Protein AF-A0A2M8PPW5-F1 (afdb_monomer)

pLDDT: mean 92.78, std 8.99, range [45.06, 98.81]

Solvent-accessible surface area (backbone atoms only — not comparable to full-atom values): 19599 Å² total; per-residue (Å²): 140,80,89,73,86,63,79,53,68,70,58,52,49,52,49,52,53,49,50,54,50,52,49,37,56,77,67,54,73,50,67,51,58,43,33,59,69,95,47,61,63,82,92,73,76,54,95,43,74,75,39,46,45,60,32,55,53,48,49,51,51,46,52,52,48,46,62,74,28,61,87,38,63,71,61,32,53,53,48,49,52,56,47,31,52,47,45,29,46,28,51,41,33,32,80,33,89,54,45,67,61,48,20,21,50,41,28,56,29,33,77,74,40,16,30,44,50,50,9,53,47,27,75,76,70,36,50,67,60,47,57,48,38,40,52,61,48,21,59,70,26,59,88,50,10,68,60,41,21,50,36,46,62,40,48,20,49,51,38,30,54,42,22,58,51,25,57,74,39,43,72,61,12,66,64,46,12,62,64,60,38,64,80,39,72,87,39,67,76,65,61,72,47,50,37,20,52,52,35,36,24,38,48,49,14,60,45,34,56,54,47,30,54,52,25,39,56,39,46,31,49,47,24,41,74,77,67,35,60,69,55,11,54,56,56,42,68,50,51,62,69,36,62,56,61,29,68,48,63,40,46,68,73,45,35,45,58,27,52,52,37,42,31,48,46,36,28,52,53,8,64,79,67,71,33,59,71,33,25,19,48,21,13,38,47,49,16,51,48,39,36,37,30,56,88,54,56,70,53,58,54,52,52,52,50,52,43,52,50,51,48,60,58,40,36,77,76,68,65,60,62,89,60,51,58,56,55,51,47,50,36,21,49,59,16,34,44,45,51,49,49,52,46,24,75,74,41,71,43,50,68,62,55,46,49,50,39,19,47,60,56,52,63,70,52,74,54,65,61,69,65,48,57,72,39,42,80,80,113

Nearest PDB structures (foldseek):
  8pn9-assembly1_A  TM=6.179E-01  e=5.429E+00  Homo sapiens
  6s7o-assembly1_A  TM=4.667E-01  e=8.865E+00  Homo sapiens
  3wme-assembly1_A  TM=1.408E-01  e=7.529E+00  Cyanidioschyzon merolae strain 10D

Sequence (379 aa):
MNHYSRIPRGVAFIFILTLLWLLAVVLNIWESLRGDYGWRWGYVPPDSFQRILPLITLMVIYILGCYILFQRAKALISWILLLGLGLIAASIYTHHAQVIDTLYLRTLSTGTTGWHYAGVQMDERGTEEMLRKWPQVMESFKIYSAHVTISPPGMALAYHALNQTLETLEPLANWAGPSLRFQQCHNYTYNQMSNAQLTSSAIGGILTPIIALFAILPLWTLGRRYFSETVARWSIIWWPLVPAVLIFQPYPSVIYPFLTLSMTLVLMQGLLQNQRKWVFGAGVMMSAFSFINFSILPMLLLAGFLALGTYFYDRQQHKRNWWWPFEMGVWYGLGLITVWLGYYLLYGVTFFEILEATFANHLDLERPYFPWLFLHLYD

Structure (mmCIF, N/CA/C/O backbone):
data_AF-A0A2M8PPW5-F1
#
_entry.id   AF-A0A2M8PPW5-F1
#
loop_
_atom_site.group_PDB
_atom_site.id
_atom_site.type_symbol
_atom_site.label_atom_id
_atom_site.label_alt_id
_atom_site.label_comp_id
_atom_site.label_asym_id
_atom_site.label_entity_id
_atom_site.label_seq_id
_atom_site.pdbx_PDB_ins_code
_atom_site.Cartn_x
_atom_site.Cartn_y
_atom_site.Cartn_z
_atom_site.occupancy
_atom_site.B_iso_or_equiv
_atom_site.auth_seq_id
_atom_site.auth_comp_id
_atom_site.auth_asym_id
_atom_site.auth_atom_id
_atom_site.pdbx_PDB_model_num
ATOM 1 N N . MET A 1 1 ? -9.870 13.143 33.790 1.00 49.03 1 MET A N 1
ATOM 2 C CA . MET A 1 1 ? -8.758 12.582 32.985 1.00 49.03 1 MET A CA 1
ATOM 3 C C . MET A 1 1 ? -7.842 11.617 33.771 1.00 49.03 1 MET A C 1
ATOM 5 O O . MET A 1 1 ? -6.777 11.295 33.273 1.00 49.03 1 MET A O 1
ATOM 9 N N . ASN A 1 2 ? -8.252 11.053 34.923 1.00 45.06 2 ASN A N 1
ATOM 10 C CA . ASN A 1 2 ? -7.352 10.281 35.811 1.00 45.06 2 ASN A CA 1
ATOM 11 C C . ASN A 1 2 ? -7.540 8.745 35.813 1.00 45.06 2 ASN A C 1
ATOM 13 O O . ASN A 1 2 ? -7.018 8.082 36.702 1.00 45.06 2 ASN A O 1
ATOM 17 N N . HIS A 1 3 ? -8.246 8.148 34.843 1.00 46.50 3 HIS A N 1
ATOM 18 C CA . HIS A 1 3 ? -8.525 6.697 34.862 1.00 46.50 3 HIS A CA 1
ATOM 19 C C . HIS A 1 3 ? -7.547 5.797 34.081 1.00 46.50 3 HIS A C 1
ATOM 21 O O . HIS A 1 3 ? -7.738 4.587 34.063 1.00 46.50 3 HIS A O 1
ATOM 27 N N . TYR A 1 4 ? -6.466 6.342 33.511 1.00 51.19 4 TYR A N 1
ATOM 28 C CA . TYR A 1 4 ? -5.460 5.570 32.758 1.00 51.19 4 TYR A CA 1
ATOM 29 C C . TYR A 1 4 ? -4.048 5.647 33.366 1.00 51.19 4 TYR A C 1
ATOM 31 O O . TYR A 1 4 ? -3.059 5.669 32.644 1.00 51.19 4 TYR A O 1
ATOM 39 N N . SER A 1 5 ? -3.917 5.712 34.695 1.00 56.94 5 SER A N 1
ATOM 40 C CA . SER A 1 5 ? -2.601 5.877 35.343 1.00 56.94 5 SER A CA 1
ATOM 41 C C . SER A 1 5 ? -1.720 4.620 35.344 1.00 56.94 5 SER A C 1
ATOM 43 O O . SER A 1 5 ? -0.565 4.691 35.757 1.00 56.94 5 SER A O 1
ATOM 45 N N . ARG A 1 6 ? -2.224 3.464 34.890 1.00 74.38 6 ARG A N 1
ATOM 46 C CA . ARG A 1 6 ? -1.446 2.220 34.814 1.00 74.38 6 ARG A CA 1
ATOM 47 C C . ARG A 1 6 ? -1.544 1.615 33.421 1.00 74.38 6 ARG A C 1
ATOM 49 O O . ARG A 1 6 ? -2.631 1.245 32.983 1.00 74.38 6 ARG A O 1
ATOM 56 N N . ILE A 1 7 ? -0.397 1.484 32.755 1.00 73.19 7 ILE A N 1
ATOM 57 C CA . ILE A 1 7 ? -0.275 0.684 31.534 1.00 73.19 7 ILE A CA 1
ATOM 58 C C . ILE A 1 7 ? -0.686 -0.756 31.890 1.00 73.19 7 ILE A C 1
ATOM 60 O O . ILE A 1 7 ? -0.155 -1.306 32.862 1.00 73.19 7 ILE A O 1
ATOM 64 N N . PRO A 1 8 ? -1.631 -1.380 31.164 1.00 85.50 8 PRO A N 1
ATOM 65 C CA . PRO A 1 8 ? -2.000 -2.768 31.414 1.00 85.50 8 PRO A CA 1
ATOM 66 C C . PRO A 1 8 ? -0.764 -3.670 31.356 1.00 85.50 8 PRO A C 1
ATOM 68 O O . PRO A 1 8 ? 0.061 -3.525 30.456 1.00 85.50 8 PRO A O 1
ATOM 71 N N . ARG A 1 9 ? -0.636 -4.630 32.282 1.00 87.31 9 ARG A N 1
ATOM 72 C CA . ARG A 1 9 ? 0.545 -5.516 32.362 1.00 87.31 9 ARG A CA 1
ATOM 73 C C . ARG A 1 9 ? 0.864 -6.203 31.030 1.00 87.31 9 ARG A C 1
ATOM 75 O O . ARG A 1 9 ? 2.029 -6.298 30.673 1.00 87.31 9 ARG A O 1
ATOM 82 N N . GLY A 1 10 ? -0.164 -6.617 30.284 1.00 86.88 10 GLY A N 1
ATOM 83 C CA . GLY A 1 10 ? 0.005 -7.207 28.953 1.00 86.88 10 GLY A CA 1
ATOM 84 C C . GLY A 1 10 ? 0.624 -6.241 27.940 1.00 86.88 10 GLY A C 1
ATOM 85 O O . GLY A 1 10 ? 1.522 -6.626 27.205 1.00 86.88 10 GLY A O 1
ATOM 86 N N . VAL A 1 11 ? 0.223 -4.966 27.954 1.00 82.62 11 VAL A N 1
ATOM 87 C CA . VAL A 1 11 ? 0.802 -3.932 27.078 1.00 82.62 11 VAL A CA 1
ATOM 88 C C . VAL A 1 11 ? 2.254 -3.654 27.461 1.00 82.62 11 VAL A C 1
ATOM 90 O O . VAL A 1 11 ? 3.110 -3.578 26.587 1.00 82.62 11 VAL A O 1
ATOM 93 N N . ALA A 1 12 ? 2.551 -3.556 28.760 1.00 85.88 12 ALA A N 1
ATOM 94 C CA . ALA A 1 12 ? 3.923 -3.384 29.235 1.00 85.88 12 ALA A CA 1
ATOM 95 C C . ALA A 1 12 ? 4.817 -4.572 28.841 1.00 85.88 12 ALA A C 1
ATOM 97 O O . ALA A 1 12 ? 5.943 -4.370 28.398 1.00 85.88 12 ALA A O 1
ATOM 98 N N . PHE A 1 13 ? 4.303 -5.800 28.949 1.00 89.56 13 PHE A N 1
ATOM 99 C CA . PHE A 1 13 ? 5.007 -7.007 28.521 1.00 89.56 13 PHE A CA 1
ATOM 100 C C . PHE A 1 13 ? 5.304 -6.997 27.016 1.00 89.56 13 PHE A C 1
ATOM 102 O O . PHE A 1 13 ? 6.454 -7.190 26.633 1.00 89.56 13 PHE A O 1
ATOM 109 N N . ILE A 1 14 ? 4.305 -6.699 26.175 1.00 86.88 14 ILE A N 1
ATOM 110 C CA . ILE A 1 14 ? 4.480 -6.578 24.717 1.00 86.88 14 ILE A CA 1
ATOM 111 C C . ILE A 1 14 ? 5.525 -5.509 24.391 1.00 86.88 14 ILE A C 1
ATOM 113 O O . ILE A 1 14 ? 6.408 -5.741 23.568 1.00 86.88 14 ILE A O 1
ATOM 117 N N . PHE A 1 15 ? 5.466 -4.357 25.062 1.00 86.19 15 PHE A N 1
ATOM 118 C CA . PHE A 1 15 ? 6.424 -3.274 24.862 1.00 86.19 15 PHE A CA 1
ATOM 119 C C . PHE A 1 15 ? 7.857 -3.694 25.212 1.00 86.19 15 PHE A C 1
ATOM 121 O O . PHE A 1 15 ? 8.765 -3.489 24.410 1.00 86.19 15 PHE A O 1
ATOM 128 N N . ILE A 1 16 ? 8.065 -4.320 26.376 1.00 90.00 16 ILE A N 1
ATOM 129 C CA . ILE A 1 16 ? 9.387 -4.808 26.799 1.00 90.00 16 ILE A CA 1
ATOM 130 C C . ILE A 1 16 ? 9.910 -5.858 25.816 1.00 90.00 16 ILE A C 1
ATOM 132 O O . ILE A 1 16 ? 11.061 -5.776 25.399 1.00 90.00 16 ILE A O 1
ATOM 136 N N . LEU A 1 17 ? 9.070 -6.815 25.416 1.00 89.62 17 LEU A N 1
ATOM 137 C CA . LEU A 1 17 ? 9.449 -7.856 24.464 1.00 89.62 17 LEU A CA 1
ATOM 138 C C . LEU A 1 17 ? 9.835 -7.256 23.106 1.00 89.62 17 LEU A C 1
ATOM 140 O O . LEU A 1 17 ? 10.863 -7.629 22.548 1.00 89.62 17 LEU A O 1
ATOM 144 N N . THR A 1 18 ? 9.071 -6.274 22.624 1.00 86.44 18 THR A N 1
ATOM 145 C CA . THR A 1 18 ? 9.374 -5.539 21.386 1.00 86.44 18 THR A CA 1
ATOM 146 C C . THR A 1 18 ? 10.705 -4.800 21.500 1.00 86.44 18 THR A C 1
ATOM 148 O O . THR A 1 18 ? 11.524 -4.867 20.590 1.00 86.44 18 THR A O 1
ATOM 151 N N . LEU A 1 19 ? 10.965 -4.132 22.629 1.00 88.75 19 LEU A N 1
ATOM 152 C CA . LEU A 1 19 ? 12.215 -3.405 22.855 1.00 88.75 19 LEU A CA 1
ATOM 153 C C . LEU A 1 19 ? 13.428 -4.342 22.889 1.00 88.75 19 LEU A C 1
ATOM 155 O O . LEU A 1 19 ? 14.445 -4.043 22.268 1.00 88.75 19 LEU A O 1
ATOM 159 N N . LEU A 1 20 ? 13.324 -5.474 23.590 1.00 91.38 20 LEU A N 1
ATOM 160 C CA . LEU A 1 20 ? 14.384 -6.484 23.643 1.00 91.38 20 LEU A CA 1
ATOM 161 C C . LEU A 1 20 ? 14.651 -7.084 22.262 1.00 91.38 20 LEU A C 1
ATOM 163 O O . LEU A 1 20 ? 15.807 -7.250 21.880 1.00 91.38 20 LEU A O 1
ATOM 167 N N . TRP A 1 21 ? 13.592 -7.366 21.504 1.00 86.69 21 TRP A N 1
ATOM 168 C CA . TRP A 1 21 ? 13.702 -7.875 20.142 1.00 86.69 21 TRP A CA 1
ATOM 169 C C . TRP A 1 21 ? 14.369 -6.850 19.209 1.00 86.69 21 TRP A C 1
ATOM 171 O O . TRP A 1 21 ? 15.332 -7.183 18.520 1.00 86.69 21 TRP A O 1
ATOM 181 N N . LEU A 1 22 ? 13.950 -5.580 19.258 1.00 87.31 22 LEU A N 1
ATOM 182 C CA . LEU A 1 22 ? 14.570 -4.496 18.487 1.00 87.31 22 LEU A CA 1
ATOM 183 C C . LEU A 1 22 ? 16.043 -4.310 18.856 1.00 87.31 22 LEU A C 1
ATOM 185 O O . LEU A 1 22 ? 16.877 -4.136 17.971 1.00 87.31 22 LEU A O 1
ATOM 189 N N . LEU A 1 23 ? 16.384 -4.386 20.145 1.00 91.06 23 LEU A N 1
ATOM 190 C CA . LEU A 1 23 ? 17.770 -4.319 20.598 1.00 91.06 23 LEU A CA 1
ATOM 191 C C . LEU A 1 23 ? 18.589 -5.491 20.041 1.00 91.06 23 LEU A C 1
ATOM 193 O O . LEU A 1 23 ? 19.716 -5.285 19.602 1.00 91.06 23 LEU A O 1
ATOM 197 N N . ALA A 1 24 ? 18.022 -6.698 20.005 1.00 91.88 24 ALA A N 1
ATOM 198 C CA . ALA A 1 24 ? 18.688 -7.864 19.434 1.00 91.88 24 ALA A CA 1
ATOM 199 C C . ALA A 1 24 ? 18.958 -7.712 17.928 1.00 91.88 24 ALA A C 1
ATOM 201 O O . ALA A 1 24 ? 20.031 -8.101 17.465 1.00 91.88 24 ALA A O 1
ATOM 202 N N . VAL A 1 25 ? 18.033 -7.098 17.182 1.00 87.44 25 VAL A N 1
ATOM 203 C CA . VAL A 1 25 ? 18.222 -6.768 15.759 1.00 87.44 25 VAL A CA 1
ATOM 204 C C . VAL A 1 25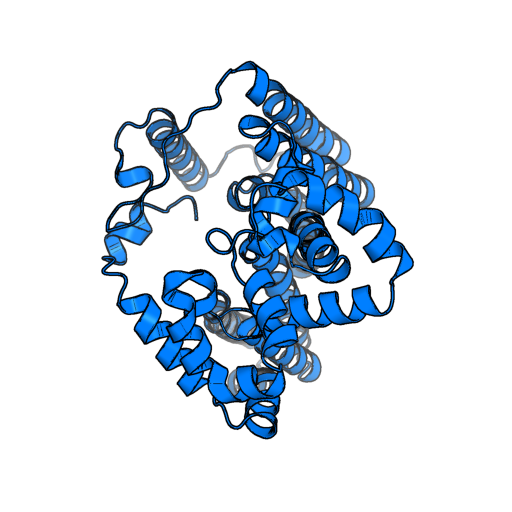 ? 19.271 -5.676 15.570 1.00 87.44 25 VAL A C 1
ATOM 206 O O . VAL A 1 25 ? 20.186 -5.845 14.766 1.00 87.44 25 VAL A O 1
ATOM 209 N N . VAL A 1 26 ? 19.179 -4.578 16.327 1.00 88.38 26 VAL A N 1
ATOM 210 C CA . VAL A 1 26 ? 20.111 -3.440 16.238 1.00 88.38 26 VAL A CA 1
ATOM 211 C C . VAL A 1 26 ? 21.531 -3.846 16.617 1.00 88.38 26 VAL A C 1
ATOM 213 O O . VAL A 1 26 ? 22.476 -3.381 15.999 1.00 88.38 26 VAL A O 1
ATOM 216 N N . LEU A 1 27 ? 21.698 -4.720 17.608 1.00 92.44 27 LEU A N 1
ATOM 217 C CA . LEU A 1 27 ? 23.007 -5.241 18.004 1.00 92.44 27 LEU A CA 1
ATOM 218 C C . LEU A 1 27 ? 23.456 -6.437 17.150 1.00 92.44 27 LEU A C 1
ATOM 220 O O . LEU A 1 27 ? 24.534 -6.972 17.391 1.00 92.44 27 LEU A O 1
ATOM 224 N N . ASN A 1 28 ? 22.639 -6.861 16.175 1.00 91.75 28 ASN A N 1
ATOM 225 C CA . ASN A 1 28 ? 22.863 -8.036 15.334 1.00 91.75 28 ASN A CA 1
ATOM 226 C C . ASN A 1 28 ? 23.278 -9.276 16.157 1.00 91.75 28 ASN A C 1
ATOM 228 O O . ASN A 1 28 ? 24.207 -9.989 15.788 1.00 91.75 28 ASN A O 1
ATOM 232 N N . ILE A 1 29 ? 22.599 -9.521 17.288 1.00 94.69 29 ILE A N 1
ATOM 233 C CA . ILE A 1 29 ? 22.933 -10.618 18.219 1.00 94.69 29 ILE A CA 1
ATOM 234 C C . ILE A 1 29 ? 22.806 -11.979 17.523 1.00 94.69 29 ILE A C 1
ATOM 236 O O . ILE A 1 29 ? 23.594 -12.887 17.779 1.00 94.69 29 ILE A O 1
ATOM 240 N N . TRP A 1 30 ? 21.818 -12.119 16.636 1.00 91.88 30 TRP A N 1
ATOM 24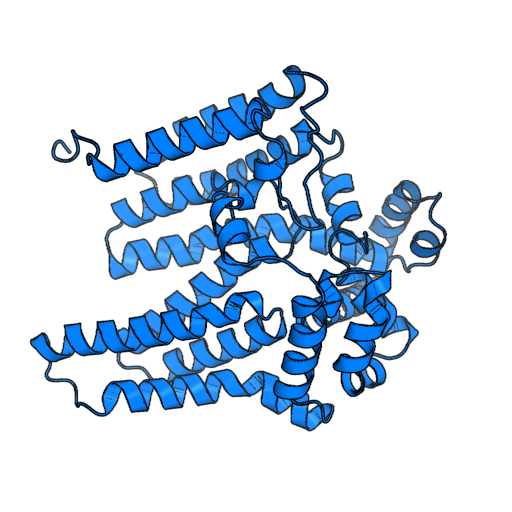1 C CA . TRP A 1 30 ? 21.600 -13.325 15.848 1.00 91.88 30 TRP A CA 1
ATOM 242 C C . TRP A 1 30 ? 21.165 -12.960 14.429 1.00 91.88 30 TRP A C 1
ATOM 244 O O . TRP A 1 30 ? 20.128 -12.330 14.230 1.00 91.88 30 TRP A O 1
ATOM 254 N N . GLU A 1 31 ? 21.958 -13.357 13.431 1.00 89.00 31 GLU A N 1
ATOM 255 C CA . GLU A 1 31 ? 21.743 -12.945 12.039 1.00 89.00 31 GLU A CA 1
ATOM 256 C C . GLU A 1 31 ? 20.401 -13.398 11.460 1.00 89.00 31 GLU A C 1
ATOM 258 O O . GLU A 1 31 ? 19.836 -12.680 10.638 1.00 89.00 31 GLU A O 1
ATOM 263 N N . SER A 1 32 ? 19.863 -14.538 11.907 1.00 88.31 32 SER A N 1
ATOM 264 C CA . SER A 1 32 ? 18.569 -15.046 11.438 1.00 88.31 32 SER A CA 1
ATOM 265 C C . SER A 1 32 ? 17.397 -14.132 11.820 1.00 88.31 32 SER A C 1
ATOM 267 O O . SER A 1 32 ? 16.352 -14.193 11.180 1.00 88.31 32 SER A O 1
ATOM 269 N N . LEU A 1 33 ? 17.559 -13.222 12.796 1.00 86.44 33 LEU A N 1
ATOM 270 C CA . LEU A 1 33 ? 16.553 -12.190 13.105 1.00 86.44 33 LEU A CA 1
ATOM 271 C C . LEU A 1 33 ? 16.348 -11.195 11.953 1.00 86.44 33 LEU A C 1
ATOM 273 O O . LEU A 1 33 ? 15.334 -10.509 11.897 1.00 86.44 33 LEU A O 1
ATOM 277 N N . ARG A 1 34 ? 17.308 -11.120 11.026 1.00 84.12 34 ARG A N 1
ATOM 278 C CA . ARG A 1 34 ? 17.220 -10.365 9.772 1.00 84.12 34 ARG A CA 1
ATOM 279 C C . ARG A 1 34 ? 16.749 -11.243 8.612 1.00 84.12 34 ARG A C 1
ATOM 281 O O . ARG A 1 34 ? 16.998 -10.904 7.463 1.00 84.12 34 ARG A O 1
ATOM 288 N N . GLY A 1 35 ? 16.126 -12.381 8.883 1.00 80.44 35 GLY A N 1
ATOM 289 C CA . GLY A 1 35 ? 15.725 -13.350 7.870 1.00 80.44 35 GLY A CA 1
ATOM 290 C C . GLY A 1 35 ? 16.686 -14.534 7.751 1.00 80.44 35 GLY A C 1
ATOM 291 O O . GLY A 1 35 ? 17.872 -14.476 8.092 1.00 80.44 35 GLY A O 1
ATOM 292 N N . ASP A 1 36 ? 16.133 -15.638 7.269 1.00 79.06 36 ASP A N 1
ATOM 293 C CA . ASP A 1 36 ? 16.816 -16.902 7.028 1.00 79.06 36 ASP A CA 1
ATOM 294 C C . ASP A 1 36 ? 16.077 -17.674 5.918 1.00 79.06 36 ASP A C 1
ATOM 296 O O . ASP A 1 36 ? 15.023 -17.228 5.460 1.00 79.06 36 ASP A O 1
ATOM 300 N N . TYR A 1 37 ? 16.599 -18.828 5.495 1.00 77.50 37 TYR A N 1
ATOM 301 C CA . TYR A 1 37 ? 15.982 -19.682 4.460 1.00 77.50 37 TYR A CA 1
ATOM 302 C C . TYR A 1 37 ? 15.890 -18.999 3.082 1.00 77.50 37 TYR A C 1
ATOM 304 O O . TYR A 1 37 ? 14.817 -18.762 2.526 1.00 77.50 37 TYR A O 1
ATOM 312 N N . GLY A 1 38 ? 17.057 -18.641 2.536 1.00 70.19 38 GLY A N 1
ATOM 313 C CA . GLY A 1 38 ? 17.193 -18.087 1.182 1.00 70.19 38 GLY A CA 1
ATOM 314 C C . GLY A 1 38 ? 16.958 -16.578 1.069 1.00 70.19 38 GLY A C 1
ATOM 315 O O . GLY A 1 38 ? 17.161 -16.012 -0.003 1.00 70.19 38 GLY A O 1
ATOM 316 N N . TRP A 1 39 ? 16.579 -15.898 2.156 1.00 73.31 39 TRP A N 1
ATOM 317 C CA . TRP A 1 39 ? 16.455 -14.441 2.183 1.00 73.31 39 TRP A CA 1
ATOM 318 C C . TRP A 1 39 ? 16.856 -13.859 3.540 1.00 73.31 39 TRP A C 1
ATOM 320 O O . TRP A 1 39 ? 16.326 -14.254 4.575 1.00 73.31 39 TRP A O 1
ATOM 330 N N . ARG A 1 40 ? 17.794 -12.907 3.531 1.00 83.19 40 ARG A N 1
ATOM 331 C CA . ARG A 1 40 ? 18.271 -12.193 4.722 1.00 83.19 40 ARG A CA 1
ATOM 332 C C . ARG A 1 40 ? 18.572 -10.741 4.360 1.00 83.19 40 ARG A C 1
ATOM 334 O O . ARG A 1 40 ? 19.278 -10.483 3.386 1.00 83.19 40 ARG A O 1
ATOM 341 N N . TRP A 1 41 ? 18.082 -9.795 5.154 1.00 76.75 41 TRP A N 1
ATOM 342 C CA . TRP A 1 41 ? 18.435 -8.382 5.035 1.00 76.75 41 TRP A CA 1
ATOM 343 C C . TRP A 1 41 ? 19.926 -8.187 5.281 1.00 76.75 41 TRP A C 1
ATOM 345 O O . TRP A 1 41 ? 20.466 -8.741 6.236 1.00 76.75 41 TRP A O 1
ATOM 355 N N . GLY A 1 42 ? 20.594 -7.342 4.498 1.00 85.38 42 GLY A N 1
ATOM 356 C CA . GLY A 1 42 ? 21.946 -6.896 4.836 1.00 85.38 42 GLY A CA 1
ATOM 357 C C . GLY A 1 42 ? 21.952 -6.132 6.165 1.00 85.38 42 GLY A C 1
ATOM 358 O O . GLY A 1 42 ? 21.086 -5.292 6.399 1.00 85.38 42 GLY A O 1
ATOM 359 N N . TYR A 1 43 ? 22.919 -6.409 7.043 1.00 86.56 43 TYR A N 1
ATOM 360 C CA . TYR A 1 43 ? 23.142 -5.568 8.220 1.00 86.56 43 TYR A CA 1
ATOM 361 C C . TYR A 1 43 ? 23.973 -4.370 7.795 1.00 86.56 43 TYR A C 1
ATOM 363 O O . TYR A 1 43 ? 25.194 -4.456 7.681 1.00 86.56 43 TYR A O 1
ATOM 371 N N . VAL A 1 44 ? 23.286 -3.272 7.510 1.00 86.81 44 VAL A N 1
ATOM 372 C CA . VAL A 1 44 ? 23.904 -2.035 7.041 1.00 86.81 44 VAL A CA 1
ATOM 373 C C . VAL A 1 44 ? 23.536 -0.943 8.038 1.00 86.81 44 VAL A C 1
ATOM 375 O O . VAL A 1 44 ? 22.520 -0.282 7.843 1.00 86.81 44 VAL A O 1
ATOM 378 N N . PRO A 1 45 ? 24.275 -0.779 9.151 1.00 86.62 45 PRO A N 1
ATOM 379 C CA . PRO A 1 45 ? 24.047 0.351 10.043 1.00 86.62 45 PRO A CA 1
ATOM 380 C C . PRO A 1 45 ? 24.358 1.670 9.309 1.00 86.62 45 PRO A C 1
ATOM 382 O O . PRO A 1 45 ? 25.149 1.670 8.366 1.00 86.62 45 PRO A O 1
ATOM 385 N N . PRO A 1 46 ? 23.754 2.804 9.709 1.00 87.62 46 PRO A N 1
ATOM 386 C CA . PRO A 1 46 ? 24.072 4.099 9.115 1.00 87.62 46 PRO A CA 1
ATOM 387 C C . PRO A 1 46 ? 25.565 4.429 9.231 1.00 87.62 46 PRO A C 1
ATOM 389 O O . PRO A 1 46 ? 26.150 4.250 10.300 1.00 87.62 46 PRO A O 1
ATOM 392 N N . ASP A 1 47 ? 26.152 4.985 8.166 1.00 86.44 47 ASP A N 1
ATOM 393 C CA . ASP A 1 47 ? 27.584 5.339 8.102 1.00 86.44 47 ASP A CA 1
ATOM 394 C C . ASP A 1 47 ? 28.025 6.281 9.234 1.00 86.44 47 ASP A C 1
ATOM 396 O O . ASP A 1 47 ? 29.190 6.317 9.629 1.00 86.44 47 ASP A O 1
ATOM 400 N N . SER A 1 48 ? 27.093 7.087 9.749 1.00 91.94 48 SER A N 1
ATOM 401 C CA . SER A 1 48 ? 27.338 7.971 10.879 1.00 91.94 48 SER A CA 1
ATOM 402 C C . SER A 1 48 ? 26.081 8.188 11.713 1.00 91.94 48 SER A C 1
ATOM 404 O O . SER A 1 48 ? 24.962 8.291 11.205 1.00 91.94 48 SER A O 1
ATOM 406 N N . PHE A 1 49 ? 26.276 8.358 13.022 1.00 91.06 49 PHE A N 1
ATOM 407 C CA . PHE A 1 49 ? 25.197 8.714 13.947 1.00 91.06 49 PHE A CA 1
ATOM 408 C C . PHE A 1 49 ? 24.522 10.047 13.576 1.00 91.06 49 PHE A C 1
ATOM 410 O O . PHE A 1 49 ? 23.331 10.238 13.814 1.00 91.06 49 PHE A O 1
ATOM 417 N N . GLN A 1 50 ? 25.257 10.956 12.924 1.00 94.94 50 GLN A N 1
ATOM 418 C CA . GLN A 1 50 ? 24.733 12.244 12.465 1.00 94.94 50 GLN A CA 1
ATOM 419 C C . GLN A 1 50 ? 23.570 12.088 11.479 1.00 94.94 50 GLN A C 1
ATOM 421 O O . GLN A 1 50 ? 22.663 12.914 11.492 1.00 94.94 50 GLN A O 1
ATOM 426 N N . ARG A 1 51 ? 23.542 11.014 10.677 1.00 93.31 51 ARG A N 1
ATOM 427 C CA . ARG A 1 51 ? 22.428 10.736 9.756 1.00 93.31 51 ARG A CA 1
ATOM 428 C C . ARG A 1 51 ? 21.141 10.306 10.462 1.00 93.31 51 ARG A C 1
ATOM 430 O O . ARG A 1 51 ? 20.068 10.403 9.878 1.00 93.31 51 ARG A O 1
ATOM 437 N N . ILE A 1 52 ? 21.234 9.871 11.718 1.00 94.44 52 ILE A N 1
ATOM 438 C CA . ILE A 1 52 ? 20.092 9.449 12.540 1.00 94.44 52 ILE A CA 1
ATOM 439 C C . ILE A 1 52 ? 19.477 10.649 13.277 1.00 94.44 52 ILE A C 1
ATOM 441 O O . ILE A 1 52 ? 18.278 10.658 13.558 1.00 94.44 52 ILE A O 1
ATOM 445 N N . LEU A 1 53 ? 20.273 11.690 13.557 1.00 96.31 53 LEU A N 1
ATOM 446 C CA . LEU A 1 53 ? 19.819 12.872 14.295 1.00 96.31 53 LEU A CA 1
ATOM 447 C C . LEU A 1 53 ? 18.563 13.526 13.691 1.00 96.31 53 LEU A C 1
ATOM 449 O O . LEU A 1 53 ? 17.638 13.766 14.464 1.00 96.31 53 LEU A O 1
ATOM 453 N N . PRO A 1 54 ? 18.443 13.750 12.363 1.00 96.25 54 PRO A N 1
ATOM 454 C CA . PRO A 1 54 ? 17.224 14.316 11.786 1.00 96.25 54 PRO A CA 1
ATOM 455 C C . PRO A 1 54 ? 15.975 13.490 12.093 1.00 96.25 54 PRO A C 1
ATOM 457 O O . PRO A 1 54 ? 14.945 14.061 12.442 1.00 96.25 54 PRO A O 1
ATOM 460 N N . LEU A 1 55 ? 16.065 12.157 12.029 1.00 96.31 55 LEU A N 1
ATOM 461 C CA . LEU A 1 55 ? 14.946 11.267 12.342 1.00 96.31 55 LEU A CA 1
ATOM 462 C C . LEU A 1 55 ? 14.565 11.354 13.825 1.00 96.31 55 LEU A C 1
ATOM 464 O O . LEU A 1 55 ? 13.387 11.514 14.137 1.00 96.31 55 LEU A O 1
ATOM 468 N N . ILE A 1 56 ? 15.544 11.314 14.736 1.00 96.62 56 ILE A N 1
ATOM 469 C CA . ILE A 1 56 ? 15.305 11.449 16.184 1.00 96.62 56 ILE A CA 1
ATOM 470 C C . ILE A 1 56 ? 14.660 12.801 16.494 1.00 96.62 56 ILE A C 1
ATOM 472 O O . ILE A 1 56 ? 13.633 12.860 17.171 1.00 96.62 56 ILE A O 1
ATOM 476 N N . THR A 1 57 ? 15.239 13.892 15.988 1.00 98.06 57 THR A N 1
ATOM 477 C CA . THR A 1 57 ? 14.729 15.248 16.201 1.00 98.06 57 THR A CA 1
ATOM 478 C C . THR A 1 57 ? 13.309 15.380 15.669 1.00 98.06 57 THR A C 1
ATOM 480 O O . THR A 1 57 ? 12.432 15.870 16.382 1.00 98.06 57 THR A O 1
ATOM 483 N N . LEU A 1 58 ? 13.050 14.900 14.453 1.00 98.19 58 LEU A N 1
ATOM 484 C CA . LEU A 1 58 ? 11.729 14.994 13.853 1.00 98.19 58 LEU A CA 1
ATOM 485 C C . LEU A 1 58 ? 10.703 14.115 14.575 1.00 98.19 58 LEU A C 1
ATOM 487 O O . LEU A 1 58 ? 9.565 14.540 14.735 1.00 98.19 58 LEU A O 1
ATOM 491 N N . MET A 1 59 ? 11.100 12.945 15.083 1.00 97.81 59 MET A N 1
ATOM 492 C CA . MET A 1 59 ? 10.245 12.087 15.907 1.00 97.81 59 MET A CA 1
ATOM 493 C C . MET A 1 59 ? 9.867 12.768 17.228 1.00 97.81 59 MET A C 1
ATOM 495 O O . MET A 1 59 ? 8.698 12.752 17.613 1.00 97.81 59 MET A O 1
ATOM 499 N N . VAL A 1 60 ? 10.816 13.427 17.899 1.00 98.19 60 VAL A N 1
ATOM 500 C CA . VAL A 1 60 ? 10.534 14.205 19.117 1.00 98.19 60 VAL A CA 1
ATOM 501 C C . VAL A 1 60 ? 9.579 15.359 18.813 1.00 98.19 60 VAL A C 1
ATOM 503 O O . VAL A 1 60 ? 8.563 15.504 19.494 1.00 98.19 60 VAL A O 1
ATOM 506 N N . ILE A 1 61 ? 9.852 16.144 17.764 1.00 98.56 61 ILE A N 1
ATOM 507 C CA . ILE A 1 61 ? 8.973 17.238 17.322 1.00 98.56 61 ILE A CA 1
ATOM 508 C C . ILE A 1 61 ? 7.577 16.694 17.002 1.00 98.56 61 ILE A C 1
ATOM 510 O O . ILE A 1 61 ? 6.581 17.249 17.464 1.00 98.56 61 ILE A O 1
ATOM 514 N N . TYR A 1 62 ? 7.497 15.585 16.266 1.00 98.62 62 TYR A N 1
ATOM 515 C CA . TYR A 1 62 ? 6.250 14.927 15.897 1.00 98.62 62 TYR A CA 1
ATOM 516 C C . TYR A 1 62 ? 5.417 14.552 17.124 1.00 98.62 62 TYR A C 1
ATOM 518 O O . TYR A 1 62 ? 4.250 14.944 17.197 1.00 98.62 62 TYR A O 1
ATOM 526 N N . ILE A 1 63 ? 6.011 13.854 18.099 1.00 98.06 63 ILE A N 1
ATOM 527 C CA . ILE A 1 63 ? 5.329 13.400 19.321 1.00 98.06 63 ILE A CA 1
ATOM 528 C C . ILE A 1 63 ? 4.872 14.595 20.164 1.00 98.06 63 ILE A C 1
ATOM 530 O O . ILE A 1 63 ? 3.719 14.634 20.598 1.00 98.06 63 ILE A O 1
ATOM 534 N N . LEU A 1 64 ? 5.738 15.596 20.361 1.00 98.38 64 LEU A N 1
ATOM 535 C CA . LEU A 1 64 ? 5.394 16.812 21.105 1.00 98.38 64 LEU A CA 1
ATOM 536 C C . LEU A 1 64 ? 4.254 17.577 20.427 1.00 98.38 64 LEU A C 1
ATOM 538 O O . LEU A 1 64 ? 3.300 17.983 21.089 1.00 98.38 64 LEU A O 1
ATOM 542 N N . GLY A 1 65 ? 4.309 17.727 19.105 1.00 98.50 65 GLY A N 1
ATOM 543 C CA . GLY A 1 65 ? 3.242 18.353 18.335 1.00 98.50 65 GLY A CA 1
ATOM 544 C C . GLY A 1 65 ? 1.930 17.576 18.416 1.00 98.50 65 GLY A C 1
ATOM 545 O O . GLY A 1 65 ? 0.885 18.184 18.632 1.00 98.50 65 GLY A O 1
ATOM 546 N N . CYS A 1 66 ? 1.968 16.240 18.355 1.00 98.06 66 CYS A N 1
ATOM 547 C CA . CYS A 1 66 ? 0.785 15.399 18.555 1.00 98.06 66 CYS A CA 1
ATOM 548 C C . CYS A 1 66 ? 0.175 15.588 19.949 1.00 98.06 66 CYS A C 1
ATOM 550 O O . CYS A 1 66 ? -1.046 15.681 20.074 1.00 98.06 66 CYS A O 1
ATOM 552 N N . TYR A 1 67 ? 1.008 15.694 20.987 1.00 97.44 67 TYR A N 1
ATOM 553 C CA . TYR A 1 67 ? 0.563 15.960 22.354 1.00 97.44 67 TYR A CA 1
ATOM 554 C C . TYR A 1 67 ? -0.097 17.344 22.483 1.00 97.44 67 TYR A C 1
ATOM 556 O O . TYR A 1 67 ? -1.214 17.454 22.991 1.00 97.44 67 TYR A O 1
ATOM 564 N N . ILE A 1 68 ? 0.543 18.394 21.958 1.00 98.38 68 ILE A N 1
ATOM 565 C CA . ILE A 1 68 ? 0.031 19.776 21.996 1.00 98.38 68 ILE A CA 1
ATOM 566 C C . ILE A 1 68 ? -1.272 19.907 21.194 1.00 98.38 68 ILE A C 1
ATOM 568 O O . ILE A 1 68 ? -2.228 20.555 21.627 1.00 98.38 68 ILE A O 1
ATOM 572 N N . LEU A 1 69 ? -1.328 19.285 20.017 1.00 98.19 69 LEU A N 1
ATOM 573 C CA . LEU A 1 69 ? -2.460 19.366 19.097 1.00 98.19 69 LEU A CA 1
ATOM 574 C C . LEU A 1 69 ? -3.530 18.306 19.366 1.00 98.19 69 LEU A C 1
ATOM 576 O O . LEU A 1 69 ? -4.532 18.283 18.651 1.00 98.19 69 LEU A O 1
ATOM 580 N N . PHE A 1 70 ? -3.384 17.479 20.408 1.00 97.62 70 PHE A N 1
ATOM 581 C CA . PHE A 1 70 ? -4.287 16.359 20.684 1.00 97.62 70 PHE A CA 1
ATOM 582 C C . PHE A 1 70 ? -5.755 16.791 20.757 1.00 97.62 70 PHE A C 1
ATOM 584 O O . PHE A 1 70 ? -6.643 16.057 20.341 1.00 97.62 70 PHE A O 1
ATOM 591 N N . GLN A 1 71 ? -6.038 18.002 21.247 1.00 97.00 71 GLN A N 1
ATOM 592 C CA . GLN A 1 71 ? -7.408 18.519 21.347 1.00 97.00 71 GLN A CA 1
ATOM 593 C C . GLN A 1 71 ? -7.960 19.141 20.053 1.00 97.00 71 GLN A C 1
ATOM 595 O O . GLN A 1 71 ? -9.150 19.437 19.972 1.00 97.00 71 GLN A O 1
ATOM 600 N N . ARG A 1 72 ? -7.127 19.323 19.024 1.00 97.06 72 ARG A N 1
ATOM 601 C CA . ARG A 1 72 ? -7.445 20.051 17.788 1.00 97.06 72 ARG A CA 1
ATOM 602 C C . ARG A 1 72 ? -7.404 19.108 16.585 1.00 97.06 72 ARG A C 1
ATOM 604 O O . ARG A 1 72 ? -6.471 19.162 15.794 1.00 97.06 72 ARG A O 1
ATOM 611 N N . ALA A 1 73 ? -8.438 18.281 16.414 1.00 95.31 73 ALA A N 1
ATOM 612 C CA . ALA A 1 73 ? -8.461 17.189 15.427 1.00 95.31 73 ALA A CA 1
ATOM 613 C C . ALA A 1 73 ? -7.985 17.578 14.011 1.00 95.31 73 ALA A C 1
ATOM 615 O O . ALA A 1 73 ? -7.151 16.885 13.440 1.00 95.31 73 ALA A O 1
ATOM 616 N N . LYS A 1 74 ? -8.455 18.705 13.451 1.00 97.38 74 LYS A N 1
ATOM 617 C CA . LYS A 1 74 ? -8.021 19.163 12.115 1.00 97.38 74 LYS A CA 1
ATOM 618 C C . LYS A 1 74 ? -6.522 19.483 12.069 1.00 97.38 74 LYS A C 1
ATOM 620 O O . LYS A 1 74 ? -5.833 19.022 11.169 1.00 97.38 74 LYS A O 1
ATOM 625 N N . ALA A 1 75 ? -6.026 20.231 13.056 1.00 98.19 75 ALA A N 1
ATOM 626 C CA . ALA A 1 75 ? -4.611 20.580 13.150 1.00 98.19 75 ALA A CA 1
ATOM 627 C C . ALA A 1 75 ? -3.741 19.340 13.396 1.00 98.19 75 ALA A C 1
ATOM 629 O O . ALA A 1 75 ? -2.672 19.230 12.810 1.00 98.19 75 ALA A O 1
ATOM 630 N N . LEU A 1 76 ? -4.224 18.391 14.205 1.00 98.31 76 LEU A N 1
ATOM 631 C CA . LEU A 1 76 ? -3.565 17.109 14.437 1.00 98.31 76 LEU A CA 1
ATOM 632 C C . LEU A 1 76 ? -3.442 16.300 13.140 1.00 98.31 76 LEU A C 1
ATOM 634 O O . LEU A 1 76 ? -2.359 15.827 12.831 1.00 98.31 76 LEU A O 1
ATOM 638 N N . ILE A 1 77 ? -4.513 16.182 12.348 1.00 98.25 77 ILE A N 1
ATOM 639 C CA . ILE A 1 77 ? -4.476 15.473 11.058 1.00 98.25 77 ILE A CA 1
ATOM 640 C C . ILE A 1 77 ? -3.480 16.140 10.099 1.00 98.25 77 ILE A C 1
ATOM 642 O O . ILE A 1 77 ? -2.643 15.449 9.525 1.00 98.25 77 ILE A O 1
ATOM 646 N N . SER A 1 78 ? -3.515 17.470 9.956 1.00 98.25 78 SER A N 1
ATOM 647 C CA . SER A 1 78 ? -2.541 18.198 9.128 1.00 98.25 78 SER A CA 1
ATOM 648 C C . SER A 1 78 ? -1.104 17.986 9.609 1.00 98.25 78 SER A C 1
ATOM 650 O O . SER A 1 78 ? -0.216 17.753 8.794 1.00 98.25 78 SER A O 1
ATOM 652 N N . TRP A 1 79 ? -0.877 18.025 10.924 1.00 98.50 79 TRP A N 1
ATOM 653 C CA . TRP A 1 79 ? 0.426 17.766 11.535 1.00 98.50 79 TRP A CA 1
ATOM 654 C C . TR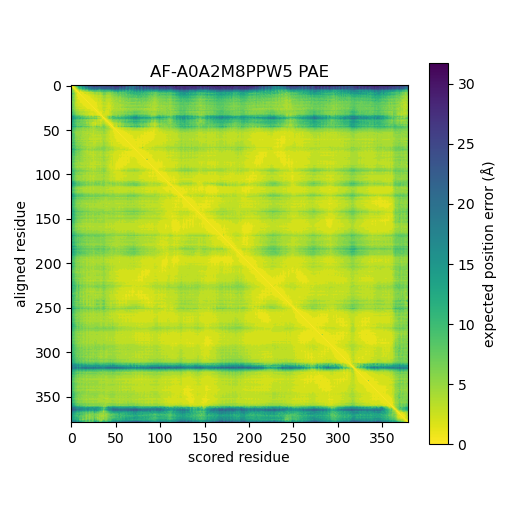P A 1 79 ? 0.933 16.358 11.223 1.00 98.50 79 TRP A C 1
ATOM 656 O O . TRP A 1 79 ? 2.082 16.195 10.821 1.00 98.50 79 TRP A O 1
ATOM 666 N N . ILE A 1 80 ? 0.058 15.358 11.350 1.00 98.44 80 ILE A N 1
ATOM 667 C CA . ILE A 1 80 ? 0.371 13.955 11.079 1.00 98.44 80 ILE A CA 1
ATOM 668 C C . ILE A 1 80 ? 0.737 13.744 9.610 1.00 98.44 80 ILE A C 1
ATOM 670 O O . ILE A 1 80 ? 1.717 13.064 9.331 1.00 98.44 80 ILE A O 1
ATOM 674 N N . LEU A 1 81 ? 0.002 14.347 8.672 1.00 98.06 81 LEU A N 1
ATOM 675 C CA . LEU A 1 81 ? 0.318 14.235 7.245 1.00 98.06 81 LEU A CA 1
ATOM 676 C C . LEU A 1 81 ? 1.661 14.896 6.910 1.00 98.06 81 LEU A C 1
ATOM 678 O O . LEU A 1 81 ? 2.505 14.283 6.264 1.00 98.06 81 LEU A O 1
ATOM 682 N N . LEU A 1 82 ? 1.876 16.131 7.373 1.00 98.06 82 LEU A N 1
ATOM 683 C CA . LEU A 1 82 ? 3.077 16.900 7.043 1.00 98.06 82 LEU A CA 1
ATOM 684 C C . LEU A 1 82 ? 4.334 16.307 7.682 1.00 98.06 82 LEU A C 1
ATOM 686 O O . LEU A 1 82 ? 5.316 16.041 6.991 1.00 98.06 82 LEU A O 1
ATOM 690 N N . LEU A 1 83 ? 4.315 16.079 8.996 1.00 98.31 83 LEU A N 1
ATOM 691 C CA . LEU A 1 83 ? 5.478 15.524 9.680 1.00 98.31 83 LEU A CA 1
ATOM 692 C C . LEU A 1 83 ? 5.605 14.016 9.491 1.00 98.31 83 LEU A C 1
ATOM 694 O O . LEU A 1 83 ? 6.722 13.521 9.547 1.00 98.31 83 LEU A O 1
ATOM 698 N N . GLY A 1 84 ? 4.525 13.293 9.190 1.00 98.00 84 GLY A N 1
ATOM 699 C CA . GLY A 1 84 ? 4.603 11.898 8.756 1.00 98.00 84 GLY A CA 1
ATOM 700 C C . GLY A 1 84 ? 5.408 11.748 7.465 1.00 98.00 84 GLY A C 1
ATOM 701 O O . GLY A 1 84 ? 6.284 10.889 7.394 1.00 98.00 84 GLY A O 1
ATOM 702 N N . LEU A 1 85 ? 5.199 12.633 6.479 1.00 97.75 85 LEU A N 1
ATOM 703 C CA . LEU A 1 85 ? 6.033 12.670 5.268 1.00 97.75 85 LEU A CA 1
ATOM 704 C C . LEU A 1 85 ? 7.487 13.000 5.603 1.00 97.75 85 LEU A C 1
ATOM 706 O O . LEU A 1 85 ? 8.403 12.373 5.074 1.00 97.75 85 LEU A O 1
ATOM 710 N N . GLY A 1 86 ? 7.699 13.952 6.512 1.00 98.00 86 GLY A N 1
ATOM 711 C CA . GLY A 1 86 ? 9.034 14.276 6.997 1.00 98.00 86 GLY A CA 1
ATOM 712 C C . GLY A 1 86 ? 9.720 13.088 7.682 1.00 98.00 86 GLY A C 1
ATOM 713 O O . GLY A 1 86 ? 10.909 12.882 7.467 1.00 98.00 86 GLY A O 1
ATOM 714 N N . LEU A 1 87 ? 8.994 12.286 8.471 1.00 98.31 87 LEU A N 1
ATOM 715 C CA . LEU A 1 87 ? 9.531 11.099 9.146 1.00 98.31 87 LEU A CA 1
ATOM 716 C C . LEU A 1 87 ? 9.936 10.025 8.142 1.00 98.31 87 LEU A C 1
ATOM 718 O O . LEU A 1 87 ? 11.022 9.467 8.265 1.00 98.31 87 LEU A O 1
ATOM 722 N N . ILE A 1 88 ? 9.110 9.787 7.121 1.00 97.50 88 ILE A N 1
ATOM 723 C CA . ILE A 1 88 ? 9.458 8.905 6.004 1.00 97.50 88 ILE A CA 1
ATOM 724 C C . ILE A 1 88 ? 10.740 9.399 5.318 1.00 97.50 88 ILE A C 1
ATOM 726 O O . ILE A 1 88 ? 11.687 8.634 5.142 1.00 97.50 88 ILE A O 1
ATOM 730 N N . ALA A 1 89 ? 10.806 10.688 4.975 1.00 97.44 89 ALA A N 1
ATOM 731 C CA . ALA A 1 89 ? 11.975 11.267 4.320 1.00 97.44 89 ALA A CA 1
ATOM 732 C C . ALA A 1 89 ? 13.236 11.170 5.195 1.00 97.44 89 ALA A C 1
ATOM 734 O O . ALA A 1 89 ? 14.291 10.764 4.710 1.00 97.44 89 ALA A O 1
ATOM 735 N N . ALA A 1 90 ? 13.125 11.473 6.490 1.00 97.00 90 ALA A N 1
ATOM 736 C CA . ALA A 1 90 ? 14.215 11.353 7.452 1.00 97.00 90 ALA A CA 1
ATOM 737 C C . ALA A 1 90 ? 14.655 9.894 7.646 1.00 97.00 90 ALA A C 1
ATOM 739 O O . ALA A 1 90 ? 15.845 9.639 7.806 1.00 97.00 90 ALA A O 1
ATOM 740 N N . SER A 1 91 ? 13.722 8.938 7.582 1.00 95.88 91 SER A N 1
ATOM 741 C CA . SER A 1 91 ? 14.019 7.504 7.640 1.00 95.88 91 SER A CA 1
ATOM 742 C C . SER A 1 91 ? 14.769 7.013 6.406 1.00 95.88 91 SER A C 1
ATOM 744 O O . SER A 1 91 ? 15.628 6.151 6.528 1.00 95.88 91 SER A O 1
ATOM 746 N N . ILE A 1 92 ? 14.475 7.538 5.216 1.00 95.44 92 ILE A N 1
ATOM 747 C CA . ILE A 1 92 ? 15.243 7.220 4.002 1.00 95.44 92 ILE A CA 1
ATOM 748 C C . ILE A 1 92 ? 16.624 7.886 4.063 1.00 95.44 92 ILE A C 1
ATOM 750 O O . ILE A 1 92 ? 17.628 7.269 3.697 1.00 95.44 92 ILE A O 1
ATOM 754 N N . TYR A 1 93 ? 16.682 9.117 4.581 1.00 96.00 93 TYR A N 1
ATOM 755 C CA . TYR A 1 93 ? 17.910 9.900 4.723 1.00 96.00 93 TYR A CA 1
ATOM 756 C C . TYR A 1 93 ? 18.985 9.218 5.578 1.00 96.00 93 TYR A C 1
ATOM 758 O O . TYR A 1 93 ? 20.178 9.421 5.338 1.00 96.00 93 TYR A O 1
ATOM 766 N N . THR A 1 94 ? 18.592 8.366 6.535 1.00 94.88 94 THR A N 1
ATOM 767 C CA . THR A 1 94 ? 19.549 7.639 7.385 1.00 94.88 94 THR A CA 1
ATOM 768 C C . THR A 1 94 ? 20.559 6.830 6.563 1.00 94.88 94 THR A C 1
ATOM 770 O O . THR A 1 94 ? 21.736 6.786 6.923 1.00 94.88 94 THR A O 1
ATOM 773 N N . HIS A 1 95 ? 20.132 6.271 5.425 1.00 91.81 95 HIS A N 1
ATOM 774 C CA . HIS A 1 95 ? 20.981 5.494 4.516 1.00 91.81 95 HIS A CA 1
ATOM 775 C C . HIS A 1 95 ? 21.257 6.204 3.188 1.00 91.81 95 HIS A C 1
ATOM 777 O O . HIS A 1 95 ? 22.319 6.002 2.600 1.00 91.81 95 HIS A O 1
ATOM 783 N N . HIS A 1 96 ? 20.358 7.075 2.724 1.00 93.19 96 HIS A N 1
ATO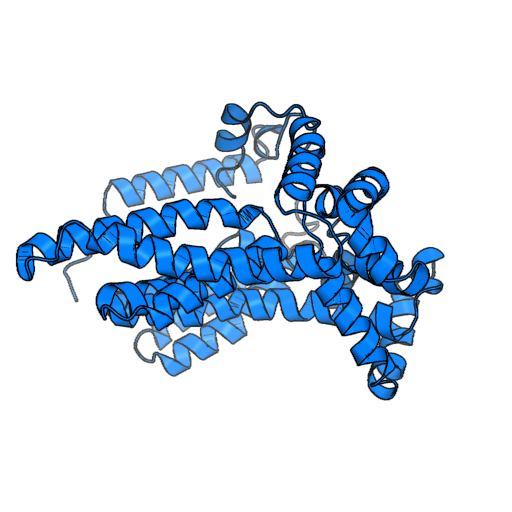M 784 C CA . HIS A 1 96 ? 20.451 7.676 1.396 1.00 93.19 96 HIS A CA 1
ATOM 785 C C . HIS A 1 96 ? 20.277 9.196 1.435 1.00 93.19 96 HIS A C 1
ATOM 787 O O . HIS A 1 96 ? 19.188 9.701 1.684 1.00 93.19 96 HIS A O 1
ATOM 793 N N . ALA A 1 97 ? 21.334 9.946 1.108 1.00 92.88 97 ALA A N 1
ATOM 794 C CA . ALA A 1 97 ? 21.297 11.411 1.147 1.00 92.88 97 ALA A CA 1
ATOM 795 C C . ALA A 1 97 ? 20.260 12.027 0.182 1.00 92.88 97 ALA A C 1
ATOM 797 O O . ALA A 1 97 ? 19.694 13.079 0.473 1.00 92.88 97 ALA A O 1
ATOM 798 N N . GLN A 1 98 ? 19.997 11.369 -0.952 1.00 94.75 98 GLN A N 1
ATOM 799 C CA . GLN A 1 98 ? 19.048 11.813 -1.974 1.00 94.75 98 GLN A CA 1
ATOM 800 C C . GLN A 1 98 ? 17.731 11.033 -1.851 1.00 94.75 98 GLN A C 1
ATOM 802 O O . GLN A 1 98 ? 17.552 9.970 -2.446 1.00 94.75 98 GLN A O 1
ATOM 807 N N . VAL A 1 99 ? 16.803 11.555 -1.044 1.00 95.38 99 VAL A N 1
ATOM 808 C CA . VAL A 1 99 ? 15.533 10.878 -0.718 1.00 95.38 99 VAL A CA 1
ATOM 809 C C . VAL A 1 99 ? 14.659 10.655 -1.955 1.00 95.38 99 VAL A C 1
ATOM 811 O O . VAL A 1 99 ? 14.187 9.542 -2.174 1.00 95.38 99 VAL A O 1
ATOM 814 N N . ILE A 1 100 ? 14.452 11.693 -2.771 1.00 94.81 100 ILE A N 1
ATOM 815 C CA . ILE A 1 100 ? 13.587 11.612 -3.959 1.00 94.81 100 ILE A CA 1
ATOM 816 C C . ILE A 1 100 ? 14.169 10.642 -4.988 1.00 94.81 100 ILE A C 1
ATOM 818 O O . ILE A 1 100 ? 13.454 9.762 -5.461 1.00 94.81 100 ILE A O 1
ATOM 822 N N . ASP A 1 101 ? 15.474 10.734 -5.245 1.00 94.50 101 ASP A N 1
ATOM 823 C CA . ASP A 1 101 ? 16.176 9.830 -6.160 1.00 94.50 101 ASP A CA 1
ATOM 824 C C . ASP A 1 101 ? 16.068 8.383 -5.669 1.00 94.50 101 ASP A C 1
ATOM 826 O O . ASP A 1 101 ? 15.806 7.475 -6.447 1.00 94.50 101 ASP A O 1
ATOM 830 N N . THR A 1 102 ? 16.148 8.155 -4.357 1.00 95.25 102 THR A N 1
ATOM 831 C CA . THR A 1 102 ? 15.959 6.818 -3.774 1.00 95.25 102 THR A CA 1
ATOM 832 C C . THR A 1 102 ? 14.552 6.269 -4.018 1.00 95.25 102 THR A C 1
ATOM 834 O O . THR A 1 102 ? 14.412 5.100 -4.376 1.00 95.25 102 THR A O 1
ATOM 837 N N . LEU A 1 103 ? 13.502 7.080 -3.846 1.00 96.12 103 LEU A N 1
ATOM 838 C CA . LEU A 1 103 ? 12.119 6.665 -4.119 1.00 96.12 103 LEU A CA 1
ATOM 839 C C . LEU A 1 103 ? 11.918 6.334 -5.605 1.00 96.12 103 LEU A C 1
ATOM 841 O O . LEU A 1 103 ? 11.350 5.295 -5.949 1.00 96.12 103 LEU A O 1
ATOM 845 N N . TYR A 1 104 ? 12.431 7.191 -6.485 1.00 95.69 104 TYR A N 1
ATOM 846 C CA . TYR A 1 104 ? 12.419 6.977 -7.928 1.00 95.69 104 TYR A CA 1
ATOM 847 C C . TYR A 1 104 ? 13.144 5.677 -8.312 1.00 95.69 104 TYR A C 1
ATOM 849 O O . TYR A 1 104 ? 12.546 4.797 -8.930 1.00 95.69 104 TYR A O 1
ATOM 857 N N . LEU A 1 105 ? 14.390 5.494 -7.870 1.00 95.00 105 LEU A N 1
ATOM 858 C CA . LEU A 1 105 ? 15.211 4.333 -8.223 1.00 95.00 105 LEU A CA 1
ATOM 859 C C . LEU A 1 105 ? 14.653 3.019 -7.675 1.00 95.00 105 LEU A C 1
ATOM 861 O O . LEU A 1 105 ? 14.713 1.997 -8.354 1.00 95.00 105 LEU A O 1
ATOM 865 N N . ARG A 1 106 ? 14.065 3.027 -6.474 1.00 94.94 106 ARG A N 1
ATOM 866 C CA . ARG A 1 106 ? 13.376 1.850 -5.919 1.00 94.94 106 ARG A CA 1
ATOM 867 C C . ARG A 1 106 ? 12.136 1.469 -6.732 1.00 94.94 106 ARG A C 1
ATOM 869 O O . ARG A 1 106 ? 11.823 0.287 -6.830 1.00 94.94 106 ARG A O 1
ATOM 876 N N . THR A 1 107 ? 11.452 2.442 -7.326 1.00 96.25 107 THR A N 1
ATOM 877 C CA . THR A 1 107 ? 10.294 2.183 -8.196 1.00 96.25 107 THR A CA 1
ATOM 878 C C . THR A 1 107 ? 10.725 1.682 -9.573 1.00 96.25 107 THR A C 1
ATOM 880 O O . THR A 1 107 ? 10.125 0.757 -10.107 1.00 96.25 107 THR A O 1
ATOM 883 N N . LEU A 1 108 ? 11.792 2.261 -10.127 1.00 95.25 108 LEU A N 1
ATOM 884 C CA . LEU A 1 108 ? 12.362 1.874 -11.418 1.00 95.25 108 LEU A CA 1
ATOM 885 C C . LEU A 1 108 ? 13.019 0.480 -11.379 1.00 95.25 108 LEU A C 1
ATOM 887 O O . LEU A 1 108 ? 13.003 -0.253 -12.365 1.00 95.25 108 LEU A O 1
ATOM 891 N N . SER A 1 109 ? 13.597 0.109 -10.234 1.00 93.94 109 SER A N 1
ATOM 892 C CA . SER A 1 109 ? 14.288 -1.164 -10.021 1.00 93.94 109 SER A CA 1
ATOM 893 C C . SER A 1 109 ? 13.360 -2.371 -10.176 1.00 93.94 109 SER A C 1
ATOM 895 O O . SER A 1 109 ? 12.363 -2.523 -9.456 1.00 93.94 109 SER A O 1
ATOM 897 N N . THR A 1 110 ? 13.754 -3.302 -11.049 1.00 93.00 110 THR A N 1
ATOM 898 C CA . THR A 1 110 ? 13.058 -4.585 -11.217 1.00 93.00 110 THR A CA 1
ATOM 899 C C . THR A 1 110 ? 13.157 -5.457 -9.965 1.00 93.00 110 THR A C 1
ATOM 901 O O . THR A 1 110 ? 12.182 -6.104 -9.581 1.00 93.00 110 THR A O 1
ATOM 904 N N . GLY A 1 111 ? 14.305 -5.409 -9.281 1.00 88.75 111 GLY A N 1
ATOM 905 C CA . GLY A 1 111 ? 14.559 -6.194 -8.075 1.00 88.75 111 GLY A CA 1
ATOM 906 C C . GLY A 1 111 ? 13.780 -5.707 -6.854 1.00 88.75 111 GLY A C 1
ATOM 907 O O . GLY A 1 111 ? 13.390 -6.518 -6.022 1.00 88.75 111 GLY A O 1
ATOM 908 N N . THR A 1 112 ? 13.523 -4.401 -6.751 1.00 88.31 112 THR A N 1
ATOM 909 C CA . THR A 1 112 ? 12.810 -3.834 -5.598 1.00 88.31 112 THR A CA 1
ATOM 910 C C . THR A 1 112 ? 11.300 -3.968 -5.755 1.00 88.31 112 THR A C 1
ATOM 912 O O . THR A 1 112 ? 10.623 -4.359 -4.819 1.00 88.31 112 THR A O 1
ATOM 915 N N . THR A 1 113 ? 10.743 -3.632 -6.921 1.00 89.94 113 THR A N 1
ATOM 916 C CA . THR A 1 113 ? 9.281 -3.630 -7.103 1.00 89.94 113 THR A CA 1
ATOM 917 C C . THR A 1 113 ? 8.845 -4.316 -8.394 1.00 89.94 113 THR A C 1
ATOM 919 O O . THR A 1 113 ? 7.941 -5.143 -8.372 1.00 89.94 113 THR A O 1
ATOM 922 N N . GLY A 1 114 ? 9.479 -4.004 -9.526 1.00 93.69 114 GLY A N 1
ATOM 923 C CA . GLY A 1 114 ? 9.245 -4.660 -10.818 1.00 93.69 114 GLY A CA 1
ATOM 924 C C . GLY A 1 114 ? 7.916 -4.375 -11.521 1.00 93.69 114 GLY A C 1
ATOM 925 O O . GLY A 1 114 ? 7.856 -4.537 -12.737 1.00 93.69 114 GLY A O 1
ATOM 926 N N . TRP A 1 115 ? 6.870 -3.902 -10.833 1.00 96.12 115 TRP A N 1
ATOM 927 C CA . TRP A 1 115 ? 5.584 -3.600 -11.483 1.00 96.12 115 TRP A CA 1
ATOM 928 C C . TRP A 1 115 ? 5.665 -2.450 -12.491 1.00 96.12 115 TRP A C 1
ATOM 930 O O . TRP A 1 115 ? 4.979 -2.501 -13.508 1.00 96.12 115 TRP A O 1
ATOM 940 N N . HIS A 1 116 ? 6.506 -1.438 -12.241 1.00 97.19 116 HIS A N 1
ATOM 941 C CA . HIS A 1 116 ? 6.747 -0.366 -13.215 1.00 97.19 116 HIS A CA 1
ATOM 942 C C . HIS A 1 116 ? 7.335 -0.931 -14.508 1.00 97.19 116 HIS A C 1
ATOM 944 O O . HIS A 1 116 ? 6.783 -0.704 -15.581 1.00 97.19 116 HIS A O 1
ATOM 950 N N . TYR A 1 117 ? 8.383 -1.750 -14.393 1.00 96.94 117 TYR A N 1
ATOM 951 C CA . TYR A 1 117 ? 8.991 -2.414 -15.541 1.00 96.94 117 TYR A CA 1
ATOM 952 C C . TYR A 1 117 ? 8.000 -3.329 -16.272 1.00 96.94 117 TYR A C 1
ATOM 954 O O . TYR A 1 117 ? 7.955 -3.324 -17.496 1.00 96.94 117 TYR A O 1
ATOM 962 N N . ALA A 1 118 ? 7.142 -4.057 -15.549 1.00 97.31 118 ALA A N 1
ATOM 963 C CA . ALA A 1 118 ? 6.066 -4.830 -16.169 1.00 97.31 118 ALA A CA 1
ATOM 964 C C . ALA A 1 118 ? 5.081 -3.946 -16.958 1.00 97.31 118 ALA A C 1
ATOM 966 O O . ALA A 1 118 ? 4.674 -4.332 -18.050 1.00 97.31 118 ALA A O 1
ATOM 967 N N . GLY A 1 119 ? 4.745 -2.757 -16.447 1.00 97.75 119 GLY A N 1
ATOM 968 C CA . GLY A 1 119 ? 3.943 -1.764 -17.169 1.00 97.75 119 GLY A CA 1
ATOM 969 C C . GLY A 1 119 ? 4.639 -1.222 -18.424 1.00 97.75 119 GLY A C 1
ATOM 970 O O . GLY A 1 119 ? 3.997 -1.089 -19.458 1.00 97.75 119 GLY A O 1
ATOM 971 N N . VAL A 1 120 ? 5.956 -0.993 -18.375 1.00 97.50 120 VAL A N 1
ATOM 972 C CA . VAL A 1 120 ? 6.769 -0.631 -19.557 1.00 97.50 120 VAL A CA 1
ATOM 973 C C . VAL A 1 120 ? 6.742 -1.742 -20.610 1.00 97.50 120 VAL A C 1
ATOM 975 O O . VAL A 1 120 ? 6.552 -1.475 -21.791 1.00 97.50 120 VAL A O 1
ATOM 978 N N . GLN A 1 121 ? 6.872 -3.006 -20.197 1.00 97.38 121 GLN A N 1
ATOM 979 C CA . GLN A 1 121 ? 6.806 -4.135 -21.129 1.00 97.38 121 GLN A CA 1
ATOM 980 C C . GLN A 1 121 ? 5.429 -4.265 -21.805 1.00 97.38 121 GLN A C 1
ATOM 982 O O . GLN A 1 121 ? 5.371 -4.764 -22.927 1.00 97.38 121 GLN A O 1
ATOM 987 N N . MET A 1 122 ? 4.340 -3.794 -21.178 1.00 97.75 122 MET A N 1
ATOM 988 C CA . MET A 1 122 ? 3.017 -3.735 -21.821 1.00 97.75 122 MET A CA 1
ATOM 989 C C . MET A 1 122 ? 2.987 -2.742 -22.987 1.00 97.75 122 MET A C 1
ATOM 991 O O . MET A 1 122 ? 2.375 -3.051 -24.009 1.00 97.75 122 MET A O 1
ATOM 995 N N . ASP A 1 123 ? 3.684 -1.606 -22.870 1.00 93.06 123 ASP A N 1
ATOM 996 C CA . ASP A 1 123 ? 3.831 -0.642 -23.971 1.00 93.06 123 ASP A CA 1
ATOM 997 C C . ASP A 1 123 ? 4.590 -1.276 -25.156 1.00 93.06 123 ASP A C 1
ATOM 999 O O . ASP A 1 123 ? 4.217 -1.097 -26.312 1.00 93.06 123 ASP A O 1
ATOM 1003 N N . GLU A 1 124 ? 5.640 -2.056 -24.872 1.00 92.31 124 GLU A N 1
ATOM 1004 C CA . GLU A 1 124 ? 6.531 -2.630 -25.893 1.00 92.31 124 GLU A CA 1
ATOM 1005 C C . GLU A 1 124 ? 5.979 -3.896 -26.565 1.00 92.31 124 GLU A C 1
ATOM 1007 O O . GLU A 1 124 ? 6.151 -4.092 -27.768 1.00 92.31 124 GLU A O 1
ATOM 1012 N N . ARG A 1 125 ? 5.355 -4.788 -25.787 1.00 93.62 125 ARG A N 1
ATOM 1013 C CA . ARG A 1 125 ? 4.918 -6.123 -26.239 1.00 93.62 125 ARG A CA 1
ATOM 1014 C C . ARG A 1 125 ? 3.425 -6.203 -26.544 1.00 93.62 125 ARG A C 1
ATOM 1016 O O . ARG A 1 125 ? 2.970 -7.218 -27.059 1.00 93.62 125 ARG A O 1
ATOM 1023 N N . GLY A 1 126 ? 2.669 -5.160 -26.216 1.00 96.69 126 GLY A N 1
ATOM 1024 C CA . GLY A 1 126 ? 1.220 -5.118 -26.358 1.00 96.69 126 GLY A CA 1
ATOM 1025 C C . GLY A 1 126 ? 0.491 -5.562 -25.089 1.00 96.69 126 GLY A C 1
ATOM 1026 O O . GLY A 1 126 ? 0.547 -6.721 -24.668 1.00 96.69 126 GLY A O 1
ATOM 1027 N N . THR A 1 127 ? -0.270 -4.632 -24.512 1.00 97.69 127 THR A N 1
ATOM 1028 C CA . THR A 1 127 ? -1.042 -4.824 -23.277 1.00 97.69 127 THR A CA 1
ATOM 1029 C C . THR A 1 127 ? -2.011 -5.997 -23.367 1.00 97.69 127 THR A C 1
ATOM 1031 O O . THR A 1 127 ? -2.056 -6.825 -22.460 1.00 97.69 127 THR A O 1
ATOM 1034 N N . GLU A 1 128 ? -2.773 -6.112 -24.459 1.00 97.69 128 GLU A N 1
ATOM 1035 C CA . GLU A 1 128 ? -3.754 -7.192 -24.612 1.00 97.69 128 GLU A CA 1
ATOM 1036 C C . GLU A 1 128 ? -3.087 -8.572 -24.603 1.00 97.69 128 GLU A C 1
ATOM 1038 O O . GLU A 1 128 ? -3.535 -9.466 -23.883 1.00 97.69 128 GLU A O 1
ATOM 1043 N N . GLU A 1 129 ? -2.000 -8.745 -25.361 1.00 97.12 129 GLU A N 1
ATOM 1044 C CA . GLU A 1 129 ? -1.285 -10.019 -25.418 1.00 97.12 129 GLU A CA 1
ATOM 1045 C C . GLU A 1 129 ? -0.745 -10.413 -24.040 1.00 97.12 129 GLU A C 1
ATOM 1047 O O . GLU A 1 129 ? -0.946 -11.549 -23.598 1.00 97.12 129 GLU A O 1
ATOM 1052 N N . MET A 1 130 ? -0.117 -9.469 -23.333 1.00 97.88 130 MET A N 1
ATOM 1053 C CA . MET A 1 130 ? 0.395 -9.717 -21.986 1.00 97.88 130 MET A CA 1
ATOM 1054 C C . MET A 1 130 ? -0.716 -10.080 -21.001 1.00 97.88 130 MET A C 1
ATOM 1056 O O . MET A 1 130 ? -0.525 -10.972 -20.179 1.00 97.88 130 MET A O 1
ATOM 1060 N N . LEU A 1 131 ? -1.883 -9.435 -21.082 1.00 98.38 131 LEU A N 1
ATOM 1061 C CA . LEU A 1 131 ? -3.004 -9.736 -20.194 1.00 98.38 131 LEU A CA 1
ATOM 1062 C C . LEU A 1 131 ? -3.646 -11.091 -20.490 1.00 98.38 131 LEU A C 1
ATOM 1064 O O . LEU A 1 131 ? -4.031 -11.772 -19.545 1.00 98.38 131 LEU A O 1
ATOM 1068 N N . ARG A 1 132 ? -3.725 -11.523 -21.755 1.00 98.44 132 ARG A N 1
ATOM 1069 C CA . ARG A 1 132 ? -4.193 -12.876 -22.119 1.00 98.44 132 ARG A CA 1
ATOM 1070 C C . ARG A 1 132 ? -3.233 -13.979 -21.674 1.00 98.44 132 ARG A C 1
ATOM 1072 O O . ARG A 1 132 ? -3.651 -15.118 -21.503 1.00 98.44 132 ARG A O 1
ATOM 1079 N N . LYS A 1 133 ? -1.953 -13.645 -21.503 1.00 98.12 133 LYS A N 1
ATOM 1080 C CA . LYS A 1 133 ? -0.880 -14.577 -21.131 1.00 98.12 133 LYS A CA 1
ATOM 1081 C C . LYS A 1 133 ? -0.272 -14.250 -19.765 1.00 98.12 133 LYS A C 1
ATOM 1083 O O . LYS A 1 133 ? 0.896 -14.551 -19.523 1.00 98.12 133 LYS A O 1
ATOM 1088 N N . TRP A 1 134 ? -1.024 -13.602 -18.870 1.00 98.19 134 TRP A N 1
ATOM 1089 C CA . TRP A 1 134 ? -0.460 -13.113 -17.607 1.00 98.19 134 TRP A CA 1
ATOM 1090 C C . TRP A 1 134 ? 0.190 -14.215 -16.749 1.00 98.19 134 TRP A C 1
ATOM 1092 O O . TRP A 1 134 ? 1.294 -13.978 -16.260 1.00 98.19 134 TRP A O 1
ATOM 1102 N N . PRO A 1 135 ? -0.378 -15.434 -16.619 1.00 98.00 135 PRO A N 1
ATOM 1103 C CA . PRO A 1 135 ? 0.300 -16.532 -15.922 1.00 98.00 135 PRO A CA 1
ATOM 1104 C C . PRO A 1 135 ? 1.687 -16.861 -16.506 1.00 98.00 135 PRO A C 1
ATOM 1106 O O . PRO A 1 135 ? 2.642 -17.078 -15.763 1.00 98.00 135 PRO A O 1
ATOM 1109 N N . GLN A 1 136 ? 1.841 -16.826 -17.834 1.00 97.62 136 GLN A N 1
ATOM 1110 C CA . GLN A 1 136 ? 3.133 -17.025 -18.500 1.00 97.62 136 GLN A CA 1
ATOM 1111 C C . GLN A 1 136 ? 4.060 -15.812 -18.330 1.00 97.62 136 GLN A C 1
ATOM 1113 O O . GLN A 1 136 ? 5.274 -15.974 -18.212 1.00 97.62 136 GLN A O 1
ATOM 1118 N N . VAL A 1 137 ? 3.504 -14.596 -18.283 1.00 97.12 137 VAL A N 1
ATOM 1119 C CA . VAL A 1 137 ? 4.263 -13.382 -17.954 1.00 97.12 137 VAL A CA 1
ATOM 1120 C C . VAL A 1 137 ? 4.850 -13.504 -16.549 1.00 97.12 137 VAL A C 1
ATOM 1122 O O . VAL A 1 137 ? 6.052 -13.300 -16.397 1.00 97.12 137 VAL A O 1
ATOM 1125 N N . MET A 1 138 ? 4.052 -13.903 -15.553 1.00 97.00 138 MET A N 1
ATOM 1126 C CA . MET A 1 138 ? 4.506 -14.115 -14.173 1.00 97.00 138 MET A CA 1
ATOM 1127 C C . MET A 1 138 ? 5.711 -15.060 -14.116 1.00 97.00 138 MET A C 1
ATOM 1129 O O . MET A 1 138 ? 6.702 -14.731 -13.469 1.00 97.00 138 MET A O 1
ATOM 1133 N N . GLU A 1 139 ? 5.668 -16.174 -14.850 1.00 94.56 139 GLU A N 1
ATOM 1134 C CA . GLU A 1 139 ? 6.788 -17.117 -14.957 1.00 94.56 139 GLU A CA 1
ATOM 1135 C C . GLU A 1 139 ? 8.021 -16.477 -15.613 1.00 94.56 139 GLU A C 1
ATOM 1137 O O . GLU A 1 139 ? 9.128 -16.529 -15.076 1.00 94.56 139 GLU A O 1
ATOM 1142 N N . SER A 1 140 ? 7.840 -15.799 -16.751 1.00 95.12 140 SER A N 1
ATOM 1143 C CA . SER A 1 140 ? 8.949 -15.153 -17.467 1.00 95.12 140 SER A CA 1
ATOM 1144 C C . SER A 1 140 ? 9.626 -14.036 -16.660 1.00 95.12 140 SER A C 1
ATOM 1146 O O . SER A 1 140 ? 10.782 -13.694 -16.912 1.00 95.12 140 SER A O 1
ATOM 1148 N N . PHE A 1 141 ? 8.923 -13.478 -15.669 1.00 95.25 141 PHE A N 1
ATOM 1149 C CA . PHE A 1 141 ? 9.427 -12.421 -14.800 1.00 95.25 141 PHE A CA 1
ATOM 1150 C C . PHE A 1 141 ? 10.291 -12.918 -13.637 1.00 95.25 141 PHE A C 1
ATOM 1152 O O . PHE A 1 141 ? 10.860 -12.076 -12.940 1.00 95.25 141 PHE A O 1
ATOM 1159 N N . LYS A 1 142 ? 10.484 -14.234 -13.454 1.00 91.75 142 LYS A N 1
ATOM 1160 C CA . LYS A 1 142 ? 11.337 -14.798 -12.385 1.00 91.75 142 LYS A CA 1
ATOM 1161 C C . LYS A 1 142 ? 12.745 -14.211 -12.353 1.00 91.75 142 LYS A C 1
ATOM 1163 O O . LYS A 1 142 ? 13.278 -13.956 -11.277 1.00 91.75 142 LYS A O 1
ATOM 1168 N N . ILE A 1 143 ? 13.324 -13.942 -13.523 1.00 90.62 143 ILE A N 1
ATOM 1169 C CA . ILE A 1 143 ? 14.672 -13.364 -13.633 1.00 90.62 143 ILE A CA 1
ATOM 1170 C C . ILE A 1 143 ? 14.714 -11.854 -13.355 1.00 90.62 143 ILE A C 1
ATOM 1172 O O . ILE A 1 143 ? 15.785 -11.312 -13.101 1.00 90.62 143 ILE A O 1
ATOM 1176 N N . TYR A 1 144 ? 13.569 -11.168 -13.415 1.00 91.38 144 TYR A N 1
ATOM 1177 C CA . TYR A 1 144 ? 13.487 -9.712 -13.280 1.00 91.38 144 TYR A CA 1
ATOM 1178 C C . TYR A 1 144 ? 12.965 -9.278 -11.912 1.00 91.38 144 TYR A C 1
ATOM 1180 O O . TYR A 1 144 ? 13.508 -8.341 -11.328 1.00 91.38 144 TYR A O 1
ATOM 1188 N N . SER A 1 145 ? 11.891 -9.910 -11.425 1.00 93.19 145 SER A N 1
ATOM 1189 C CA . SER A 1 145 ? 11.197 -9.498 -10.209 1.00 93.19 145 SER A CA 1
ATOM 1190 C C . SER A 1 145 ? 10.350 -10.608 -9.593 1.00 93.19 145 SER A C 1
ATOM 1192 O O . SER A 1 145 ? 9.311 -10.992 -10.136 1.00 93.19 145 SER A O 1
ATOM 1194 N N . ALA A 1 146 ? 10.711 -11.022 -8.377 1.00 90.06 146 ALA A N 1
ATOM 1195 C CA . ALA A 1 146 ? 9.895 -11.931 -7.574 1.00 90.06 146 ALA A CA 1
ATOM 1196 C C . ALA A 1 146 ? 8.491 -11.361 -7.295 1.00 90.06 146 ALA A C 1
ATOM 1198 O O . ALA A 1 146 ? 7.518 -12.106 -7.232 1.00 90.06 146 ALA A O 1
ATOM 1199 N N . HIS A 1 147 ? 8.348 -10.038 -7.187 1.00 91.81 147 HIS A N 1
ATOM 1200 C CA . HIS A 1 147 ? 7.072 -9.397 -6.869 1.00 91.81 147 HIS A CA 1
ATOM 1201 C C . HIS A 1 147 ? 6.045 -9.498 -7.997 1.00 91.81 147 HIS A C 1
ATOM 1203 O O . HIS A 1 147 ? 4.862 -9.712 -7.724 1.00 91.81 147 HIS A O 1
ATOM 1209 N N . VAL A 1 148 ? 6.481 -9.403 -9.255 1.00 95.50 148 VAL A N 1
ATOM 1210 C CA . VAL A 1 148 ? 5.597 -9.605 -10.412 1.00 95.50 148 VAL A CA 1
ATOM 1211 C C . VAL A 1 148 ? 5.173 -11.071 -10.508 1.00 95.50 148 VAL A C 1
ATOM 1213 O O . VAL A 1 148 ? 4.006 -11.345 -10.764 1.00 95.50 148 VAL A O 1
ATOM 1216 N N . THR A 1 149 ? 6.076 -12.010 -10.204 1.00 94.31 149 THR A N 1
ATOM 1217 C CA . THR A 1 149 ? 5.813 -13.459 -10.338 1.00 94.31 149 THR A CA 1
ATOM 1218 C C . THR A 1 149 ? 4.715 -13.992 -9.418 1.00 94.31 149 THR A C 1
ATOM 1220 O O . THR A 1 149 ? 4.150 -15.049 -9.684 1.00 94.31 149 THR A O 1
ATOM 1223 N N . ILE A 1 150 ? 4.397 -13.265 -8.345 1.00 93.12 150 ILE A N 1
ATOM 1224 C CA . ILE A 1 150 ? 3.387 -13.654 -7.351 1.00 93.12 150 ILE A CA 1
ATOM 1225 C C . ILE A 1 150 ? 2.163 -12.731 -7.346 1.00 93.12 150 ILE A C 1
ATOM 1227 O O . ILE A 1 150 ? 1.285 -12.895 -6.498 1.00 93.12 150 ILE A O 1
ATOM 1231 N N . SER A 1 151 ? 2.089 -11.758 -8.259 1.00 95.25 151 SER A N 1
ATOM 1232 C CA . SER A 1 151 ? 1.040 -10.734 -8.255 1.00 95.25 151 SER A CA 1
ATOM 1233 C C . SER A 1 151 ? 0.155 -10.794 -9.506 1.00 95.25 151 SER A C 1
ATOM 1235 O O . SER A 1 151 ? 0.652 -11.014 -10.612 1.00 95.25 151 SER A O 1
ATOM 1237 N N . PRO A 1 152 ? -1.149 -10.498 -9.373 1.00 97.75 152 PRO A N 1
ATOM 1238 C CA . PRO A 1 152 ? -2.003 -10.216 -10.524 1.00 97.75 152 PRO A CA 1
ATOM 1239 C C . PRO A 1 152 ? -1.594 -8.921 -11.262 1.00 97.75 152 PRO A C 1
ATOM 1241 O O . PRO A 1 152 ? -0.764 -8.153 -10.760 1.00 97.75 152 PRO A O 1
ATOM 1244 N N . PRO A 1 153 ? -2.172 -8.629 -12.445 1.00 98.00 153 PRO A N 1
ATOM 1245 C CA . PRO A 1 153 ? -1.677 -7.558 -13.311 1.00 98.00 153 PRO A CA 1
ATOM 1246 C C . PRO A 1 153 ? -2.045 -6.139 -12.868 1.00 98.00 153 PRO A C 1
ATOM 1248 O O . PRO A 1 153 ? -1.583 -5.187 -13.493 1.00 98.00 153 PRO A O 1
ATOM 1251 N N . GLY A 1 154 ? -2.854 -5.944 -11.822 1.00 97.75 154 GLY A N 1
ATOM 1252 C CA . GLY A 1 154 ? -3.420 -4.634 -11.489 1.00 97.75 154 GLY A CA 1
ATOM 1253 C C . GLY A 1 154 ? -2.384 -3.536 -11.242 1.00 97.75 154 GLY A C 1
ATOM 1254 O O . GLY A 1 154 ? -2.554 -2.428 -11.746 1.00 97.75 154 GLY A O 1
ATOM 1255 N N . MET A 1 155 ? -1.282 -3.824 -10.537 1.00 96.31 155 MET A N 1
ATOM 1256 C CA . MET A 1 155 ? -0.207 -2.832 -10.349 1.00 96.31 155 MET A CA 1
ATOM 1257 C C . MET A 1 155 ? 0.538 -2.514 -11.650 1.00 96.31 155 MET A C 1
ATOM 1259 O O . MET A 1 155 ? 0.854 -1.353 -11.899 1.00 96.31 155 MET A O 1
ATOM 1263 N N . ALA A 1 156 ? 0.817 -3.522 -12.481 1.00 97.62 156 ALA A N 1
ATOM 1264 C CA . ALA A 1 156 ? 1.479 -3.311 -13.769 1.00 97.62 156 ALA A CA 1
ATOM 1265 C C . ALA A 1 156 ? 0.592 -2.479 -14.708 1.00 97.62 156 ALA A C 1
ATOM 1267 O O . ALA A 1 156 ? 1.066 -1.529 -15.326 1.00 97.62 156 ALA A O 1
ATOM 1268 N N . LEU A 1 157 ? -0.716 -2.760 -14.720 1.00 98.12 157 LEU A N 1
ATOM 1269 C CA . LEU A 1 157 ? -1.704 -1.979 -15.459 1.00 98.12 157 LEU A CA 1
ATOM 1270 C C . LEU A 1 157 ? -1.825 -0.544 -14.955 1.00 98.12 157 LEU A C 1
ATOM 1272 O O . LEU A 1 157 ? -1.989 0.362 -15.765 1.00 98.12 157 LEU A O 1
ATOM 1276 N N . ALA A 1 158 ? -1.723 -0.316 -13.645 1.00 97.25 158 ALA A N 1
ATOM 1277 C CA . ALA A 1 158 ? -1.721 1.035 -13.095 1.00 97.25 158 ALA A CA 1
ATOM 1278 C C . ALA A 1 158 ? -0.516 1.849 -13.600 1.00 97.25 158 ALA A C 1
ATOM 1280 O O . ALA A 1 158 ? -0.681 3.008 -13.979 1.00 97.25 158 ALA A O 1
ATOM 1281 N N . TYR A 1 159 ? 0.674 1.240 -13.666 1.00 97.81 159 TYR A N 1
ATOM 1282 C CA . TYR A 1 159 ? 1.853 1.891 -14.244 1.00 97.81 159 TYR A CA 1
ATOM 1283 C C . TYR A 1 159 ? 1.737 2.089 -15.755 1.00 97.81 159 TYR A C 1
ATOM 1285 O O . TYR A 1 159 ? 2.051 3.174 -16.231 1.00 97.81 159 TYR A O 1
ATOM 1293 N N . HIS A 1 160 ? 1.231 1.103 -16.496 1.00 98.38 160 HIS A N 1
ATOM 1294 C CA . HIS A 1 160 ? 0.957 1.249 -17.927 1.00 98.38 160 HIS A CA 1
ATOM 1295 C C . HIS A 1 160 ? -0.026 2.403 -18.196 1.00 98.38 160 HIS A C 1
ATOM 1297 O O . HIS A 1 160 ? 0.258 3.293 -18.989 1.00 98.38 160 HIS A O 1
ATOM 1303 N N . ALA A 1 161 ? -1.140 2.475 -17.462 1.00 98.19 161 ALA A N 1
ATOM 1304 C CA . ALA A 1 161 ? -2.094 3.577 -17.583 1.00 98.19 161 ALA A CA 1
ATOM 1305 C C . ALA A 1 161 ? -1.459 4.941 -17.252 1.00 98.19 161 ALA A C 1
ATOM 1307 O O . ALA A 1 161 ? -1.768 5.947 -17.896 1.00 98.19 161 ALA A O 1
ATOM 1308 N N . LEU A 1 162 ? -0.551 4.985 -16.270 1.00 97.75 162 LEU A N 1
ATOM 1309 C CA . LEU A 1 162 ? 0.200 6.194 -15.941 1.00 97.75 162 LEU A CA 1
ATOM 1310 C C . LEU A 1 162 ? 1.188 6.578 -17.053 1.00 97.75 162 LEU A C 1
ATOM 1312 O O . LEU A 1 162 ? 1.281 7.763 -17.366 1.00 97.75 162 LEU A O 1
ATOM 1316 N N . ASN A 1 163 ? 1.871 5.609 -17.676 1.00 98.19 163 ASN A N 1
ATOM 1317 C CA . ASN A 1 163 ? 2.727 5.840 -18.846 1.00 98.19 163 ASN A CA 1
ATOM 1318 C C . ASN A 1 163 ? 1.914 6.493 -19.966 1.00 98.19 163 ASN A C 1
ATOM 1320 O O . ASN A 1 163 ? 2.238 7.600 -20.381 1.00 98.19 163 ASN A O 1
ATOM 1324 N N . GLN A 1 164 ? 0.801 5.869 -20.358 1.00 98.12 164 GLN A N 1
ATOM 1325 C CA . GLN A 1 164 ? -0.089 6.360 -21.414 1.00 98.12 164 GLN A CA 1
ATOM 1326 C C . GLN A 1 164 ? -0.625 7.767 -21.102 1.00 98.12 164 GLN A C 1
ATOM 1328 O O . GLN A 1 164 ? -0.647 8.652 -21.955 1.00 98.12 164 GLN A O 1
ATOM 1333 N N . THR A 1 165 ? -0.990 8.029 -19.844 1.00 97.94 165 THR A N 1
ATOM 1334 C CA . THR A 1 165 ? -1.421 9.371 -19.420 1.00 97.94 165 THR A CA 1
ATOM 1335 C C . THR A 1 165 ? -0.295 10.396 -19.578 1.00 97.94 165 THR A C 1
ATOM 1337 O O . THR A 1 165 ? -0.526 11.500 -20.066 1.00 97.94 165 THR A O 1
ATOM 1340 N N . LEU A 1 166 ? 0.934 10.055 -19.195 1.00 98.06 166 LEU A N 1
ATOM 1341 C CA . LEU A 1 166 ? 2.083 10.958 -19.298 1.00 9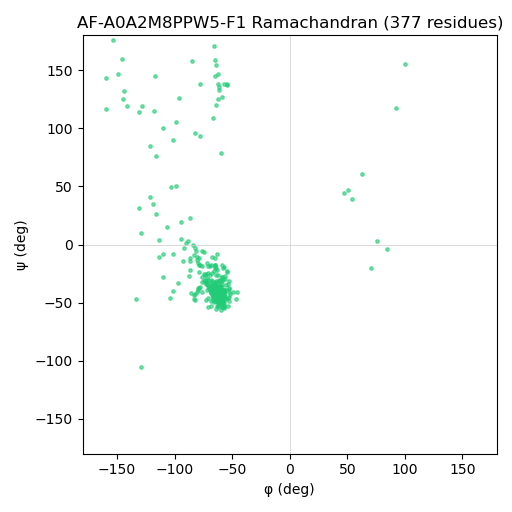8.06 166 LEU A CA 1
ATOM 1342 C C . LEU A 1 166 ? 2.581 11.144 -20.732 1.00 98.06 166 LEU A C 1
ATOM 1344 O O . LEU A 1 166 ? 3.128 12.202 -21.031 1.00 98.06 166 LEU A O 1
ATOM 1348 N N . GLU A 1 167 ? 2.354 10.174 -21.615 1.00 97.00 167 GLU A N 1
ATOM 1349 C CA . GLU A 1 167 ? 2.555 10.339 -23.057 1.00 97.00 167 GLU A CA 1
ATOM 1350 C C . GLU A 1 167 ? 1.601 11.392 -23.618 1.00 97.00 167 GLU A C 1
ATOM 1352 O O . GLU A 1 167 ? 2.024 12.237 -24.394 1.00 97.00 167 GLU A O 1
ATOM 1357 N N . THR A 1 168 ? 0.347 11.438 -23.156 1.00 97.38 168 THR A N 1
ATOM 1358 C CA . THR A 1 168 ? -0.569 12.529 -23.542 1.00 97.38 168 THR A CA 1
ATOM 1359 C C . THR A 1 168 ? -0.227 13.871 -22.882 1.00 97.38 168 THR A C 1
ATOM 1361 O O . THR A 1 168 ? -0.532 14.931 -23.427 1.00 97.38 168 THR A O 1
ATOM 1364 N N . LEU A 1 169 ? 0.432 13.848 -21.718 1.00 97.00 169 LEU A N 1
ATOM 1365 C CA . LEU A 1 169 ? 0.900 15.027 -20.984 1.00 97.00 169 LEU A CA 1
ATOM 1366 C C . LEU A 1 169 ? 2.389 15.301 -21.252 1.00 97.00 169 LEU A C 1
ATOM 1368 O O . LEU A 1 169 ? 3.170 15.525 -20.319 1.00 97.00 169 LEU A O 1
ATOM 1372 N N . GLU A 1 170 ? 2.769 15.332 -22.533 1.00 96.19 170 GLU A N 1
ATOM 1373 C CA . GLU A 1 170 ? 4.157 15.499 -22.984 1.00 96.19 170 GLU A CA 1
ATOM 1374 C C . GLU A 1 170 ? 4.940 16.616 -22.273 1.00 96.19 170 GLU A C 1
ATOM 1376 O O . GLU A 1 170 ? 6.102 16.378 -21.940 1.00 96.19 170 GLU A O 1
ATOM 1381 N N . PRO A 1 171 ? 4.380 17.814 -21.977 1.00 97.75 171 PRO A N 1
ATOM 1382 C CA . PRO A 1 171 ? 5.148 18.869 -21.317 1.00 97.75 171 PRO A CA 1
ATOM 1383 C C . PRO A 1 171 ? 5.699 18.455 -19.949 1.00 97.75 171 PRO A C 1
ATOM 1385 O O . PRO A 1 171 ? 6.832 18.796 -19.615 1.00 97.75 171 PRO A O 1
ATOM 1388 N N . LEU A 1 172 ? 4.924 17.697 -19.166 1.00 96.31 172 LEU A N 1
ATOM 1389 C CA . LEU A 1 172 ? 5.359 17.221 -17.854 1.00 96.31 172 LEU A CA 1
ATOM 1390 C C . LEU A 1 172 ? 6.434 16.141 -17.998 1.00 96.31 172 LEU A C 1
ATOM 1392 O O . LEU A 1 172 ? 7.467 16.204 -17.328 1.00 96.31 172 LEU A O 1
ATOM 1396 N N . ALA A 1 173 ? 6.209 15.183 -18.900 1.00 97.44 173 ALA A N 1
ATOM 1397 C CA . ALA A 1 173 ? 7.158 14.113 -19.173 1.00 97.44 173 ALA A CA 1
ATOM 1398 C C . ALA A 1 173 ? 8.493 14.669 -19.695 1.00 97.44 173 ALA A C 1
ATOM 1400 O O . ALA A 1 173 ? 9.555 14.303 -19.198 1.00 97.44 173 ALA A O 1
ATOM 1401 N N . ASN A 1 174 ? 8.461 15.599 -20.650 1.00 97.50 174 ASN A N 1
ATOM 1402 C CA . ASN A 1 174 ? 9.653 16.209 -21.240 1.00 97.50 174 ASN A CA 1
ATOM 1403 C C . ASN A 1 174 ? 10.389 17.149 -20.282 1.00 97.50 174 ASN A C 1
ATOM 1405 O O . ASN A 1 174 ? 11.596 17.330 -20.427 1.00 97.50 174 ASN A O 1
ATOM 1409 N N . TRP A 1 175 ? 9.695 17.712 -19.291 1.00 97.50 175 TRP A N 1
ATOM 1410 C CA . TRP A 1 175 ? 10.328 18.483 -18.226 1.00 97.50 175 TRP A CA 1
ATOM 1411 C C . TRP A 1 175 ? 11.088 17.587 -17.234 1.00 97.50 175 TRP A C 1
ATOM 1413 O O . TRP A 1 175 ? 12.244 17.868 -16.926 1.00 97.50 175 TRP A O 1
ATOM 1423 N N . ALA A 1 176 ? 10.475 16.499 -16.756 1.00 96.00 176 ALA A N 1
ATOM 1424 C CA . ALA A 1 176 ? 11.068 15.644 -15.719 1.00 96.00 176 ALA A CA 1
ATOM 1425 C C . ALA A 1 176 ? 12.022 14.567 -16.272 1.00 96.00 176 ALA A C 1
ATOM 1427 O O . ALA A 1 176 ? 13.089 14.315 -15.707 1.00 96.00 176 ALA A O 1
ATOM 1428 N N . GLY A 1 177 ? 11.650 13.933 -17.385 1.00 96.00 177 GLY A N 1
ATOM 1429 C CA . GLY A 1 177 ? 12.321 12.765 -17.958 1.00 96.00 177 GLY A CA 1
ATOM 1430 C C . GLY A 1 177 ? 13.828 12.935 -18.191 1.00 96.00 177 GLY A C 1
ATOM 1431 O O . GLY A 1 177 ? 14.587 12.069 -17.755 1.00 96.00 177 GLY A O 1
ATOM 1432 N N . PRO A 1 178 ? 14.310 14.031 -18.815 1.00 95.69 178 PRO A N 1
ATOM 1433 C CA . PRO A 1 178 ? 15.741 14.245 -19.024 1.00 95.69 178 PRO A CA 1
ATOM 1434 C C . PRO A 1 178 ? 16.545 14.237 -17.719 1.00 95.69 178 PRO A C 1
ATOM 1436 O O . PRO A 1 178 ? 17.557 13.544 -17.636 1.00 95.69 178 PRO A O 1
ATOM 1439 N N . SER A 1 179 ? 16.072 14.935 -16.681 1.00 95.12 179 SER A N 1
ATOM 1440 C CA . SER A 1 179 ? 16.725 14.972 -15.366 1.00 95.12 179 SER A CA 1
ATOM 1441 C C . SER A 1 179 ? 16.778 13.595 -14.708 1.00 95.12 179 SER A C 1
ATOM 1443 O O . SER A 1 179 ? 17.823 13.211 -14.185 1.00 95.12 179 SER A O 1
ATOM 1445 N N . LEU A 1 180 ? 15.687 12.828 -14.784 1.00 95.44 180 LEU A N 1
ATOM 1446 C CA . LEU A 1 180 ? 15.617 11.464 -14.249 1.00 95.44 180 LEU A CA 1
ATOM 1447 C C . LEU A 1 180 ? 16.545 10.497 -15.000 1.00 95.44 180 LEU A C 1
ATOM 1449 O O . LEU A 1 180 ? 17.174 9.634 -14.386 1.00 95.44 180 LEU A O 1
ATOM 1453 N N . ARG A 1 181 ? 16.689 10.674 -16.319 1.00 94.94 181 ARG A N 1
ATOM 1454 C CA . ARG A 1 181 ? 17.601 9.880 -17.154 1.00 94.94 181 ARG A CA 1
ATOM 1455 C C . ARG A 1 181 ? 19.063 10.093 -16.760 1.00 94.94 181 ARG A C 1
ATOM 1457 O O . ARG A 1 181 ? 19.809 9.121 -16.656 1.00 94.94 181 ARG A O 1
ATOM 1464 N N . PHE A 1 182 ? 19.473 11.332 -16.469 1.00 93.31 182 PHE A N 1
ATOM 1465 C CA . PHE A 1 182 ? 20.848 11.626 -16.038 1.00 93.31 182 PHE A CA 1
ATOM 1466 C C . PHE A 1 182 ? 21.259 10.860 -14.775 1.00 93.31 182 PHE A C 1
ATOM 1468 O O . PHE A 1 182 ? 22.427 10.497 -14.643 1.00 93.31 182 PHE A O 1
ATOM 1475 N N . GLN A 1 183 ? 20.314 10.544 -13.885 1.00 91.69 183 GLN A N 1
ATOM 1476 C CA . GLN A 1 183 ? 20.596 9.770 -12.673 1.00 91.69 183 GLN A CA 1
ATOM 1477 C C . GLN A 1 183 ? 20.978 8.310 -12.960 1.00 91.69 183 GLN A C 1
ATOM 1479 O O . GLN A 1 183 ? 21.533 7.643 -12.089 1.00 91.69 183 GLN A O 1
ATOM 1484 N N . GLN A 1 184 ? 20.683 7.797 -14.160 1.00 91.75 184 GLN A N 1
ATOM 1485 C CA . GLN A 1 184 ? 20.895 6.404 -14.567 1.00 91.75 184 GLN A CA 1
ATOM 1486 C C . GLN A 1 184 ? 21.609 6.298 -15.924 1.00 91.75 184 GLN A C 1
ATOM 1488 O O . GLN A 1 184 ? 21.420 5.336 -16.665 1.00 91.75 184 GLN A O 1
ATOM 1493 N N . CYS A 1 185 ? 22.481 7.256 -16.253 1.00 89.94 185 CYS A N 1
ATOM 1494 C CA . CYS A 1 185 ? 23.196 7.306 -17.537 1.00 89.94 185 CYS A CA 1
ATOM 1495 C C . CYS A 1 185 ? 24.039 6.051 -17.856 1.00 89.94 185 CYS A C 1
ATOM 1497 O O . CYS A 1 185 ? 24.346 5.796 -19.015 1.00 89.94 185 CYS A O 1
ATOM 1499 N N . HIS A 1 186 ? 24.381 5.246 -16.847 1.00 92.81 186 HIS A N 1
ATOM 1500 C CA . HIS A 1 186 ? 25.126 3.994 -16.996 1.00 92.81 186 HIS A CA 1
ATOM 1501 C C . HIS A 1 186 ? 24.237 2.770 -17.290 1.00 92.81 186 HIS A C 1
ATOM 1503 O O . HIS A 1 186 ? 24.758 1.723 -17.666 1.00 92.81 186 HIS A O 1
ATOM 1509 N N . ASN A 1 187 ? 22.913 2.864 -17.111 1.00 93.00 187 ASN A N 1
ATOM 1510 C CA . ASN A 1 187 ? 21.992 1.746 -17.313 1.00 93.00 187 ASN A CA 1
ATOM 1511 C C . ASN A 1 187 ? 21.319 1.844 -18.688 1.00 93.00 187 ASN A C 1
ATOM 1513 O O . ASN A 1 187 ? 20.431 2.669 -18.901 1.00 93.00 187 ASN A O 1
ATOM 1517 N N . TYR A 1 188 ? 21.741 1.002 -19.633 1.00 92.62 188 TYR A N 1
ATOM 1518 C CA . TYR A 1 188 ? 21.242 1.044 -21.011 1.00 92.62 188 TYR A CA 1
ATOM 1519 C C . TYR A 1 188 ? 19.718 0.876 -21.098 1.00 92.62 188 TYR A C 1
ATOM 1521 O O . TYR A 1 188 ? 19.061 1.683 -21.752 1.00 92.62 188 TYR A O 1
ATOM 1529 N N . THR A 1 189 ? 19.152 -0.090 -20.367 1.00 90.44 189 THR A N 1
ATOM 1530 C CA . THR A 1 189 ? 17.706 -0.359 -20.345 1.00 90.44 189 THR A CA 1
ATOM 1531 C C . THR A 1 189 ? 16.910 0.875 -19.927 1.00 90.44 189 THR A C 1
ATOM 1533 O O . THR A 1 189 ? 15.923 1.224 -20.564 1.00 90.44 189 THR A O 1
ATOM 1536 N N . TYR A 1 190 ? 17.355 1.588 -18.891 1.00 92.81 190 TYR A N 1
ATOM 1537 C CA . TYR A 1 190 ? 16.652 2.785 -18.417 1.00 92.81 190 TYR A CA 1
ATOM 1538 C C . TYR A 1 190 ? 16.828 3.981 -19.355 1.00 92.81 190 TYR A C 1
ATOM 1540 O O . TYR A 1 190 ? 15.925 4.804 -19.479 1.00 92.81 190 TYR A O 1
ATOM 1548 N N . ASN A 1 191 ? 17.958 4.077 -20.059 1.00 93.38 191 ASN A N 1
ATOM 1549 C CA . ASN A 1 191 ? 18.162 5.139 -21.045 1.00 93.38 191 ASN A CA 1
ATOM 1550 C C . ASN A 1 191 ? 17.272 4.987 -22.283 1.00 93.38 191 ASN A C 1
ATOM 1552 O O . ASN A 1 191 ? 16.956 5.998 -22.909 1.00 93.38 191 ASN A O 1
ATOM 1556 N N . GLN A 1 192 ? 16.853 3.761 -22.609 1.00 94.88 192 GLN A N 1
ATOM 1557 C CA . GLN A 1 192 ? 15.912 3.489 -23.698 1.00 94.88 192 GLN A CA 1
ATOM 1558 C C . GLN A 1 192 ? 14.457 3.823 -23.349 1.00 94.88 192 GLN A C 1
ATOM 1560 O O . GLN A 1 192 ? 13.649 3.993 -24.258 1.00 94.88 192 GLN A O 1
ATOM 1565 N N . MET A 1 193 ? 14.120 3.953 -22.062 1.00 96.75 193 MET A N 1
ATOM 1566 C CA . MET A 1 193 ? 12.762 4.297 -21.643 1.00 96.75 193 MET A CA 1
ATOM 1567 C C . MET A 1 193 ? 12.368 5.707 -22.096 1.00 96.75 193 MET A C 1
ATOM 1569 O O . MET A 1 193 ? 13.170 6.657 -22.091 1.00 96.75 193 MET A O 1
ATOM 1573 N N . SER A 1 194 ? 11.088 5.855 -22.438 1.00 97.62 194 SER A N 1
ATOM 1574 C CA . SER A 1 194 ? 10.508 7.145 -22.795 1.00 97.62 194 SER A CA 1
ATOM 1575 C C . SER A 1 194 ? 10.517 8.102 -21.596 1.00 97.62 194 SER A C 1
ATOM 1577 O O . SER A 1 194 ? 10.582 7.704 -20.429 1.00 97.62 194 SER A O 1
ATOM 1579 N N . ASN A 1 195 ? 10.432 9.406 -21.867 1.00 98.00 195 ASN A N 1
ATOM 1580 C CA . ASN A 1 195 ? 10.316 10.403 -20.801 1.00 98.00 195 ASN A CA 1
ATOM 1581 C C . ASN A 1 195 ? 9.070 10.171 -19.925 1.00 98.00 195 ASN A C 1
ATOM 1583 O O . ASN A 1 195 ? 9.124 10.400 -18.716 1.00 98.00 195 ASN A O 1
ATOM 1587 N N . ALA A 1 196 ? 7.974 9.683 -20.513 1.00 98.19 196 ALA A N 1
ATOM 1588 C CA . ALA A 1 196 ? 6.749 9.349 -19.795 1.00 98.19 196 ALA A CA 1
ATOM 1589 C C . ALA A 1 196 ? 6.960 8.171 -18.835 1.00 98.19 196 ALA A C 1
ATOM 1591 O O . ALA A 1 196 ? 6.589 8.263 -17.667 1.00 98.19 196 ALA A O 1
ATOM 1592 N N . GLN A 1 197 ? 7.644 7.117 -19.286 1.00 97.94 197 GLN A N 1
ATOM 1593 C CA . GLN A 1 197 ? 7.965 5.942 -18.471 1.00 97.94 197 GLN A CA 1
ATOM 1594 C C . GLN A 1 197 ? 8.905 6.277 -17.304 1.00 97.94 197 GLN A C 1
ATOM 1596 O O . GLN A 1 197 ? 8.699 5.809 -16.188 1.00 97.94 197 GLN A O 1
ATOM 1601 N N . LEU A 1 198 ? 9.918 7.123 -17.511 1.00 97.69 198 LEU A N 1
ATOM 1602 C CA . LEU A 1 198 ? 10.782 7.579 -16.413 1.00 97.69 198 LEU A CA 1
ATOM 1603 C C . LEU A 1 198 ? 10.015 8.461 -15.420 1.00 97.69 198 LEU A C 1
ATOM 1605 O O . LEU A 1 198 ? 10.172 8.340 -14.207 1.00 97.69 198 LEU A O 1
ATOM 1609 N N . THR A 1 199 ? 9.146 9.335 -15.925 1.00 97.69 199 THR A N 1
ATOM 1610 C CA . THR A 1 199 ? 8.333 10.214 -15.077 1.00 97.69 199 THR A CA 1
ATOM 1611 C C . THR A 1 199 ? 7.298 9.421 -14.273 1.00 97.69 199 THR A C 1
ATOM 1613 O O . THR A 1 199 ? 7.040 9.752 -13.115 1.00 97.69 199 THR A O 1
ATOM 1616 N N . SER A 1 200 ? 6.741 8.341 -14.832 1.00 97.75 200 SER A N 1
ATOM 1617 C CA . SER A 1 200 ? 5.760 7.495 -14.146 1.00 97.75 200 SER A CA 1
ATOM 1618 C C . SER A 1 200 ? 6.352 6.772 -12.936 1.00 97.75 200 SER A C 1
ATOM 1620 O O . SER A 1 200 ? 5.695 6.706 -11.896 1.00 97.75 200 SER A O 1
ATOM 1622 N N . SER A 1 201 ? 7.603 6.299 -13.013 1.00 96.44 201 SER A N 1
ATOM 1623 C CA . SER A 1 201 ? 8.278 5.678 -11.866 1.00 96.44 201 SER A CA 1
ATOM 1624 C C . SER A 1 201 ? 8.576 6.696 -10.765 1.00 96.44 201 SER A C 1
ATOM 1626 O O . SER A 1 201 ? 8.367 6.401 -9.589 1.00 96.44 201 SER A O 1
ATOM 1628 N N . ALA A 1 202 ? 8.979 7.921 -11.118 1.00 96.81 202 ALA A N 1
ATOM 1629 C CA . ALA A 1 202 ? 9.169 8.992 -10.141 1.00 96.81 202 ALA A CA 1
ATOM 1630 C C . ALA A 1 202 ? 7.849 9.364 -9.443 1.00 96.81 202 ALA A C 1
ATOM 1632 O O . ALA A 1 202 ? 7.803 9.462 -8.216 1.00 96.81 202 ALA A O 1
ATOM 1633 N N . ILE A 1 203 ? 6.758 9.505 -10.203 1.00 96.94 203 ILE A N 1
ATOM 1634 C CA . ILE A 1 203 ? 5.423 9.771 -9.651 1.00 96.94 203 ILE A CA 1
ATOM 1635 C C . ILE A 1 203 ? 4.971 8.621 -8.745 1.00 96.94 203 ILE A C 1
ATOM 1637 O O . ILE A 1 203 ? 4.541 8.881 -7.623 1.00 96.94 203 ILE A O 1
ATOM 1641 N N . GLY A 1 204 ? 5.110 7.364 -9.174 1.00 95.12 204 GLY A N 1
ATOM 1642 C CA . GLY A 1 204 ? 4.787 6.195 -8.350 1.00 95.12 204 GLY A CA 1
ATOM 1643 C C . GLY A 1 204 ? 5.570 6.175 -7.035 1.00 95.12 204 GLY A C 1
ATOM 1644 O O . GLY A 1 204 ? 4.983 6.004 -5.962 1.00 95.12 204 GLY A O 1
ATOM 1645 N N . GLY A 1 205 ? 6.873 6.459 -7.099 1.00 95.44 205 GLY A N 1
ATOM 1646 C CA . GLY A 1 205 ? 7.745 6.542 -5.932 1.00 95.44 205 GLY A CA 1
ATOM 1647 C C . GLY A 1 205 ? 7.359 7.647 -4.947 1.00 95.44 205 GLY A C 1
ATOM 1648 O O . GLY A 1 205 ? 7.396 7.430 -3.738 1.00 95.44 205 GLY A O 1
ATOM 1649 N N . ILE A 1 206 ? 6.948 8.818 -5.441 1.00 95.81 206 ILE A N 1
ATOM 1650 C CA . ILE A 1 206 ? 6.559 9.968 -4.607 1.00 95.81 206 ILE A CA 1
ATOM 1651 C C . ILE A 1 206 ? 5.135 9.816 -4.055 1.00 95.81 206 ILE A C 1
ATOM 1653 O O . ILE A 1 206 ? 4.876 10.170 -2.904 1.00 95.81 206 ILE A O 1
ATOM 1657 N N . LEU A 1 207 ? 4.197 9.290 -4.845 1.00 96.25 207 LEU A N 1
ATOM 1658 C CA . LEU A 1 207 ? 2.802 9.146 -4.426 1.00 96.25 207 LEU A CA 1
ATOM 1659 C C . LEU A 1 207 ? 2.610 8.035 -3.397 1.00 96.25 207 LEU A C 1
ATOM 1661 O O . LEU A 1 207 ? 1.763 8.169 -2.519 1.00 96.25 207 LEU A O 1
ATOM 1665 N N . THR A 1 208 ? 3.396 6.965 -3.463 1.00 95.88 208 THR A N 1
ATOM 1666 C CA . THR A 1 208 ? 3.285 5.828 -2.539 1.00 95.88 208 THR A CA 1
ATOM 1667 C C . THR A 1 208 ? 3.344 6.226 -1.050 1.00 95.88 208 THR A C 1
ATOM 1669 O O . THR A 1 208 ? 2.389 5.913 -0.332 1.00 95.88 208 THR A O 1
ATOM 1672 N N . PRO A 1 209 ? 4.354 6.976 -0.556 1.00 96.50 209 PRO A N 1
ATOM 1673 C CA . PRO A 1 209 ? 4.387 7.416 0.843 1.00 96.50 209 PRO A CA 1
ATOM 1674 C C . PRO A 1 209 ? 3.239 8.368 1.204 1.00 96.50 209 PRO A C 1
ATOM 1676 O O . PRO A 1 209 ? 2.742 8.343 2.330 1.00 96.50 209 PRO A O 1
ATOM 1679 N N . ILE A 1 210 ? 2.768 9.175 0.249 1.00 97.38 210 ILE A N 1
ATOM 1680 C CA . ILE A 1 210 ? 1.619 10.068 0.445 1.00 97.38 210 ILE A CA 1
ATOM 1681 C C . ILE A 1 210 ? 0.337 9.245 0.645 1.00 97.38 210 ILE A C 1
ATOM 1683 O O . ILE A 1 210 ? -0.408 9.473 1.600 1.00 97.38 210 ILE A O 1
ATOM 1687 N N . ILE A 1 211 ? 0.094 8.252 -0.215 1.00 97.19 211 ILE A N 1
ATOM 1688 C CA . ILE A 1 211 ? -1.064 7.351 -0.127 1.00 97.19 211 ILE A CA 1
ATOM 1689 C C . ILE A 1 211 ? -1.013 6.532 1.167 1.00 97.19 211 ILE A C 1
ATOM 1691 O O . ILE A 1 211 ? -2.031 6.403 1.848 1.00 97.19 211 ILE A O 1
ATOM 1695 N N . ALA A 1 212 ? 0.167 6.038 1.551 1.00 96.88 212 ALA A N 1
ATOM 1696 C CA . ALA A 1 212 ? 0.355 5.318 2.807 1.00 96.88 212 ALA A CA 1
ATOM 1697 C C . ALA A 1 212 ? -0.060 6.164 4.021 1.00 96.88 212 ALA A C 1
ATOM 1699 O O . ALA A 1 212 ? -0.739 5.674 4.922 1.00 96.88 212 ALA A O 1
ATOM 1700 N N . LEU A 1 213 ? 0.270 7.459 4.041 1.00 97.69 213 LEU A N 1
ATOM 1701 C CA . LEU A 1 213 ? -0.154 8.360 5.117 1.00 97.69 213 LEU A CA 1
ATOM 1702 C C . LEU A 1 213 ? -1.643 8.694 5.070 1.00 97.69 213 LEU A C 1
ATOM 1704 O O . LEU A 1 213 ? -2.248 8.890 6.123 1.00 97.69 213 LEU A O 1
ATOM 1708 N N . PHE A 1 214 ? -2.277 8.690 3.898 1.00 97.88 214 PHE A N 1
ATOM 1709 C CA . PHE A 1 214 ? -3.724 8.880 3.810 1.00 97.88 214 PHE A CA 1
ATOM 1710 C C . PHE A 1 214 ? -4.540 7.761 4.468 1.00 97.88 214 PHE A C 1
ATOM 1712 O O . PHE A 1 214 ? -5.721 7.980 4.748 1.00 97.88 214 PHE A O 1
ATOM 1719 N N . ALA A 1 215 ? -3.932 6.626 4.838 1.00 98.06 215 ALA A N 1
ATOM 1720 C CA . ALA A 1 215 ? -4.553 5.605 5.689 1.00 98.06 215 ALA A CA 1
ATOM 1721 C C . ALA A 1 215 ? -5.078 6.159 7.030 1.00 98.06 215 ALA A C 1
ATOM 1723 O O . ALA A 1 215 ? -6.034 5.611 7.588 1.00 98.06 215 ALA A O 1
ATOM 1724 N N . ILE A 1 216 ? -4.550 7.291 7.518 1.00 98.19 216 ILE A N 1
ATOM 1725 C CA . ILE A 1 216 ? -5.080 7.937 8.727 1.00 98.19 216 ILE A CA 1
ATOM 1726 C C . ILE A 1 216 ? -6.530 8.398 8.569 1.00 98.19 216 ILE A C 1
ATOM 1728 O O . ILE A 1 216 ? -7.237 8.502 9.565 1.00 98.19 216 ILE A O 1
ATOM 1732 N N . LEU A 1 217 ? -6.998 8.690 7.351 1.00 98.25 217 LEU A N 1
ATOM 1733 C CA . LEU A 1 217 ? -8.350 9.202 7.117 1.00 98.25 217 LEU A CA 1
ATOM 1734 C C . LEU A 1 217 ? -9.431 8.134 7.352 1.00 98.25 217 LEU A C 1
ATOM 1736 O O . LEU A 1 217 ? -10.342 8.384 8.157 1.00 98.25 217 LEU A O 1
ATOM 1740 N N . PRO A 1 218 ? -9.370 6.941 6.723 1.00 98.25 218 PRO A N 1
ATOM 1741 C CA . PRO A 1 218 ? -10.299 5.872 7.059 1.00 98.25 218 PRO A CA 1
ATOM 1742 C C . PRO A 1 218 ? -10.094 5.386 8.500 1.00 98.25 218 PRO A C 1
ATOM 1744 O O . PRO A 1 218 ? -11.090 5.124 9.171 1.00 98.25 218 PRO A O 1
ATOM 1747 N N . LEU A 1 219 ? -8.861 5.366 9.027 1.00 97.94 219 LEU A N 1
ATOM 1748 C CA . LEU A 1 219 ? -8.593 4.996 10.424 1.00 97.94 219 LEU A CA 1
ATOM 1749 C C . LEU A 1 219 ? -9.258 5.953 11.425 1.00 97.94 219 LEU A C 1
ATOM 1751 O O . LEU A 1 219 ? -9.959 5.514 12.337 1.00 97.94 219 LEU A O 1
ATOM 1755 N N . TRP A 1 220 ? -9.100 7.264 11.223 1.00 98.25 220 TRP A N 1
ATOM 1756 C CA . TRP A 1 220 ? -9.782 8.310 11.986 1.00 98.25 220 TRP A CA 1
ATOM 1757 C C . TRP A 1 220 ? -11.294 8.120 11.950 1.00 98.25 220 TRP A C 1
ATOM 1759 O O . TRP A 1 220 ? -11.972 8.193 12.975 1.00 98.25 220 TRP A O 1
ATOM 1769 N N . THR A 1 221 ? -11.828 7.875 10.755 1.00 98.19 221 THR A N 1
ATOM 1770 C CA . THR A 1 221 ? -13.268 7.751 10.548 1.00 98.19 221 THR A CA 1
ATOM 1771 C C . THR A 1 221 ? -13.820 6.510 11.241 1.00 98.19 221 THR A C 1
ATOM 1773 O O . THR A 1 221 ? -14.823 6.625 11.943 1.00 98.19 221 THR A O 1
ATOM 1776 N N . LEU A 1 222 ? -13.153 5.359 11.110 1.00 97.12 222 LEU A N 1
ATOM 1777 C CA . LEU A 1 222 ? -13.477 4.122 11.825 1.00 97.12 222 LEU A CA 1
ATOM 1778 C C . LEU A 1 222 ? -13.450 4.343 13.342 1.00 97.12 222 LEU A C 1
ATOM 1780 O O . LEU A 1 222 ? -14.446 4.090 14.020 1.00 97.12 222 LEU A O 1
ATOM 1784 N N . GLY A 1 223 ? -12.343 4.887 13.856 1.00 96.56 223 GLY A N 1
ATOM 1785 C CA . GLY A 1 223 ? -12.149 5.169 15.276 1.00 96.56 223 GLY A CA 1
ATOM 1786 C C . GLY A 1 223 ? -13.234 6.083 15.843 1.00 96.56 223 GLY A C 1
ATOM 1787 O O . GLY A 1 223 ? -13.858 5.773 16.855 1.00 96.56 223 GLY A O 1
ATOM 1788 N N . ARG A 1 224 ? -13.507 7.200 15.161 1.00 96.94 224 ARG A N 1
ATOM 1789 C CA . ARG A 1 224 ? -14.457 8.214 15.635 1.00 96.94 224 ARG A CA 1
ATOM 1790 C C . ARG A 1 224 ? -15.893 7.711 15.575 1.00 96.94 224 ARG A C 1
ATOM 1792 O O . ARG A 1 224 ? -16.690 8.060 16.437 1.00 96.94 224 ARG A O 1
ATOM 1799 N N . ARG A 1 225 ? -16.233 6.952 14.533 1.00 96.25 225 ARG A N 1
ATOM 1800 C CA . ARG A 1 225 ? -17.609 6.529 14.268 1.00 96.25 225 ARG A CA 1
ATOM 1801 C C . ARG A 1 225 ? -18.047 5.346 15.121 1.00 96.25 225 ARG A C 1
ATOM 1803 O O . ARG A 1 225 ? -19.208 5.304 15.510 1.00 96.25 225 ARG A O 1
ATOM 1810 N N . TYR A 1 226 ? -17.148 4.397 15.363 1.00 93.31 226 TYR A N 1
ATOM 1811 C CA . TYR A 1 226 ? -17.490 3.129 16.009 1.00 93.31 226 TYR A CA 1
ATOM 1812 C C . TYR A 1 226 ? -16.923 2.986 17.424 1.00 93.31 226 TYR A C 1
ATOM 1814 O O . TYR A 1 226 ? -17.296 2.056 18.129 1.00 93.31 226 TYR A O 1
ATOM 1822 N N . PHE A 1 227 ? -16.058 3.909 17.855 1.00 93.88 227 PHE A N 1
ATOM 1823 C CA . PHE A 1 227 ? -15.486 3.912 19.199 1.00 93.88 227 PHE A CA 1
ATOM 1824 C C . PHE A 1 227 ? -15.654 5.289 19.851 1.00 93.88 227 PHE A C 1
ATOM 1826 O O . PHE A 1 227 ? -16.747 5.659 20.268 1.00 93.88 227 PHE A O 1
ATOM 1833 N N . SER A 1 228 ? -14.578 6.065 19.952 1.00 95.44 228 SER A N 1
ATOM 1834 C CA . SER A 1 228 ? -14.599 7.416 20.498 1.00 95.44 228 SER A CA 1
ATOM 1835 C C . SER A 1 228 ? -13.591 8.293 19.773 1.00 95.44 228 SER A C 1
ATOM 1837 O O . SER A 1 228 ? -12.628 7.812 19.172 1.00 95.44 228 SER A O 1
ATOM 1839 N N . GLU A 1 229 ? -13.776 9.607 19.864 1.00 96.19 229 GLU A N 1
ATOM 1840 C CA . GLU A 1 229 ? -12.825 10.553 19.288 1.00 96.19 229 GLU A CA 1
ATOM 1841 C C . GLU A 1 229 ? -11.425 10.402 19.904 1.00 96.19 229 GLU A C 1
ATOM 1843 O O . GLU A 1 229 ? -10.426 10.485 19.198 1.00 96.19 229 GLU A O 1
ATOM 1848 N N . THR A 1 230 ? -11.333 10.110 21.203 1.00 95.38 230 THR A N 1
ATOM 1849 C CA . THR A 1 230 ? -10.052 9.852 21.871 1.00 95.38 230 THR A CA 1
ATOM 1850 C C . THR A 1 230 ? -9.345 8.629 21.291 1.00 95.38 230 THR A C 1
ATOM 1852 O O . THR A 1 230 ? -8.151 8.714 21.011 1.00 95.38 230 THR A O 1
ATOM 1855 N N . VAL A 1 231 ? -10.066 7.524 21.066 1.00 95.06 231 VAL A N 1
ATOM 1856 C CA . VAL A 1 231 ? -9.507 6.324 20.419 1.00 95.06 231 VAL A CA 1
ATOM 1857 C C . VAL A 1 231 ? -9.031 6.665 19.011 1.00 95.06 231 VAL A C 1
ATOM 1859 O O . VAL A 1 231 ? -7.887 6.381 18.678 1.00 95.06 231 VAL A O 1
ATOM 1862 N N . ALA A 1 232 ? -9.852 7.368 18.227 1.00 97.00 232 ALA A N 1
ATOM 1863 C CA . ALA A 1 232 ? -9.501 7.787 16.873 1.00 97.00 232 ALA A CA 1
ATOM 1864 C C . ALA A 1 232 ? -8.205 8.609 16.823 1.00 97.00 232 ALA A C 1
ATOM 1866 O O . ALA A 1 232 ? -7.347 8.351 15.981 1.00 97.00 232 ALA A O 1
ATOM 1867 N N . ARG A 1 233 ? -8.049 9.577 17.740 1.00 97.62 233 ARG A N 1
ATOM 1868 C CA . ARG A 1 233 ? -6.861 10.445 17.838 1.00 97.62 233 ARG A CA 1
ATOM 1869 C C . ARG A 1 233 ? -5.616 9.636 18.154 1.00 97.62 233 ARG A C 1
ATOM 1871 O O . ARG A 1 233 ? -4.608 9.791 17.474 1.00 97.62 233 ARG A O 1
ATOM 1878 N N . TRP A 1 234 ? -5.694 8.750 19.143 1.00 96.19 234 TRP A N 1
ATOM 1879 C CA . TRP A 1 234 ? -4.571 7.881 19.475 1.00 96.19 234 TRP A CA 1
ATOM 1880 C C . TRP A 1 234 ? -4.203 6.956 18.318 1.00 96.19 234 TRP A C 1
ATOM 1882 O O . TRP A 1 234 ? -3.026 6.864 17.991 1.00 96.19 234 TRP A O 1
ATOM 1892 N N . SER A 1 235 ? -5.180 6.338 17.651 1.00 95.75 235 SER A N 1
ATOM 1893 C CA . SER A 1 235 ? -4.921 5.444 16.519 1.00 95.75 235 SER A CA 1
ATOM 1894 C C . SER A 1 235 ? -4.145 6.128 15.390 1.00 95.75 235 SER A C 1
ATOM 1896 O O . SER A 1 235 ? -3.196 5.545 14.876 1.00 95.75 235 SER A O 1
ATOM 1898 N N . ILE A 1 236 ? -4.499 7.365 15.022 1.00 97.94 236 ILE A N 1
ATOM 1899 C CA . ILE A 1 236 ? -3.817 8.063 13.920 1.00 97.94 236 ILE A CA 1
ATOM 1900 C C . ILE A 1 236 ? -2.435 8.609 14.294 1.00 97.94 236 ILE A C 1
ATOM 1902 O O . ILE A 1 236 ? -1.580 8.697 13.420 1.00 97.94 236 ILE A O 1
ATOM 1906 N N . ILE A 1 237 ? -2.187 8.944 15.568 1.00 98.06 237 ILE A N 1
ATOM 1907 C CA . ILE A 1 237 ? -0.874 9.436 16.030 1.00 98.06 237 ILE A CA 1
ATOM 1908 C C . ILE A 1 237 ? 0.206 8.370 15.841 1.00 98.06 237 ILE A C 1
ATOM 1910 O O . ILE A 1 237 ? 1.334 8.693 15.474 1.00 98.06 237 ILE A O 1
ATOM 1914 N N . TRP A 1 238 ? -0.133 7.103 16.068 1.00 96.00 238 TRP A N 1
ATOM 1915 C CA . TRP A 1 238 ? 0.822 6.004 15.952 1.00 96.00 238 TRP A CA 1
ATOM 1916 C C . TRP A 1 238 ? 1.067 5.558 14.509 1.00 96.00 238 TRP A C 1
ATOM 1918 O O . TRP A 1 238 ? 2.062 4.889 14.256 1.00 96.00 238 TRP A O 1
ATOM 1928 N N . TRP A 1 239 ? 0.211 5.943 13.556 1.00 96.56 239 TRP A N 1
ATOM 1929 C CA . TRP A 1 239 ? 0.280 5.436 12.185 1.00 96.56 239 TRP A CA 1
ATOM 1930 C C . TRP A 1 239 ? 1.613 5.730 11.468 1.00 96.56 239 TRP A C 1
ATOM 1932 O O . TRP A 1 239 ? 2.249 4.778 11.020 1.00 96.56 239 TRP A O 1
ATOM 1942 N N . PRO A 1 240 ? 2.119 6.980 11.405 1.00 96.62 240 PRO A N 1
ATOM 1943 C CA . PRO A 1 240 ? 3.415 7.247 10.777 1.00 96.62 240 PRO A CA 1
ATOM 1944 C C . PRO A 1 240 ? 4.608 6.661 11.539 1.00 96.62 240 PRO A C 1
ATOM 1946 O O . PRO A 1 240 ? 5.717 6.692 11.027 1.00 96.62 240 PRO A O 1
ATOM 1949 N N . LEU A 1 241 ? 4.406 6.174 12.768 1.00 95.12 241 LEU A N 1
ATOM 1950 C CA . LEU A 1 241 ? 5.451 5.563 13.591 1.00 95.12 241 LEU A CA 1
ATOM 1951 C C . LEU A 1 241 ? 5.524 4.042 13.408 1.00 95.12 241 LEU A C 1
ATOM 1953 O O . LEU A 1 241 ? 6.396 3.402 13.991 1.00 95.12 241 LEU A O 1
ATOM 1957 N N . VAL A 1 242 ? 4.628 3.457 12.606 1.00 92.06 242 VAL A N 1
ATOM 1958 C CA . VAL A 1 242 ? 4.706 2.046 12.221 1.00 92.06 242 VAL A CA 1
ATOM 1959 C C . VAL A 1 242 ? 5.982 1.849 11.391 1.00 92.06 242 VAL A C 1
ATOM 1961 O O . VAL A 1 242 ? 6.096 2.468 10.329 1.00 92.06 242 VAL A O 1
ATOM 1964 N N . PRO A 1 243 ? 6.934 0.991 11.816 1.00 88.06 243 PRO A N 1
ATOM 1965 C CA . PRO A 1 243 ? 8.221 0.834 11.136 1.00 88.06 243 PRO A CA 1
ATOM 1966 C C . PRO A 1 243 ? 8.072 0.549 9.645 1.00 88.06 243 PRO A C 1
ATOM 1968 O O . PRO A 1 243 ? 8.757 1.165 8.830 1.00 88.06 243 PRO A O 1
ATOM 1971 N N . ALA A 1 244 ? 7.107 -0.299 9.283 1.00 88.44 244 ALA A N 1
ATOM 1972 C CA . ALA A 1 244 ? 6.873 -0.655 7.896 1.00 88.44 244 ALA A CA 1
ATOM 1973 C C . ALA A 1 244 ? 6.518 0.555 7.006 1.00 88.44 244 ALA A C 1
ATOM 1975 O O . ALA A 1 244 ? 6.968 0.641 5.865 1.00 88.44 244 ALA A O 1
ATOM 1976 N N . VAL A 1 245 ? 5.778 1.534 7.543 1.00 93.06 245 VAL A N 1
ATOM 1977 C CA . VAL A 1 245 ? 5.429 2.779 6.836 1.00 93.06 245 VAL A CA 1
ATOM 1978 C C . VAL A 1 245 ? 6.667 3.648 6.604 1.00 93.06 245 VAL A C 1
ATOM 1980 O O . VAL A 1 245 ? 6.735 4.348 5.597 1.00 93.06 245 VAL A O 1
ATOM 1983 N N . LEU A 1 246 ? 7.654 3.597 7.499 1.00 93.06 246 LEU A N 1
ATOM 1984 C CA . LEU A 1 246 ? 8.871 4.403 7.409 1.00 93.06 246 LEU A CA 1
ATOM 1985 C C . LEU A 1 246 ? 9.924 3.792 6.476 1.00 93.06 246 LEU A C 1
ATOM 1987 O O . LEU A 1 246 ? 10.538 4.519 5.695 1.00 93.06 246 LEU A O 1
ATOM 1991 N N . ILE A 1 247 ? 10.134 2.472 6.538 1.00 87.50 247 ILE A N 1
ATOM 1992 C CA . ILE A 1 247 ? 11.305 1.829 5.915 1.00 87.50 247 ILE A CA 1
ATOM 1993 C C . ILE A 1 247 ? 11.031 1.232 4.531 1.00 87.50 247 ILE A C 1
ATOM 1995 O O . ILE A 1 247 ? 11.909 1.272 3.666 1.00 87.50 247 ILE A O 1
ATOM 1999 N N . PHE A 1 248 ? 9.819 0.725 4.281 1.00 90.50 248 PHE A N 1
ATOM 2000 C CA . PHE A 1 248 ? 9.486 0.038 3.027 1.00 90.50 248 PHE A CA 1
ATOM 2001 C C . PHE A 1 248 ? 9.039 0.991 1.922 1.00 90.50 248 PHE A C 1
ATOM 2003 O O . PHE A 1 248 ? 8.360 0.583 0.995 1.00 90.50 248 PHE A O 1
ATOM 2010 N N . GLN A 1 249 ? 9.391 2.270 1.961 1.00 94.25 249 GLN A N 1
ATOM 2011 C CA . GLN A 1 249 ? 8.988 3.184 0.893 1.00 94.25 249 GLN A CA 1
ATOM 2012 C C . GLN A 1 249 ? 9.879 3.005 -0.349 1.00 94.25 249 GLN A C 1
ATOM 2014 O O . GLN A 1 249 ? 11.102 2.884 -0.202 1.00 94.25 249 GLN A O 1
ATOM 2019 N N . PRO A 1 250 ? 9.327 3.005 -1.576 1.00 94.25 250 PRO A N 1
ATOM 2020 C CA . PRO A 1 250 ? 7.918 3.099 -1.972 1.00 94.25 250 PRO A CA 1
ATOM 2021 C C . PRO A 1 250 ? 7.327 1.736 -2.396 1.00 94.25 250 PRO A C 1
ATOM 2023 O O . PRO A 1 250 ? 6.738 1.609 -3.467 1.00 94.25 250 PRO A O 1
ATOM 2026 N N . TYR A 1 251 ? 7.502 0.678 -1.603 1.00 91.94 251 TYR A N 1
ATOM 2027 C CA . TYR A 1 251 ? 6.855 -0.602 -1.888 1.00 91.94 251 TYR A CA 1
ATOM 2028 C C . TYR A 1 251 ? 5.329 -0.439 -1.851 1.00 91.94 251 TYR A C 1
ATOM 2030 O O . TYR A 1 251 ? 4.800 0.078 -0.869 1.00 91.94 251 TYR A O 1
ATOM 2038 N N . PRO A 1 252 ? 4.581 -0.959 -2.837 1.00 88.44 252 PRO A N 1
ATOM 2039 C CA . PRO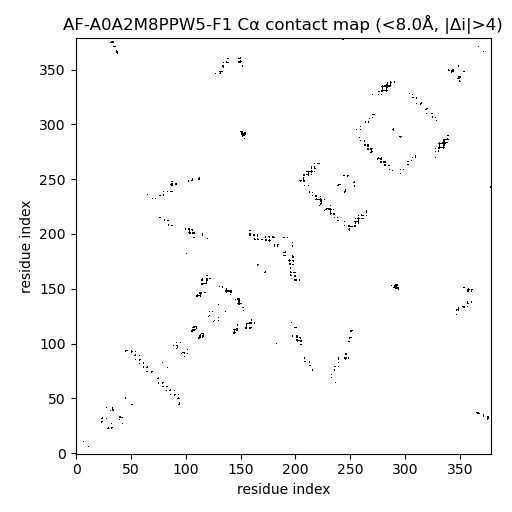 A 1 252 ? 3.120 -0.911 -2.843 1.00 88.44 252 PRO A CA 1
ATOM 2040 C C . PRO A 1 252 ? 2.460 -1.560 -1.623 1.00 88.44 252 PRO A C 1
ATOM 2042 O O . PRO A 1 252 ? 1.329 -1.228 -1.289 1.00 88.44 252 PRO A O 1
ATOM 2045 N N . SER A 1 253 ? 3.145 -2.436 -0.887 1.00 91.00 253 SER A N 1
ATOM 2046 C CA . SER A 1 253 ? 2.597 -2.978 0.361 1.00 91.00 253 SER A CA 1
ATOM 2047 C C . SER A 1 253 ? 2.215 -1.895 1.374 1.00 91.00 253 SER A C 1
ATOM 2049 O O . SER A 1 253 ? 1.238 -2.063 2.103 1.00 91.00 253 SER A O 1
ATOM 2051 N N . VAL A 1 254 ? 2.893 -0.742 1.364 1.00 93.38 254 VAL A N 1
ATOM 2052 C CA . VAL A 1 254 ? 2.584 0.378 2.265 1.00 93.38 254 VAL A CA 1
ATOM 2053 C C . VAL A 1 254 ? 1.282 1.108 1.908 1.00 93.38 254 VAL A C 1
ATOM 2055 O O . VAL A 1 254 ? 0.745 1.821 2.755 1.00 93.38 254 VAL A O 1
ATOM 2058 N N . ILE A 1 255 ? 0.729 0.915 0.699 1.00 94.88 255 ILE A N 1
ATOM 2059 C CA . ILE A 1 255 ? -0.584 1.469 0.322 1.00 94.88 255 ILE A CA 1
ATOM 2060 C C . ILE A 1 255 ? -1.744 0.556 0.729 1.00 94.88 255 ILE A C 1
ATOM 2062 O O . ILE A 1 255 ? -2.868 1.036 0.893 1.00 94.88 255 ILE A O 1
ATOM 2066 N N . TYR A 1 256 ? -1.504 -0.743 0.939 1.00 94.88 256 TYR A N 1
ATOM 2067 C CA . TYR A 1 256 ? -2.567 -1.702 1.257 1.00 94.88 256 TYR A CA 1
ATOM 2068 C C . TYR A 1 256 ? -3.359 -1.340 2.515 1.00 94.88 256 TYR A C 1
ATOM 2070 O O . TYR A 1 256 ? -4.579 -1.458 2.461 1.00 94.88 256 TYR A O 1
ATOM 2078 N N . PRO A 1 257 ? -2.761 -0.826 3.604 1.00 95.81 257 PRO A N 1
ATOM 2079 C CA . PRO A 1 257 ? -3.518 -0.367 4.763 1.00 95.81 257 PRO A CA 1
ATOM 2080 C C . PRO A 1 257 ? -4.558 0.709 4.434 1.00 95.81 257 PRO A C 1
ATOM 2082 O O . PRO A 1 257 ? -5.684 0.639 4.921 1.00 95.81 257 PRO A O 1
ATOM 2085 N N . PHE A 1 258 ? -4.240 1.678 3.567 1.00 97.44 258 PHE A N 1
ATOM 2086 C CA . PHE A 1 258 ? -5.224 2.670 3.120 1.00 97.44 258 PHE A CA 1
ATOM 2087 C C . PHE A 1 258 ? -6.392 1.995 2.388 1.00 97.44 258 PHE A C 1
ATOM 2089 O O . PHE A 1 258 ? -7.557 2.292 2.672 1.00 97.44 258 PHE A O 1
ATOM 2096 N N . LEU A 1 259 ? -6.087 1.053 1.492 1.00 96.88 259 LEU A N 1
ATOM 2097 C CA . LEU A 1 259 ? -7.086 0.295 0.739 1.00 96.88 259 LEU A CA 1
ATOM 2098 C C . LEU A 1 259 ? -7.974 -0.538 1.679 1.00 96.88 259 LEU A C 1
ATOM 2100 O O . LEU A 1 259 ? -9.200 -0.396 1.684 1.00 96.88 259 LEU A O 1
ATOM 2104 N N . THR A 1 260 ? -7.373 -1.362 2.534 1.00 97.06 260 THR A N 1
ATOM 2105 C CA . THR A 1 260 ? -8.082 -2.293 3.418 1.00 97.06 260 THR A CA 1
ATOM 2106 C C . THR A 1 260 ? -8.883 -1.576 4.501 1.00 97.06 260 THR A C 1
ATOM 2108 O O . THR A 1 260 ? -10.015 -1.981 4.773 1.00 97.06 260 THR A O 1
ATOM 2111 N N . LEU A 1 261 ? -8.382 -0.472 5.068 1.00 97.94 261 LEU A N 1
ATOM 2112 C CA . LEU A 1 261 ? -9.140 0.363 6.006 1.00 97.94 261 LEU A CA 1
ATOM 2113 C C . LEU A 1 261 ? -10.331 1.039 5.324 1.00 97.94 261 LEU A C 1
ATOM 2115 O O . LEU A 1 261 ? -11.413 1.107 5.907 1.00 97.94 261 LEU A O 1
ATOM 2119 N N . SER A 1 262 ? -10.163 1.505 4.085 1.00 98.38 262 SER A N 1
ATOM 2120 C CA . SER A 1 262 ? -11.255 2.107 3.314 1.00 98.38 262 SER A CA 1
ATOM 2121 C C . SER A 1 262 ? -12.343 1.080 2.988 1.00 98.38 262 SER A C 1
ATOM 2123 O O . SER A 1 262 ? -13.524 1.352 3.206 1.00 98.38 262 SER A O 1
ATOM 2125 N N . MET A 1 263 ? -11.963 -0.128 2.553 1.00 98.25 263 MET A N 1
ATOM 2126 C CA . MET A 1 263 ? -12.910 -1.233 2.344 1.00 98.25 263 MET A CA 1
ATOM 2127 C C . MET A 1 263 ? -13.608 -1.614 3.650 1.00 98.25 263 MET A C 1
ATOM 2129 O O . MET A 1 263 ? -14.830 -1.732 3.674 1.00 98.25 263 MET A O 1
ATOM 2133 N N . THR A 1 264 ? -12.862 -1.718 4.753 1.00 98.19 264 THR A N 1
ATOM 2134 C CA . THR A 1 264 ? -13.417 -2.039 6.077 1.00 98.19 264 THR A CA 1
ATOM 2135 C C . THR A 1 264 ? -14.416 -0.980 6.538 1.00 98.19 264 THR A C 1
ATOM 2137 O O . THR A 1 264 ? -15.477 -1.318 7.058 1.00 98.19 264 THR A O 1
ATOM 2140 N N . LEU A 1 265 ? -14.129 0.304 6.314 1.00 98.19 265 LEU A N 1
ATOM 2141 C CA . LEU A 1 265 ? -15.047 1.401 6.617 1.00 98.19 265 LEU A CA 1
ATOM 2142 C C . LEU A 1 265 ? -16.363 1.274 5.840 1.00 98.19 265 LEU A C 1
ATOM 2144 O O . LEU A 1 265 ? -17.435 1.414 6.435 1.00 98.19 265 LEU A O 1
ATOM 2148 N N . VAL A 1 266 ? -16.283 0.987 4.539 1.00 98.44 266 VAL A N 1
ATOM 2149 C CA . VAL A 1 266 ? -17.446 0.773 3.667 1.00 98.44 266 VAL A CA 1
ATOM 2150 C C . VAL A 1 266 ? -18.227 -0.481 4.074 1.00 98.44 266 VAL A C 1
ATOM 2152 O O . VAL A 1 266 ? -19.456 -0.443 4.159 1.00 98.44 266 VAL A O 1
ATOM 2155 N N . LEU A 1 267 ? -17.532 -1.566 4.413 1.00 98.44 267 LEU A N 1
ATOM 2156 C CA . LEU A 1 267 ? -18.143 -2.807 4.876 1.00 98.44 267 LEU A CA 1
ATOM 2157 C C . LEU A 1 267 ? -18.892 -2.597 6.192 1.00 98.44 267 LEU A C 1
ATOM 2159 O O . LEU A 1 267 ? -20.081 -2.893 6.271 1.00 98.44 267 LEU A O 1
ATOM 2163 N N . MET A 1 268 ? -18.230 -2.035 7.205 1.00 97.56 268 MET A N 1
ATOM 2164 C CA . MET A 1 268 ? -18.831 -1.743 8.511 1.00 97.56 268 MET A CA 1
ATOM 2165 C C . MET A 1 268 ? -20.051 -0.834 8.374 1.00 97.56 268 MET A C 1
ATOM 2167 O O . MET A 1 268 ? -21.072 -1.058 9.022 1.00 97.56 268 MET A O 1
ATOM 2171 N N . GLN A 1 269 ? -19.972 0.152 7.478 1.00 96.88 269 GLN A N 1
ATOM 2172 C CA . GLN A 1 269 ? -21.095 1.017 7.143 1.00 96.88 269 GLN A CA 1
ATOM 2173 C C . GLN A 1 269 ? -22.286 0.221 6.589 1.00 96.88 269 GLN A C 1
ATOM 2175 O O . GLN A 1 269 ? -23.424 0.456 6.991 1.00 96.88 269 GLN A O 1
ATOM 2180 N N . GLY A 1 270 ? -22.038 -0.735 5.692 1.00 97.31 270 GLY A N 1
ATOM 2181 C CA . GLY A 1 270 ? -23.072 -1.617 5.155 1.00 97.31 270 GLY A CA 1
ATOM 2182 C C . GLY A 1 270 ? -23.660 -2.573 6.188 1.00 97.31 270 GLY A C 1
ATOM 2183 O O . GLY A 1 270 ? -24.883 -2.681 6.280 1.00 97.31 270 GLY A O 1
ATOM 2184 N N . LEU A 1 271 ? -22.815 -3.223 6.989 1.00 96.38 271 LEU A N 1
ATOM 2185 C CA . LEU A 1 271 ? -23.234 -4.210 7.986 1.00 96.38 271 LEU A CA 1
ATOM 2186 C C . LEU A 1 271 ? -24.074 -3.568 9.097 1.00 96.38 271 LEU A C 1
ATOM 2188 O O . LEU A 1 271 ? -25.178 -4.037 9.381 1.00 96.38 271 LEU A O 1
ATOM 2192 N N . LEU A 1 272 ? -23.607 -2.460 9.678 1.00 94.31 272 LEU A N 1
ATOM 2193 C CA . LEU A 1 272 ? -24.294 -1.802 10.793 1.00 94.31 272 LEU A CA 1
ATOM 2194 C C . LEU A 1 272 ? -25.568 -1.073 10.358 1.00 94.31 272 LEU A C 1
ATOM 2196 O O . LEU A 1 272 ? -26.534 -1.031 11.110 1.00 94.31 272 LEU A O 1
ATOM 2200 N N . GLN A 1 273 ? -25.614 -0.533 9.136 1.00 94.31 273 GLN A N 1
ATOM 2201 C CA . GLN A 1 273 ? -26.827 0.113 8.614 1.00 94.31 273 GLN A CA 1
ATOM 2202 C C . GLN A 1 273 ? -27.759 -0.838 7.863 1.00 94.31 273 GLN A C 1
ATOM 2204 O O . GLN A 1 273 ? -28.776 -0.393 7.333 1.00 94.31 273 GLN A O 1
ATOM 2209 N N . ASN A 1 274 ? -27.418 -2.126 7.781 1.00 94.50 274 ASN A N 1
ATOM 2210 C CA . ASN A 1 274 ? -28.154 -3.120 7.004 1.00 94.50 274 ASN A CA 1
ATOM 2211 C C . ASN A 1 274 ? -28.351 -2.724 5.522 1.00 94.50 274 ASN A C 1
ATOM 2213 O O . ASN A 1 274 ? -29.416 -2.918 4.937 1.00 94.50 274 ASN A O 1
ATOM 2217 N N . GLN A 1 275 ? -27.330 -2.124 4.907 1.00 97.00 275 GLN A N 1
ATOM 2218 C CA . GLN A 1 275 ? -27.390 -1.597 3.545 1.00 97.00 275 GLN A CA 1
ATOM 2219 C C . GLN A 1 275 ? -26.539 -2.430 2.582 1.00 97.00 275 GLN A C 1
ATOM 2221 O O . GLN A 1 275 ? -25.331 -2.226 2.443 1.00 97.00 275 GLN A O 1
ATOM 2226 N N . ARG A 1 276 ? -27.219 -3.305 1.834 1.00 98.19 276 ARG A N 1
ATOM 2227 C CA . ARG A 1 276 ? -26.653 -4.220 0.824 1.00 98.19 276 ARG A CA 1
ATOM 2228 C C . ARG A 1 276 ? -25.709 -3.536 -0.169 1.00 98.19 276 ARG A C 1
ATOM 2230 O O . ARG A 1 276 ? -24.653 -4.073 -0.470 1.00 98.19 276 ARG A O 1
ATOM 2237 N N . LYS A 1 277 ? -26.049 -2.323 -0.625 1.00 98.31 277 LYS A N 1
ATOM 2238 C CA . LYS A 1 277 ? -25.238 -1.554 -1.589 1.00 98.31 277 LYS A CA 1
ATOM 2239 C C . LYS A 1 277 ? -23.818 -1.258 -1.095 1.00 98.31 277 LYS A C 1
ATOM 2241 O O . LYS A 1 277 ? -22.883 -1.291 -1.884 1.00 98.31 277 LYS A O 1
ATOM 2246 N N . TRP A 1 278 ? -23.644 -0.996 0.202 1.00 98.38 278 TRP A N 1
ATOM 2247 C CA . TRP A 1 278 ? -22.321 -0.744 0.777 1.00 98.38 278 TRP A CA 1
ATOM 2248 C C . TRP A 1 278 ? -21.548 -2.044 0.972 1.00 98.38 278 TRP A C 1
ATOM 2250 O O . TRP A 1 278 ? -20.351 -2.073 0.725 1.00 98.38 278 TRP A O 1
ATOM 2260 N N . VAL A 1 279 ? -22.229 -3.132 1.341 1.00 98.62 279 VAL A N 1
ATOM 2261 C CA . VAL A 1 279 ? -21.610 -4.464 1.424 1.00 98.62 279 VAL A CA 1
ATOM 2262 C C . VAL A 1 279 ? -21.131 -4.928 0.043 1.00 98.62 279 VAL A C 1
ATOM 2264 O O . VAL A 1 279 ? -19.991 -5.363 -0.093 1.00 98.62 279 VAL A O 1
ATOM 2267 N N . PHE A 1 280 ? -21.949 -4.735 -0.995 1.00 98.81 280 PHE A N 1
ATOM 2268 C CA . PHE A 1 280 ? -21.552 -4.933 -2.390 1.00 98.81 280 PHE A CA 1
ATOM 2269 C C . PHE A 1 280 ? -20.366 -4.040 -2.774 1.00 98.81 280 PHE A C 1
ATOM 2271 O O . PHE A 1 280 ? -19.380 -4.535 -3.309 1.00 98.81 280 PHE A O 1
ATOM 2278 N N . GLY A 1 281 ? -20.414 -2.745 -2.441 1.00 98.62 281 GLY A N 1
ATOM 2279 C CA . GLY A 1 281 ? -19.314 -1.810 -2.691 1.00 98.62 281 GL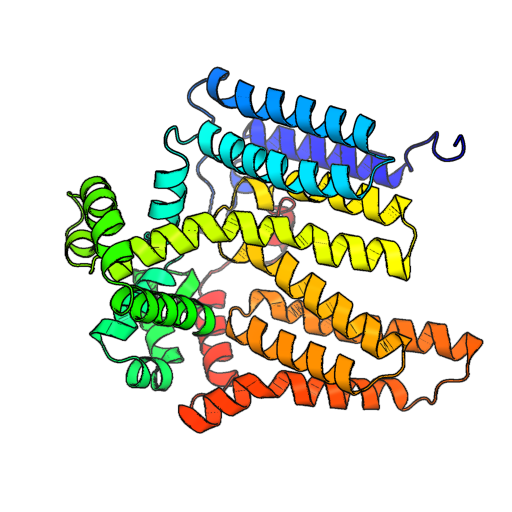Y A CA 1
ATOM 2280 C C . GLY A 1 281 ? -17.996 -2.234 -2.032 1.00 98.62 281 GLY A C 1
ATOM 2281 O O . GLY A 1 281 ? -16.951 -2.168 -2.673 1.00 98.62 281 GLY A O 1
ATOM 2282 N N . ALA A 1 282 ? -18.034 -2.744 -0.797 1.00 98.69 282 ALA A N 1
ATOM 2283 C CA . ALA A 1 282 ? -16.857 -3.314 -0.139 1.00 98.69 282 ALA A CA 1
ATOM 2284 C C . ALA A 1 282 ? -16.323 -4.549 -0.883 1.00 98.69 282 ALA A C 1
ATOM 2286 O O . ALA A 1 282 ? -15.110 -4.704 -1.012 1.00 98.69 282 ALA A O 1
ATOM 2287 N N . GLY A 1 283 ? -17.216 -5.394 -1.406 1.00 98.69 283 GLY A N 1
ATOM 2288 C CA . GLY A 1 283 ? -16.858 -6.512 -2.276 1.00 98.69 283 GLY A CA 1
ATOM 2289 C C . GLY A 1 283 ? -16.160 -6.049 -3.556 1.00 98.69 283 GLY A C 1
ATOM 2290 O O . GLY A 1 283 ? -15.101 -6.568 -3.888 1.00 98.69 283 GLY A O 1
ATOM 2291 N N . VAL A 1 284 ? -16.687 -5.024 -4.237 1.00 98.81 284 VAL A N 1
ATOM 2292 C CA . VAL A 1 284 ? -16.061 -4.436 -5.440 1.00 98.81 284 VAL A CA 1
ATOM 2293 C C . VAL A 1 284 ? -14.672 -3.882 -5.124 1.00 98.81 284 VAL A C 1
ATOM 2295 O O . VAL A 1 284 ? -13.723 -4.147 -5.859 1.00 98.81 284 VAL A O 1
ATOM 2298 N N . MET A 1 285 ? -14.522 -3.166 -4.004 1.00 98.56 285 MET A N 1
ATOM 2299 C CA . MET A 1 285 ? -13.212 -2.687 -3.549 1.00 98.56 285 MET A CA 1
ATOM 2300 C C . MET A 1 285 ? -12.247 -3.853 -3.326 1.00 98.56 285 MET A C 1
ATOM 2302 O O . MET A 1 285 ? -11.124 -3.818 -3.815 1.00 98.56 285 MET A O 1
ATOM 2306 N N . MET A 1 286 ? -12.689 -4.914 -2.648 1.00 98.44 286 MET A N 1
ATOM 2307 C CA . MET A 1 286 ? -11.877 -6.110 -2.435 1.00 98.44 286 MET A CA 1
ATOM 2308 C C . MET A 1 286 ? -11.508 -6.812 -3.752 1.00 98.44 286 MET A C 1
ATOM 2310 O O . MET A 1 286 ? -10.376 -7.267 -3.906 1.00 98.44 286 MET A O 1
ATOM 2314 N N . SER A 1 287 ? -12.423 -6.852 -4.725 1.00 98.62 287 SER A N 1
ATOM 2315 C CA . SER A 1 287 ? -12.165 -7.350 -6.081 1.00 98.62 287 SER A CA 1
ATOM 2316 C C . SER A 1 287 ? -11.017 -6.578 -6.731 1.00 98.62 287 SER A C 1
ATOM 2318 O O . SER A 1 287 ? -10.000 -7.165 -7.089 1.00 98.62 287 SER A O 1
ATOM 2320 N N . ALA A 1 288 ? -11.123 -5.247 -6.767 1.00 98.44 288 ALA A N 1
ATOM 2321 C CA . ALA A 1 288 ? -10.103 -4.374 -7.336 1.00 98.44 288 ALA A CA 1
ATOM 2322 C C . ALA A 1 288 ? -8.760 -4.497 -6.609 1.00 98.44 288 ALA A C 1
ATOM 2324 O O . ALA A 1 288 ? -7.714 -4.589 -7.241 1.00 98.44 288 ALA A O 1
ATOM 2325 N N . PHE A 1 289 ? -8.770 -4.537 -5.279 1.00 97.75 289 PHE A N 1
ATOM 2326 C CA . PHE A 1 289 ? -7.533 -4.620 -4.512 1.00 97.75 289 PHE A CA 1
ATOM 2327 C C . PHE A 1 289 ? -6.882 -6.003 -4.636 1.00 97.75 289 PHE A C 1
ATOM 2329 O O . PHE A 1 289 ? -5.660 -6.098 -4.670 1.00 97.75 289 PHE A O 1
ATOM 2336 N N . SER A 1 290 ? -7.665 -7.080 -4.746 1.00 97.62 290 SER A N 1
ATOM 2337 C CA . SER A 1 290 ? -7.105 -8.426 -4.936 1.00 97.62 290 SER A CA 1
ATOM 2338 C C . SER A 1 290 ? -6.516 -8.573 -6.332 1.00 97.62 290 SER A C 1
ATOM 2340 O O . SER A 1 290 ? -5.513 -9.255 -6.496 1.00 97.62 290 SER A O 1
ATOM 2342 N N . PHE A 1 291 ? -7.077 -7.861 -7.312 1.00 98.12 291 PHE A N 1
ATOM 2343 C CA . PHE A 1 291 ? -6.518 -7.710 -8.653 1.00 98.12 291 PHE A CA 1
ATOM 2344 C C . PHE A 1 291 ? -5.233 -6.864 -8.685 1.00 98.12 291 PHE A C 1
ATOM 2346 O O . PHE A 1 291 ? -4.465 -6.943 -9.637 1.00 98.12 291 PHE A O 1
ATOM 2353 N N . ILE A 1 292 ? -4.966 -6.068 -7.648 1.00 96.62 292 ILE A N 1
ATOM 2354 C CA . ILE A 1 292 ? -3.689 -5.368 -7.456 1.00 96.62 292 ILE A CA 1
ATOM 2355 C C . ILE A 1 292 ? -2.661 -6.314 -6.826 1.00 96.62 292 ILE A C 1
ATOM 2357 O O . ILE A 1 292 ? -1.524 -6.380 -7.294 1.00 96.62 292 ILE A O 1
ATOM 2361 N N . ASN A 1 293 ? -3.038 -7.039 -5.767 1.00 95.31 293 ASN A N 1
ATOM 2362 C CA . ASN A 1 293 ? -2.155 -7.983 -5.086 1.00 95.31 293 ASN A CA 1
ATOM 2363 C C . ASN A 1 293 ? -2.939 -9.021 -4.269 1.00 95.31 293 ASN A C 1
ATOM 2365 O O . ASN A 1 293 ? -3.915 -8.676 -3.614 1.00 95.31 293 ASN A O 1
ATOM 2369 N N . PHE A 1 294 ? -2.486 -10.274 -4.208 1.00 94.94 294 PHE A N 1
ATOM 2370 C CA . PHE A 1 294 ? -3.138 -11.300 -3.386 1.00 94.94 294 PHE A CA 1
ATOM 2371 C C . PHE A 1 294 ? -2.823 -11.234 -1.890 1.00 94.94 294 PHE A C 1
ATOM 2373 O O . PHE A 1 294 ? -3.539 -11.848 -1.098 1.00 94.94 294 PHE A O 1
ATOM 2380 N N . SER A 1 295 ? -1.836 -10.448 -1.458 1.00 91.56 295 SER A N 1
ATOM 2381 C CA . SER A 1 295 ? -1.501 -10.288 -0.036 1.00 91.56 295 SER A CA 1
ATOM 2382 C C . SER A 1 295 ? -2.664 -9.760 0.810 1.00 91.56 295 SER A C 1
ATOM 2384 O O . SER A 1 295 ? -2.645 -9.876 2.031 1.00 91.56 295 SER A O 1
ATOM 2386 N N . ILE A 1 296 ? -3.686 -9.174 0.183 1.00 94.88 296 ILE A N 1
ATOM 2387 C CA . ILE A 1 296 ? -4.876 -8.699 0.883 1.00 94.88 296 ILE A CA 1
ATOM 2388 C C . ILE A 1 296 ? -5.952 -9.773 1.074 1.00 94.88 296 ILE A C 1
ATOM 2390 O O . ILE A 1 296 ? -6.900 -9.521 1.808 1.00 94.88 296 ILE A O 1
ATOM 2394 N N . LEU A 1 297 ? -5.868 -10.944 0.429 1.00 94.56 297 LEU A N 1
ATOM 2395 C CA . LEU A 1 297 ? -6.899 -11.988 0.524 1.00 94.56 297 LEU A CA 1
ATOM 2396 C C . LEU A 1 297 ? -7.259 -12.395 1.967 1.00 94.56 297 LEU A C 1
ATOM 2398 O O . LEU A 1 297 ? -8.442 -12.657 2.202 1.00 94.56 297 LEU A O 1
ATOM 2402 N N . PRO A 1 298 ? -6.346 -12.362 2.964 1.00 94.38 298 PRO A N 1
ATOM 2403 C CA . PRO A 1 298 ? -6.716 -12.558 4.369 1.00 94.38 298 PRO A CA 1
ATOM 2404 C C . PRO A 1 298 ? -7.821 -11.610 4.871 1.00 94.38 298 PRO A C 1
ATOM 2406 O O . PRO A 1 298 ? -8.557 -11.943 5.800 1.00 94.38 298 PRO A O 1
ATOM 2409 N N . MET A 1 299 ? -8.018 -10.456 4.228 1.00 96.25 299 MET A N 1
ATOM 2410 C CA . MET A 1 299 ? -9.105 -9.526 4.538 1.00 96.25 299 MET A CA 1
ATOM 2411 C C . MET A 1 299 ? -10.500 -10.096 4.251 1.00 96.25 299 MET A C 1
ATOM 2413 O O . MET A 1 299 ? -11.467 -9.611 4.838 1.00 96.25 299 MET A O 1
ATOM 2417 N N . LEU A 1 300 ? -10.630 -11.137 3.417 1.00 97.00 300 LEU A N 1
ATOM 2418 C CA . LEU A 1 300 ? -11.892 -11.870 3.242 1.00 97.00 300 LEU A CA 1
ATOM 2419 C C . LEU A 1 300 ? -12.333 -12.525 4.553 1.00 97.00 300 LEU A C 1
ATOM 2421 O O . LEU A 1 300 ? -13.509 -12.473 4.917 1.00 97.00 300 LEU A O 1
ATOM 2425 N N . LEU A 1 301 ? -11.377 -13.094 5.294 1.00 96.38 301 LEU A N 1
ATOM 2426 C CA . LEU A 1 301 ? -11.641 -13.690 6.597 1.00 96.38 301 LEU A CA 1
ATOM 2427 C C . LEU A 1 301 ? -12.059 -12.618 7.606 1.00 96.38 301 LEU A C 1
ATOM 2429 O O . LEU A 1 301 ? -13.046 -12.806 8.319 1.00 96.38 301 LEU A O 1
ATOM 2433 N N . LEU A 1 302 ? -11.374 -11.466 7.618 1.00 95.62 302 LEU A N 1
ATOM 2434 C CA . LEU A 1 302 ? -11.781 -10.337 8.458 1.00 95.62 302 LEU A CA 1
ATOM 2435 C C . LEU A 1 302 ? -13.204 -9.879 8.118 1.00 95.62 302 LEU A C 1
ATOM 2437 O O . LEU A 1 302 ? -14.006 -9.680 9.026 1.00 95.62 302 LEU A O 1
ATOM 2441 N N . ALA A 1 303 ? -13.543 -9.744 6.833 1.00 97.31 303 ALA A N 1
ATOM 2442 C CA . ALA A 1 303 ? -14.885 -9.365 6.403 1.00 97.31 303 ALA A CA 1
ATOM 2443 C C . ALA A 1 303 ? -15.949 -10.355 6.912 1.00 97.31 303 ALA A C 1
ATOM 2445 O O . ALA A 1 303 ? -16.980 -9.935 7.444 1.00 97.31 303 ALA A O 1
ATOM 2446 N N . GLY A 1 304 ? -15.665 -11.659 6.828 1.00 97.25 304 GLY A N 1
ATOM 2447 C CA . GLY A 1 304 ? -16.509 -12.713 7.390 1.00 97.25 304 GLY A CA 1
ATOM 2448 C C . GLY A 1 304 ? -16.674 -12.593 8.907 1.00 97.25 304 GLY A C 1
ATOM 2449 O O . GLY A 1 304 ? -17.799 -12.612 9.408 1.00 97.25 304 GLY A O 1
ATOM 2450 N N . PHE A 1 305 ? -15.581 -12.394 9.648 1.00 97.31 305 PHE A N 1
ATOM 2451 C CA . PHE A 1 305 ? -15.634 -12.209 11.101 1.00 97.31 305 PHE A CA 1
ATOM 2452 C C . PHE A 1 305 ? -16.370 -10.937 11.516 1.00 97.31 305 PHE A C 1
ATOM 2454 O O . PHE A 1 305 ? -17.128 -10.974 12.482 1.00 97.31 305 PHE A O 1
ATOM 2461 N N . LEU A 1 306 ? -16.219 -9.833 10.784 1.00 96.44 306 LEU A N 1
ATOM 2462 C CA . LEU A 1 306 ? -16.970 -8.605 11.044 1.00 96.44 306 LEU A CA 1
ATOM 2463 C C . LEU A 1 306 ? -18.468 -8.807 10.804 1.00 96.44 306 LEU A C 1
ATOM 2465 O O . LEU A 1 306 ? -19.279 -8.373 11.625 1.00 96.44 306 LEU A O 1
ATOM 2469 N N . ALA A 1 307 ? -18.851 -9.506 9.732 1.00 96.19 307 ALA A N 1
ATOM 2470 C CA . ALA A 1 307 ? -20.245 -9.850 9.472 1.00 96.19 307 ALA A CA 1
ATOM 2471 C C . ALA A 1 307 ? -20.819 -10.735 10.590 1.00 96.19 307 ALA A C 1
ATOM 2473 O O . ALA A 1 307 ? -21.858 -10.407 11.163 1.00 96.19 307 ALA A O 1
ATOM 2474 N N . LEU A 1 308 ? -20.122 -11.811 10.966 1.00 96.25 308 LEU A N 1
ATOM 2475 C CA . LEU A 1 308 ? -20.550 -12.702 12.047 1.00 96.25 308 LEU A CA 1
ATOM 2476 C C . LEU A 1 308 ? -20.608 -11.985 13.401 1.00 96.25 308 LEU A C 1
ATOM 2478 O O . LEU A 1 308 ? -21.594 -12.122 14.122 1.00 96.25 308 LEU A O 1
ATOM 2482 N N . GLY A 1 309 ? -19.602 -11.179 13.733 1.00 94.94 309 GLY A N 1
ATOM 2483 C CA . GLY A 1 309 ? -19.565 -10.389 14.963 1.00 94.94 309 GLY A CA 1
ATOM 2484 C C . GLY A 1 309 ? -20.729 -9.405 15.047 1.00 94.94 309 GLY A C 1
ATOM 2485 O O . GLY A 1 309 ? -21.422 -9.358 16.062 1.00 94.94 309 GLY A O 1
ATOM 2486 N N . THR A 1 310 ? -21.014 -8.694 13.951 1.00 94.00 310 THR A N 1
ATOM 2487 C CA . THR A 1 310 ? -22.166 -7.780 13.852 1.00 94.00 310 THR A CA 1
ATOM 2488 C C . THR A 1 310 ? -23.485 -8.541 13.994 1.00 94.00 310 THR A C 1
ATOM 2490 O O . THR A 1 310 ? -24.390 -8.096 14.694 1.00 94.00 310 THR A O 1
ATOM 2493 N N . TYR A 1 311 ? -23.598 -9.722 13.381 1.00 94.94 311 TYR A N 1
ATOM 2494 C CA . TYR A 1 311 ? -24.767 -10.583 13.534 1.00 94.94 311 TYR A CA 1
ATOM 2495 C C . TYR A 1 311 ? -24.987 -11.009 14.988 1.00 94.94 311 TYR A C 1
ATOM 2497 O O . TYR A 1 311 ? -26.098 -10.864 15.493 1.00 94.94 311 TYR A O 1
ATOM 2505 N N . PHE A 1 312 ? -23.957 -11.514 15.670 1.00 94.06 312 PHE A N 1
ATOM 2506 C CA . PHE A 1 312 ? -24.089 -11.967 17.055 1.00 94.06 312 PHE A CA 1
ATOM 2507 C C . PHE A 1 312 ? -24.382 -10.817 18.018 1.00 94.06 312 PHE A C 1
ATOM 2509 O O . PHE A 1 312 ? -25.212 -10.985 18.911 1.00 94.06 312 PHE A O 1
ATOM 2516 N N . TYR A 1 313 ? -23.763 -9.654 17.806 1.00 89.88 313 TYR A N 1
ATOM 2517 C CA . TYR A 1 313 ? -24.027 -8.449 18.587 1.00 89.88 313 TYR A CA 1
ATOM 2518 C C . TYR A 1 313 ? -25.482 -7.976 18.422 1.00 89.88 313 TYR A C 1
ATOM 2520 O O . TYR A 1 313 ? -26.218 -7.862 19.403 1.00 89.88 313 TYR A O 1
ATOM 2528 N N . ASP A 1 314 ? -25.948 -7.806 17.181 1.00 87.44 314 ASP A N 1
ATOM 2529 C CA . ASP A 1 314 ? -27.300 -7.304 16.909 1.00 87.44 314 ASP A CA 1
ATOM 2530 C C . ASP A 1 314 ? -28.390 -8.346 17.164 1.00 87.44 314 ASP A C 1
ATOM 2532 O O . ASP A 1 314 ? -29.530 -7.987 17.453 1.00 87.44 314 ASP A O 1
ATOM 2536 N N . ARG A 1 315 ? -28.094 -9.650 17.093 1.00 85.50 315 ARG A N 1
ATOM 2537 C CA . ARG A 1 315 ? -29.070 -10.698 17.431 1.00 85.50 315 ARG A CA 1
ATOM 2538 C C . ARG A 1 315 ? -29.538 -10.577 18.880 1.00 85.50 315 ARG A C 1
ATOM 2540 O O . ARG A 1 315 ? -30.713 -10.830 19.142 1.00 85.50 315 ARG A O 1
ATOM 2547 N N . GLN A 1 316 ? -28.650 -10.172 19.789 1.00 81.38 316 GLN A N 1
ATOM 2548 C CA . GLN A 1 316 ? -28.995 -9.956 21.195 1.00 81.38 316 GLN A CA 1
ATOM 2549 C C . GLN A 1 316 ? -29.934 -8.756 21.387 1.00 81.38 316 GLN A C 1
ATOM 2551 O O . GLN A 1 316 ? -30.761 -8.784 22.293 1.00 81.38 316 GLN A O 1
ATOM 2556 N N . GLN A 1 317 ? -29.851 -7.737 20.524 1.00 82.06 317 GLN A N 1
ATOM 2557 C CA . GLN A 1 317 ? -30.590 -6.477 20.688 1.00 82.06 317 GLN A CA 1
ATOM 2558 C C . GLN A 1 317 ? -31.844 -6.366 19.804 1.00 82.06 317 GLN A C 1
ATOM 2560 O O . GLN A 1 317 ? -32.883 -5.883 20.247 1.00 82.06 317 GLN A O 1
ATOM 2565 N N . HIS A 1 318 ? -31.770 -6.824 18.553 1.00 76.38 318 HIS A N 1
ATOM 2566 C CA . HIS A 1 318 ? -32.730 -6.506 17.488 1.00 76.38 318 HIS A CA 1
ATOM 2567 C C . HIS A 1 318 ? -33.277 -7.733 16.739 1.00 76.38 318 HIS A C 1
ATOM 2569 O O . HIS A 1 318 ? -33.950 -7.579 15.723 1.00 76.38 318 HIS A O 1
ATOM 2575 N N . LYS A 1 319 ? -33.016 -8.958 17.227 1.00 80.75 319 LYS A N 1
ATOM 2576 C CA . LYS A 1 319 ? -33.534 -10.224 16.661 1.00 80.75 319 LYS A CA 1
ATOM 2577 C C . LYS A 1 319 ? -33.309 -10.373 15.144 1.00 80.75 319 LYS A C 1
ATOM 2579 O O . LYS A 1 319 ? -34.213 -10.759 14.407 1.00 80.75 319 LYS A O 1
ATOM 2584 N N . ARG A 1 320 ? -32.092 -10.094 14.664 1.00 87.31 320 ARG A N 1
ATOM 2585 C CA . ARG A 1 320 ? -31.716 -10.336 13.259 1.00 87.31 320 ARG A CA 1
ATOM 2586 C C . ARG A 1 320 ? -31.975 -11.793 12.843 1.00 87.31 320 ARG A C 1
ATOM 2588 O O . ARG A 1 320 ? -31.634 -12.723 13.578 1.00 87.31 320 ARG A O 1
ATOM 2595 N N . ASN A 1 321 ? -32.523 -11.982 11.642 1.00 91.56 321 ASN A N 1
ATOM 2596 C CA . ASN A 1 321 ? -32.792 -13.308 11.079 1.00 91.56 321 ASN A CA 1
ATOM 2597 C C . ASN A 1 321 ? -31.498 -14.110 10.886 1.00 91.56 321 ASN A C 1
ATOM 2599 O O . ASN A 1 321 ? -30.455 -13.551 10.551 1.00 91.56 321 ASN A O 1
ATOM 2603 N N . TRP A 1 322 ? -31.564 -15.432 11.055 1.00 93.69 322 TRP A N 1
ATOM 2604 C CA . TRP A 1 322 ? -30.388 -16.308 10.972 1.00 93.69 322 TRP A CA 1
ATOM 2605 C C . TRP A 1 322 ? -29.751 -16.369 9.575 1.00 93.69 322 TRP A C 1
ATOM 2607 O O . TRP A 1 322 ? -28.560 -16.638 9.474 1.00 93.69 322 TRP A O 1
ATOM 2617 N N . TRP A 1 323 ? -30.505 -16.057 8.514 1.00 95.19 323 TRP A N 1
ATOM 2618 C CA . TRP A 1 323 ? -29.999 -15.976 7.137 1.00 95.19 323 TRP A CA 1
ATOM 2619 C C . TRP A 1 323 ? -29.300 -14.650 6.805 1.00 95.19 323 TRP A C 1
ATOM 2621 O O . TRP A 1 323 ? -28.738 -14.508 5.721 1.00 95.19 323 TRP A O 1
ATOM 2631 N N . TRP A 1 324 ? -29.307 -13.670 7.713 1.00 95.62 324 TRP A N 1
ATOM 2632 C CA . TRP A 1 324 ? -28.713 -12.355 7.462 1.00 95.62 324 TRP A CA 1
ATOM 2633 C C . TRP A 1 324 ? -27.215 -12.405 7.092 1.00 95.62 324 TRP A C 1
ATOM 2635 O O . TRP A 1 324 ? -26.841 -11.750 6.118 1.00 95.62 324 TRP A O 1
ATOM 2645 N N . PRO A 1 325 ? -26.346 -13.186 7.776 1.00 95.69 325 PRO A N 1
ATOM 2646 C CA . PRO A 1 325 ? -24.936 -13.278 7.392 1.00 95.69 325 PRO A CA 1
ATOM 2647 C C . PRO A 1 325 ? -24.752 -13.844 5.984 1.00 95.69 325 PRO A C 1
ATOM 2649 O O . PRO A 1 325 ? -23.903 -13.365 5.239 1.00 95.69 325 PRO A O 1
ATOM 2652 N N . PHE A 1 326 ? -25.576 -14.828 5.608 1.00 96.56 326 PHE A N 1
ATOM 2653 C CA . PHE A 1 326 ? -25.553 -15.415 4.271 1.00 96.56 326 PHE A CA 1
ATOM 2654 C C . PHE A 1 326 ? -25.939 -14.379 3.214 1.00 96.56 326 PHE A C 1
ATOM 2656 O O . PHE A 1 326 ? -25.230 -14.208 2.230 1.00 96.56 326 PHE A O 1
ATOM 2663 N N . GLU A 1 327 ? -27.012 -13.623 3.451 1.00 97.25 327 GLU A N 1
ATOM 2664 C CA . GLU A 1 327 ? -27.451 -12.552 2.556 1.00 97.25 327 GLU A CA 1
ATOM 2665 C C . GLU A 1 327 ? -26.362 -11.486 2.349 1.00 97.25 327 GLU A C 1
ATOM 2667 O O . GLU A 1 327 ? -26.068 -11.113 1.213 1.00 97.25 327 GLU A O 1
ATOM 2672 N N . MET A 1 328 ? -25.732 -11.011 3.429 1.00 97.69 328 MET A N 1
ATOM 2673 C CA . MET A 1 328 ? -24.624 -10.054 3.329 1.00 97.69 328 MET A CA 1
ATOM 2674 C C . MET A 1 328 ? -23.416 -10.663 2.610 1.00 97.69 328 MET A C 1
ATOM 2676 O O . MET A 1 328 ? -22.797 -9.993 1.785 1.00 97.69 328 MET A O 1
ATOM 2680 N N . GLY A 1 329 ? -23.123 -11.941 2.866 1.00 97.94 329 GLY A N 1
ATOM 2681 C CA . GLY A 1 329 ? -22.090 -12.699 2.165 1.00 97.94 329 GLY A CA 1
ATOM 2682 C C . GLY A 1 329 ? -22.338 -12.780 0.659 1.00 97.94 329 GLY A C 1
ATOM 2683 O O . GLY A 1 329 ? -21.405 -12.571 -0.110 1.00 97.94 329 GLY A O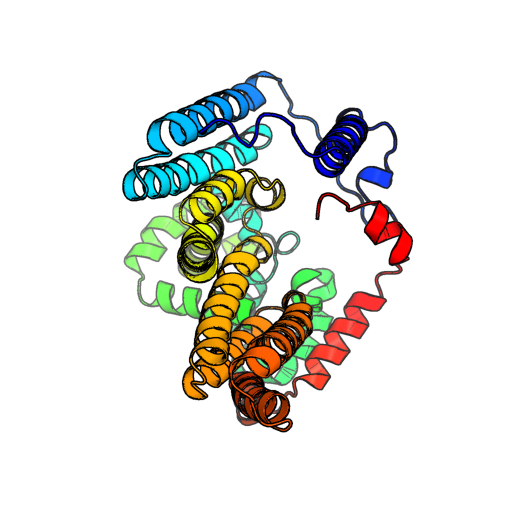 1
ATOM 2684 N N . VAL A 1 330 ? -23.586 -12.986 0.223 1.00 98.38 330 VAL A N 1
ATOM 2685 C CA . VAL A 1 330 ? -23.957 -12.982 -1.202 1.00 98.38 330 VAL A CA 1
ATOM 2686 C C . VAL A 1 330 ? -23.699 -11.613 -1.827 1.00 98.38 330 VAL A C 1
ATOM 2688 O O . VAL A 1 330 ? -23.035 -11.538 -2.856 1.00 98.38 330 VAL A O 1
ATOM 2691 N N . TRP A 1 331 ? -24.154 -10.517 -1.211 1.00 98.69 331 TRP A N 1
ATOM 2692 C CA . TRP A 1 331 ? -23.912 -9.174 -1.757 1.00 98.69 331 TRP A CA 1
ATOM 2693 C C . TRP A 1 331 ? -22.428 -8.823 -1.823 1.00 98.69 331 TRP A C 1
ATOM 2695 O O . TRP A 1 331 ? -21.977 -8.268 -2.823 1.00 98.69 331 TRP A O 1
ATOM 2705 N N . TYR A 1 332 ? -21.666 -9.172 -0.787 1.00 98.69 332 TYR A N 1
ATOM 2706 C CA . TYR A 1 332 ? -20.218 -8.998 -0.788 1.00 98.69 332 TYR A CA 1
ATOM 2707 C C . TYR A 1 332 ? -19.561 -9.839 -1.888 1.00 98.69 332 TYR A C 1
ATOM 2709 O O . TYR A 1 332 ? -18.753 -9.322 -2.652 1.00 98.69 332 TYR A O 1
ATOM 2717 N N . GLY A 1 333 ? -19.953 -11.110 -2.013 1.00 98.50 333 GLY A N 1
ATOM 2718 C CA . GLY A 1 333 ? -19.454 -12.042 -3.022 1.00 98.50 333 GLY A CA 1
ATOM 2719 C C . GLY A 1 333 ? -19.734 -11.576 -4.450 1.00 98.50 333 GLY A C 1
ATOM 2720 O O . GLY A 1 333 ? -18.834 -11.605 -5.282 1.00 98.50 333 GLY A O 1
ATOM 2721 N N . LEU A 1 334 ? -20.936 -11.054 -4.718 1.00 98.75 334 LEU A N 1
ATOM 2722 C CA . LEU A 1 334 ? -21.279 -10.446 -6.008 1.00 98.75 334 LEU A CA 1
ATOM 2723 C C . LEU A 1 334 ? -20.373 -9.255 -6.333 1.00 98.75 334 LEU A C 1
ATOM 2725 O O . LEU A 1 334 ? -19.969 -9.096 -7.479 1.00 98.75 334 LEU A O 1
ATOM 2729 N N . GLY A 1 335 ? -20.026 -8.437 -5.336 1.00 98.69 335 GLY A N 1
ATOM 2730 C CA . GLY A 1 335 ? -19.038 -7.372 -5.502 1.00 98.69 335 GLY A CA 1
ATOM 2731 C C . GLY A 1 335 ? -17.630 -7.923 -5.755 1.00 98.69 335 GLY A C 1
ATOM 2732 O O . GLY A 1 335 ? -16.935 -7.458 -6.656 1.00 98.69 335 GLY A O 1
ATOM 2733 N N . LEU A 1 336 ? -17.227 -8.945 -4.996 1.00 98.56 336 LEU A N 1
ATOM 2734 C CA . LEU A 1 336 ? -15.896 -9.561 -5.026 1.00 98.56 336 LEU A CA 1
ATOM 2735 C C . LEU A 1 336 ? -15.550 -10.176 -6.384 1.00 98.56 336 LEU A C 1
ATOM 2737 O O . LEU A 1 336 ? -14.393 -10.133 -6.796 1.00 98.56 336 LEU A O 1
ATOM 2741 N N . ILE A 1 337 ? -16.532 -10.717 -7.099 1.00 98.50 337 ILE A N 1
ATOM 2742 C CA . ILE A 1 337 ? -16.299 -11.313 -8.419 1.00 98.50 337 ILE A CA 1
ATOM 2743 C C . ILE A 1 337 ? -16.211 -10.281 -9.554 1.00 98.50 337 ILE A C 1
ATOM 2745 O O . ILE A 1 337 ? -15.808 -10.655 -10.646 1.00 98.50 337 ILE A O 1
ATOM 2749 N N . THR A 1 338 ? -16.559 -9.004 -9.347 1.00 98.62 338 THR A N 1
ATOM 2750 C CA . THR A 1 338 ? -16.753 -8.045 -10.458 1.00 98.62 338 THR A CA 1
ATOM 2751 C C . THR A 1 338 ? -15.525 -7.818 -11.343 1.00 98.62 338 THR A C 1
ATOM 2753 O O . THR A 1 338 ? -15.611 -8.026 -12.553 1.00 98.62 338 THR A O 1
ATOM 2756 N N . VAL A 1 339 ? -14.386 -7.406 -10.778 1.00 98.56 339 VAL A N 1
ATOM 2757 C CA . VAL A 1 339 ? -13.176 -7.094 -11.563 1.00 98.56 339 VAL A CA 1
ATOM 2758 C C . VAL A 1 339 ? -12.615 -8.360 -12.200 1.00 98.56 339 VAL A C 1
ATOM 2760 O O . VAL A 1 339 ? -12.275 -8.360 -13.380 1.00 98.56 339 VAL A O 1
ATOM 2763 N N . TRP A 1 340 ? -12.599 -9.459 -11.448 1.00 98.56 340 TRP A N 1
ATOM 2764 C CA . TRP A 1 340 ? -12.143 -10.762 -11.927 1.00 98.56 340 TRP A CA 1
ATOM 2765 C C . TRP A 1 340 ? -13.003 -11.323 -13.056 1.00 98.56 340 TRP A C 1
ATOM 2767 O O . TRP A 1 340 ? -12.464 -11.846 -14.026 1.00 98.56 340 TRP A O 1
ATOM 2777 N N . LEU A 1 341 ? -14.327 -11.181 -12.968 1.00 98.56 341 LEU A N 1
ATOM 2778 C CA . LEU A 1 341 ? -15.237 -11.569 -14.038 1.00 98.56 341 LEU A CA 1
ATOM 2779 C C . LEU A 1 341 ? -15.006 -10.709 -15.281 1.00 98.56 341 LEU A C 1
ATOM 2781 O O . LEU A 1 341 ? -14.933 -11.248 -16.378 1.00 98.56 341 LEU A O 1
ATOM 2785 N N . GLY A 1 342 ? -14.841 -9.393 -15.121 1.00 98.50 342 GLY A N 1
ATOM 2786 C CA . GLY A 1 342 ? -14.493 -8.507 -16.234 1.00 98.50 342 GLY A CA 1
ATOM 2787 C C . GLY A 1 342 ? -13.178 -8.910 -16.904 1.00 98.50 342 GLY A C 1
ATOM 2788 O O . GLY A 1 342 ? -13.111 -9.011 -18.125 1.00 98.50 342 GLY A O 1
ATOM 2789 N N . TYR A 1 343 ? -12.156 -9.215 -16.105 1.00 98.56 343 TYR A N 1
ATOM 2790 C CA . TYR A 1 343 ? -10.866 -9.682 -16.599 1.00 98.56 343 TYR A CA 1
ATOM 2791 C C . TYR A 1 343 ? -10.984 -11.012 -17.359 1.00 98.56 343 TYR A C 1
ATOM 2793 O O . TYR A 1 343 ? -10.488 -11.122 -18.480 1.00 98.56 343 TYR A O 1
ATOM 2801 N N . TYR A 1 344 ? -11.727 -11.979 -16.816 1.00 98.69 344 TYR A N 1
ATOM 2802 C CA . TYR A 1 344 ? -12.004 -13.247 -17.488 1.00 98.69 344 TYR A CA 1
ATOM 2803 C C . TYR A 1 344 ? -12.751 -13.056 -18.813 1.00 98.69 344 TYR A C 1
ATOM 2805 O O . TYR A 1 344 ? -12.350 -13.615 -19.829 1.00 98.69 344 TYR A O 1
ATOM 2813 N N . LEU A 1 345 ? -13.804 -12.235 -18.837 1.00 98.56 345 LEU A N 1
ATOM 2814 C CA . LEU A 1 345 ? -14.597 -12.004 -20.047 1.00 98.56 345 LEU A CA 1
ATOM 2815 C C . LEU A 1 345 ? -13.793 -11.321 -21.164 1.00 98.56 345 LEU A C 1
ATOM 2817 O O . LEU A 1 345 ? -14.034 -11.593 -22.336 1.00 98.56 345 LEU A O 1
ATOM 2821 N N . LEU A 1 346 ? -12.844 -10.446 -20.817 1.00 98.31 346 LEU A N 1
ATOM 2822 C CA . LEU A 1 346 ? -12.023 -9.725 -21.793 1.00 98.31 346 LEU A CA 1
ATOM 2823 C C . LEU A 1 346 ? -10.829 -10.555 -22.286 1.00 98.31 346 LEU A C 1
ATOM 2825 O O . LEU A 1 346 ? -10.542 -10.588 -23.487 1.00 98.31 346 LEU A O 1
ATOM 2829 N N . TYR A 1 347 ? -10.138 -11.235 -21.369 1.00 98.38 347 TYR A N 1
ATOM 2830 C CA . TYR A 1 347 ? -8.831 -11.837 -21.643 1.00 98.38 347 TYR A CA 1
ATOM 2831 C C . TYR A 1 347 ? -8.830 -13.366 -21.614 1.00 98.38 347 TYR A C 1
ATOM 2833 O O . TYR A 1 347 ? -7.868 -13.972 -22.075 1.00 98.38 347 TYR A O 1
ATOM 2841 N N . GLY A 1 348 ? -9.904 -13.998 -21.141 1.00 98.25 348 GLY A N 1
ATOM 2842 C CA . GLY A 1 348 ? -10.026 -15.454 -21.042 1.00 98.25 348 GLY A CA 1
ATOM 2843 C C . GLY A 1 348 ? -9.245 -16.076 -19.883 1.00 98.25 348 GLY A C 1
ATOM 2844 O O . GLY A 1 348 ? -9.269 -17.292 -19.746 1.00 98.25 348 GLY A O 1
ATOM 2845 N N . VAL A 1 349 ? -8.587 -15.263 -19.049 1.00 98.50 349 VAL A N 1
ATOM 2846 C CA . VAL A 1 349 ? -7.775 -15.717 -17.913 1.00 98.50 349 VAL A CA 1
ATOM 2847 C C . VAL A 1 349 ? -8.604 -15.660 -16.636 1.00 98.50 349 VAL A C 1
ATOM 2849 O O . VAL A 1 349 ? -9.182 -14.632 -16.276 1.00 98.50 349 VAL A O 1
ATOM 2852 N N . THR A 1 350 ? -8.670 -16.781 -15.939 1.00 98.12 350 THR A N 1
ATOM 2853 C CA . THR A 1 350 ? -9.414 -16.945 -14.696 1.00 98.12 350 THR A CA 1
ATOM 2854 C C . THR A 1 350 ? -8.596 -16.501 -13.481 1.00 98.12 350 THR A C 1
ATOM 2856 O O . THR A 1 350 ? -7.365 -16.494 -13.477 1.00 98.12 350 THR A O 1
ATOM 2859 N N . PHE A 1 351 ? -9.297 -16.177 -12.391 1.00 97.50 351 PHE A N 1
ATOM 2860 C CA . PHE A 1 351 ? -8.673 -15.954 -11.083 1.00 97.50 351 PHE A CA 1
ATOM 2861 C C . PHE A 1 351 ? -7.824 -17.156 -10.635 1.00 97.50 351 PHE A C 1
ATOM 2863 O O . PHE A 1 351 ? -6.750 -16.968 -10.069 1.00 97.50 351 PHE A O 1
ATOM 2870 N N . PHE A 1 352 ? -8.296 -18.380 -10.896 1.00 97.88 352 PHE A N 1
ATOM 2871 C CA . PHE A 1 352 ? -7.628 -19.601 -10.451 1.00 97.88 352 PHE A CA 1
ATOM 2872 C C . PHE A 1 352 ? -6.315 -19.861 -11.188 1.00 97.88 352 PHE A C 1
ATOM 2874 O O . PHE A 1 352 ? -5.364 -20.258 -10.533 1.00 97.88 352 PHE A O 1
ATOM 2881 N N . GLU A 1 353 ? -6.219 -19.561 -12.486 1.00 97.94 353 GLU A N 1
ATOM 2882 C CA . GLU A 1 353 ? -4.953 -19.677 -13.230 1.00 97.94 353 GLU A CA 1
ATOM 2883 C C . GLU A 1 353 ? -3.882 -18.723 -12.687 1.00 97.94 353 GLU A C 1
ATOM 2885 O O . GLU A 1 353 ? -2.723 -19.102 -12.530 1.00 97.94 353 GLU A O 1
ATOM 2890 N N . ILE A 1 354 ? -4.263 -17.486 -12.347 1.00 97.75 354 ILE A N 1
ATOM 2891 C CA . ILE A 1 354 ? -3.335 -16.525 -11.731 1.00 97.75 354 ILE A CA 1
ATOM 2892 C C . ILE A 1 354 ? -2.962 -16.977 -10.317 1.00 97.75 354 ILE A C 1
ATOM 2894 O O . ILE A 1 354 ? -1.800 -16.888 -9.933 1.00 97.75 354 ILE A O 1
ATOM 2898 N N . LEU A 1 355 ? -3.922 -17.483 -9.540 1.00 95.69 355 LEU A N 1
ATOM 2899 C CA . LEU A 1 355 ? -3.666 -17.990 -8.193 1.00 95.69 355 LEU A CA 1
ATOM 2900 C C . LEU A 1 355 ? -2.739 -19.213 -8.205 1.00 95.69 355 LEU A C 1
ATOM 2902 O O . LEU A 1 355 ? -1.827 -19.291 -7.384 1.00 95.69 355 LEU A O 1
ATOM 2906 N N . GLU A 1 356 ? -2.945 -20.137 -9.141 1.00 95.38 356 GLU A N 1
ATOM 2907 C CA . GLU A 1 356 ? -2.095 -21.307 -9.356 1.00 95.38 356 GLU A CA 1
ATOM 2908 C C . GLU A 1 356 ? -0.670 -20.884 -9.720 1.00 95.38 356 GLU A C 1
ATOM 2910 O O . GLU A 1 356 ? 0.273 -21.322 -9.063 1.00 95.38 356 GLU A O 1
ATOM 2915 N N . ALA A 1 357 ? -0.510 -19.959 -10.672 1.00 95.50 357 ALA A N 1
ATOM 2916 C CA . ALA A 1 357 ? 0.796 -19.402 -11.021 1.00 95.50 357 ALA A CA 1
ATOM 2917 C C . ALA A 1 357 ? 1.466 -18.706 -9.822 1.00 95.50 357 ALA A C 1
ATOM 2919 O O . ALA A 1 357 ? 2.652 -18.916 -9.567 1.00 95.50 357 ALA A O 1
ATOM 2920 N N . THR A 1 358 ? 0.713 -17.928 -9.034 1.00 93.88 358 THR A N 1
ATOM 2921 C CA . THR A 1 358 ? 1.231 -17.308 -7.807 1.00 93.88 358 THR A CA 1
ATOM 2922 C C . THR A 1 358 ? 1.733 -18.364 -6.826 1.00 93.88 358 THR A C 1
ATOM 2924 O O . THR A 1 358 ? 2.836 -18.214 -6.305 1.00 93.88 358 THR A O 1
ATOM 2927 N N . PHE A 1 359 ? 0.958 -19.417 -6.547 1.00 90.12 359 PHE A N 1
ATOM 2928 C CA . PHE A 1 359 ? 1.370 -20.450 -5.595 1.00 90.12 359 PHE A CA 1
ATOM 2929 C C . PHE A 1 359 ? 2.533 -21.287 -6.110 1.00 90.12 359 PHE A C 1
ATOM 2931 O O . PHE A 1 359 ? 3.428 -21.577 -5.323 1.00 90.12 359 PHE A O 1
ATOM 2938 N N . ALA A 1 360 ? 2.569 -21.620 -7.400 1.00 89.88 360 ALA A N 1
ATOM 2939 C CA . ALA A 1 360 ? 3.706 -22.309 -8.001 1.00 89.88 360 ALA A CA 1
ATOM 2940 C C . ALA A 1 360 ? 5.002 -21.508 -7.798 1.00 89.88 360 ALA A C 1
ATOM 2942 O O . ALA A 1 360 ? 6.010 -22.063 -7.376 1.00 89.88 360 ALA A O 1
ATOM 2943 N N . ASN A 1 361 ? 4.949 -20.188 -7.989 1.00 86.00 361 ASN A N 1
ATOM 2944 C CA . ASN A 1 361 ? 6.102 -19.305 -7.807 1.00 86.00 361 ASN A CA 1
ATOM 2945 C C . ASN A 1 361 ? 6.430 -19.023 -6.335 1.00 86.00 361 ASN A C 1
ATOM 2947 O O . ASN A 1 361 ? 7.591 -18.831 -5.983 1.00 86.00 361 ASN A O 1
ATOM 2951 N N . HIS A 1 362 ? 5.421 -18.980 -5.464 1.00 80.19 362 HIS A N 1
ATOM 2952 C CA . HIS A 1 362 ? 5.614 -18.704 -4.044 1.00 80.19 362 HIS A CA 1
ATOM 2953 C C . HIS A 1 362 ? 6.106 -19.928 -3.266 1.00 80.19 362 HIS A C 1
ATOM 2955 O O . HIS A 1 362 ? 6.921 -19.775 -2.363 1.00 80.19 362 HIS A O 1
ATOM 2961 N N . LEU A 1 363 ? 5.624 -21.129 -3.598 1.00 69.75 363 LEU A N 1
ATOM 2962 C CA . LEU A 1 363 ? 5.991 -22.379 -2.922 1.00 69.75 363 LEU A CA 1
ATOM 2963 C C . LEU A 1 363 ? 7.350 -22.928 -3.369 1.00 69.75 363 LEU A C 1
ATOM 2965 O O . LEU A 1 363 ? 7.938 -23.719 -2.639 1.00 69.75 363 LEU A O 1
ATOM 2969 N N . ASP A 1 364 ? 7.869 -22.471 -4.511 1.00 66.12 364 ASP A N 1
ATOM 2970 C CA . ASP A 1 364 ? 9.261 -22.703 -4.924 1.00 66.12 364 ASP A CA 1
ATOM 2971 C C . ASP A 1 364 ? 10.264 -22.006 -3.976 1.00 66.12 364 ASP A C 1
ATOM 2973 O O . ASP A 1 364 ? 11.438 -22.360 -3.893 1.00 66.12 364 ASP A O 1
ATOM 2977 N N . LEU A 1 365 ? 9.800 -21.031 -3.181 1.00 61.00 365 LEU A N 1
ATOM 2978 C CA . LEU A 1 365 ? 10.565 -20.489 -2.063 1.00 61.00 365 LEU A CA 1
ATOM 2979 C C . LEU A 1 365 ? 10.463 -21.476 -0.891 1.00 61.00 365 LEU A C 1
ATOM 2981 O O . LEU A 1 365 ? 9.525 -21.395 -0.099 1.00 61.00 365 LEU A O 1
ATOM 2985 N N . GLU A 1 366 ? 11.425 -22.392 -0.754 1.00 60.62 366 GLU A N 1
ATOM 2986 C CA . GLU A 1 366 ? 11.547 -23.309 0.392 1.00 60.62 366 GLU A CA 1
ATOM 2987 C C . GLU A 1 366 ? 11.711 -22.541 1.724 1.00 60.62 366 GLU A C 1
ATOM 2989 O O . GLU A 1 366 ? 12.805 -22.382 2.266 1.00 60.62 366 GLU A O 1
ATOM 2994 N N . ARG A 1 367 ? 10.607 -22.026 2.273 1.00 65.94 367 ARG A N 1
ATOM 2995 C CA . ARG A 1 367 ? 10.576 -21.276 3.530 1.00 65.94 367 ARG A CA 1
ATOM 2996 C C . ARG A 1 367 ? 9.716 -22.026 4.537 1.00 65.94 367 ARG A C 1
ATOM 2998 O O . ARG A 1 367 ? 8.501 -22.122 4.350 1.00 65.94 367 ARG A O 1
ATOM 3005 N N . PRO A 1 368 ? 10.285 -22.528 5.644 1.00 72.62 368 PRO A N 1
ATOM 3006 C CA . PRO A 1 368 ? 9.472 -23.085 6.707 1.00 72.62 368 PRO A CA 1
ATOM 3007 C C . PRO A 1 368 ? 8.659 -21.943 7.340 1.00 72.62 368 PRO A C 1
ATOM 3009 O O . PRO A 1 368 ? 9.196 -21.060 8.010 1.00 72.62 368 PRO A O 1
ATOM 3012 N N . TYR A 1 369 ? 7.345 -21.950 7.093 1.00 69.06 369 TYR A N 1
ATOM 3013 C CA . TYR A 1 369 ? 6.451 -20.829 7.407 1.00 69.06 369 TYR A CA 1
ATOM 3014 C C . TYR A 1 369 ? 6.418 -20.477 8.901 1.00 69.06 369 TYR A C 1
ATOM 3016 O O . TYR A 1 369 ? 6.411 -19.305 9.268 1.00 69.06 369 TYR A O 1
ATOM 3024 N N . PHE A 1 370 ? 6.451 -21.486 9.779 1.00 75.75 370 PHE A N 1
ATOM 3025 C CA . PHE A 1 370 ? 6.454 -21.267 11.228 1.00 75.75 370 PHE A CA 1
ATOM 3026 C C . PHE A 1 370 ? 7.711 -20.523 11.708 1.00 75.75 370 PHE A C 1
ATOM 3028 O O . PHE A 1 370 ? 7.551 -19.463 12.311 1.00 75.75 370 PHE A O 1
ATOM 3035 N N . PRO A 1 371 ? 8.944 -20.997 11.429 1.00 78.44 371 PRO A N 1
ATOM 3036 C CA . PRO A 1 371 ? 10.154 -20.217 11.684 1.00 78.44 371 PRO A CA 1
ATOM 3037 C C . PRO A 1 371 ? 10.106 -18.814 11.079 1.00 78.44 371 PRO A C 1
ATOM 3039 O O . PRO A 1 371 ? 10.465 -17.855 11.756 1.00 78.44 371 PRO A O 1
ATOM 3042 N N . TRP A 1 372 ? 9.609 -18.676 9.846 1.00 71.31 372 TRP A N 1
ATOM 3043 C CA . TRP A 1 372 ? 9.494 -17.375 9.192 1.00 71.31 372 TRP A CA 1
ATOM 3044 C C . TRP A 1 372 ? 8.633 -16.397 10.011 1.00 71.31 372 TRP A C 1
ATOM 3046 O O . TRP A 1 372 ? 9.091 -15.294 10.293 1.00 71.31 372 TRP A O 1
ATOM 3056 N N . LEU A 1 373 ? 7.465 -16.818 10.509 1.00 71.50 373 LEU A N 1
ATOM 3057 C CA . LEU A 1 373 ? 6.581 -15.971 11.321 1.00 71.50 373 LEU A CA 1
ATOM 3058 C C . LEU A 1 373 ? 7.238 -15.474 12.624 1.00 71.50 373 LEU A C 1
ATOM 3060 O O . LEU A 1 373 ? 7.021 -14.337 13.032 1.00 71.50 373 LEU A O 1
ATOM 3064 N N . PHE A 1 374 ? 8.079 -16.290 13.267 1.00 74.56 374 PHE A N 1
ATOM 3065 C CA . PHE A 1 374 ? 8.813 -15.871 14.470 1.00 74.56 374 PHE A CA 1
ATOM 3066 C C . PHE A 1 374 ? 9.975 -14.917 14.173 1.00 74.56 374 PHE A C 1
ATOM 3068 O O . PHE A 1 374 ? 10.305 -14.072 15.005 1.00 74.56 374 PHE A O 1
ATOM 3075 N N . LEU A 1 375 ? 10.606 -15.053 13.007 1.00 72.88 375 LEU A N 1
ATOM 3076 C CA . LEU A 1 375 ? 11.739 -14.218 12.606 1.00 72.88 375 LEU A CA 1
ATOM 3077 C C . LEU A 1 375 ? 11.308 -12.845 12.067 1.00 72.88 375 LEU A C 1
ATOM 3079 O O . LEU A 1 375 ? 12.149 -11.957 11.974 1.00 72.88 375 LEU A O 1
ATOM 3083 N N . HIS A 1 376 ? 10.020 -12.653 11.765 1.00 69.06 376 HIS A N 1
ATOM 3084 C CA . HIS A 1 376 ? 9.485 -11.450 11.117 1.00 69.06 376 HIS A CA 1
ATOM 3085 C C . HIS A 1 376 ? 8.413 -10.743 11.963 1.00 69.06 376 HIS A C 1
ATOM 3087 O O . HIS A 1 376 ? 7.428 -10.252 11.438 1.00 69.06 376 HIS A O 1
ATOM 3093 N N . LEU A 1 377 ? 8.602 -10.640 13.287 1.00 67.06 377 LEU A N 1
ATOM 3094 C CA . LEU A 1 377 ? 7.667 -9.929 14.191 1.00 67.06 377 LEU A CA 1
ATOM 3095 C C . LEU A 1 377 ? 7.521 -8.415 13.913 1.00 67.06 377 LEU A C 1
ATOM 3097 O O . LEU A 1 377 ? 6.715 -7.745 14.557 1.00 67.06 377 LEU A O 1
ATOM 3101 N N . TYR A 1 378 ? 8.357 -7.872 13.029 1.00 58.72 378 TYR A N 1
ATOM 3102 C CA . TYR 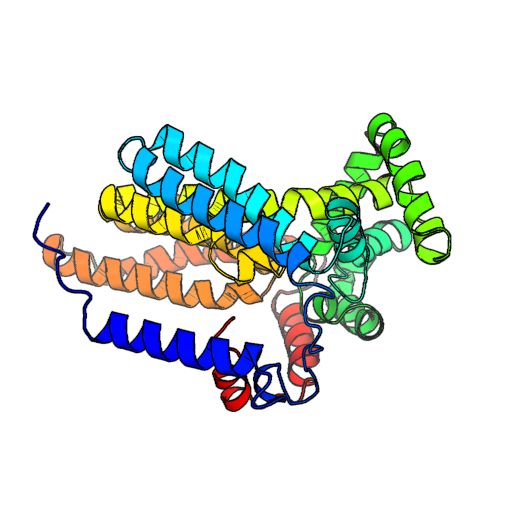A 1 378 ? 8.351 -6.479 12.584 1.00 58.72 378 TYR A CA 1
ATOM 3103 C C . TYR A 1 378 ? 7.512 -6.245 11.320 1.00 58.72 378 TYR A C 1
ATOM 3105 O O . TYR A 1 378 ? 7.249 -5.079 11.004 1.00 58.72 378 TYR A O 1
ATOM 3113 N N . ASP A 1 379 ? 7.139 -7.324 10.623 1.00 47.72 379 ASP A N 1
ATOM 3114 C CA . ASP A 1 379 ? 6.148 -7.340 9.542 1.00 47.72 379 ASP A CA 1
ATOM 3115 C C . ASP A 1 379 ? 4.735 -7.447 10.143 1.00 47.72 379 ASP A C 1
ATOM 3117 O O . ASP A 1 379 ? 3.822 -6.765 9.615 1.00 47.72 379 ASP A O 1
#

Radius of gyration: 22.61 Å; Cα contacts (8 Å, |Δi|>4): 467; chains: 1; bounding box: 61×44×62 Å

Mean predicted aligned error: 4.85 Å

Foldseek 3Di:
DPPPPDDPPVNVVVVVVVVVLVVCVLVVVDQCLQPDQPDGDDPDAQPDPVLCVQLVVLVVVLVVQLVVCVVPVVSNLVSLLVSLVVNLQSLCSSHDVDSLLVLLVLLVALANAVLLVLLVVCVVVPVLVCLLCVLVVLVVSPVRHLNSVQAANLSSVVNNVQLVVVVVVVVQLVVVQVVLCVSPVVDPVSVPDGSSSSVSSSCLSVVQLSLLLLLLVLLLVCCVPVPNNSRSSVRSSCSSVQVCSRHSGNHNVSNVSSLLSVLVSLLLVCLLVVNLVSLLVSLLSLLSVVSGGVVCVVSVVVSLVSNVVSCVVVCVPPVDDPCSSVSSVVSSPNNNCVVQVVSCVSNVDHPVSSNVSSCVSVVVSPDPVVSVCVSPPSD

Secondary structure (DSSP, 8-state):
--S--S--HHHHHHHHHHHHHHHHHHTTS-GGGG--SS--------S-GGGTHHHHHHHHHHHHHHHHTTT-HHHHHHHHHHHHHHHHHHHHHTT-S-HHHHHHHHHH-TTTT-HHHHHHHHHHH-HHHHHHTHHHHHHHGGGT-HHHHTS-THHHHHHHHHHHHHHHTHHHHHHHHHHHHHTTTT-HHHHHS-HHHHHHHHHHHHHHHHHHHHTHHHHHHHHHHHS-HHHHHHHHHHGGG-HHHHHSTT-GGGGHHHHHHHHHHHHHHHHHTT-HHHHHHHHHHHHHHHHH-GGGTTHHHHHHHHHHHHHHHHHHHH---TTHHHHHHHHHHHHHTHHHHHHHHHH---HHHHHHHHHHHHHTS---HHHHHHHTTT-